Protein 4RSI (pdb70)

InterPro domains:
  IPR003395 RecF/RecN/SMC, N-terminal [PF02463] (3-685)
  IPR003395 RecF/RecN/SMC, N-terminal [PF02463] (793-1163)
  IPR010935 SMCs flexible hinge [PF06470] (523-641)
  IPR010935 SMCs flexible hinge [SM00968] (521-642)
  IPR024704 Structural maintenance of chromosomes protein [PIRSF005719] (1-1155)
  IPR027120 Smc2, ATP-binding cassette domain [cd03273] (1-172)
  IPR027417 P-loop containing nucleoside triphosphate hydrolase [G3DSA:3.40.50.300] (1-203)
  IPR027417 P-loop containing nucleoside triphosphate hydrolase [G3DSA:3.40.50.300] (995-1170)
  IPR027417 P-loop containing nucleoside triphosphate hydrolase [SSF52540] (1-1163)
  IPR036277 SMCs flexible hinge superfamily [SSF75553] (475-691)

B-factor: mean 84.47, std 24.07, range [20.0, 157.32]

Nearest PDB structures (foldseek):
  4rsi-assembly1_B  TM=1.003E+00  e=4.705E-61  Saccharomyces cerevisiae S288C
  6yvu-assembly1_B  TM=9.271E-01  e=7.808E-47  Saccharomyces cerevisiae S288C
  7ogt-assembly1_A  TM=6.377E-01  e=7.757E-12  Saccharomyces cerevisiae S288C
  7ogt-assembly1_B  TM=3.865E-01  e=2.555E-13  Saccharomyces cerevisiae S288C
  3ja6-assembly1_I  TM=2.957E-01  e=4.144E-01  Escherichia coli

GO terms:
  GO:0000217 DNA secondary structure binding (F, IDA)
  GO:0005524 ATP binding (F, IDA)
  GO:0003680 minor groove of adenine-thymine-rich DNA binding (F, IDA)
  GO:0003682 chromatin binding (F, IDA)
  GO:0003690 double-stranded DNA binding (F, IDA)
  GO:0016887 ATP hydrolysis activity (F, IDA)
  GO:0000796 condensin complex (C, IDA)
  GO:0005739 mitochondrion (C, HDA)
  GO:1903342 negative regulation of meiotic DNA double-strand break formation (P, IMP)
  GO:0070058 tRNA gene clustering (P, IMP)
  GO:0070550 rDNA chromatin condensation (P, IMP)
  GO:0007076 mitotic chromosome condensation (P, IMP)
  GO:0000070 mitotic sister chromatid segregation (P, IMP)
  GO:0005515 protein binding (F, IPI)

Radius of gyration: 48.23 Å; Cα contacts (8 Å, |Δi|>4): 860; chains: 2; bounding box: 52×96×161 Å

Structure (mmCIF, N/CA/C/O backbone):
data_4RSI
#
_entry.id   4RSI
#
_cell.length_a   185.259
_cell.length_b   49.707
_cell.length_c   154.283
_cell.angle_alpha   90.00
_cell.angle_beta   92.52
_cell.angle_gamma   90.00
#
_symmetry.space_group_name_H-M   'C 1 2 1'
#
loop_
_entity.id
_entity.type
_entity.pdbx_description
1 polymer 'Structural maintenance of chromosomes protein 2'
2 polymer 'Structural maintenance of chromosomes protein 4'
3 non-polymer 'PHOSPHATE ION'
4 water water
#
loop_
_atom_site.group_PDB
_atom_site.id
_atom_site.type_symbol
_atom_site.label_atom_id
_atom_site.label_alt_id
_atom_site.label_comp_id
_atom_site.label_asym_id
_atom_site.label_entity_id
_atom_site.label_seq_id
_atom_site.pdbx_PDB_ins_code
_atom_site.Cartn_x
_atom_site.Cartn_y
_atom_site.Cartn_z
_atom_site.occupancy
_atom_site.B_iso_or_equiv
_atom_site.auth_seq_id
_atom_site.auth_comp_id
_atom_site.auth_asym_id
_atom_site.auth_atom_id
_atom_site.pdbx_PDB_model_num
ATOM 1 N N . LYS A 1 58 ? 28.330 43.773 57.644 1.00 129.59 453 LYS A N 1
ATOM 2 C CA . LYS A 1 58 ? 29.628 44.400 57.908 1.00 141.84 453 LYS A CA 1
ATOM 3 C C . LYS A 1 58 ? 30.714 43.850 56.987 1.00 138.07 453 LYS A C 1
ATOM 4 O O . LYS A 1 58 ? 30.416 43.363 55.900 1.00 144.07 453 LYS A O 1
ATOM 6 N N . GLN A 1 59 ? 31.970 43.920 57.427 1.00 132.86 454 GLN A N 1
ATOM 7 C CA . GLN A 1 59 ? 33.092 43.397 56.643 1.00 134.66 454 GLN A CA 1
ATOM 8 C C . GLN A 1 59 ? 33.015 41.870 56.470 1.00 139.43 454 GLN A C 1
ATOM 9 O O . GLN A 1 59 ? 33.705 41.292 55.628 1.00 138.37 454 GLN A O 1
ATOM 15 N N . CYS A 1 60 ? 32.162 41.219 57.256 1.00 144.72 455 CYS A N 1
ATOM 16 C CA . CYS A 1 60 ? 31.946 39.779 57.110 1.00 146.59 455 CYS A CA 1
ATOM 17 C C . CYS A 1 60 ? 31.214 39.416 55.807 1.00 145.15 455 CYS A C 1
ATOM 18 O O . CYS A 1 60 ? 31.724 38.624 55.014 1.00 148.91 455 CYS A O 1
ATOM 20 N N . GLN A 1 61 ? 30.032 39.993 55.586 1.00 139.84 456 GLN A N 1
ATOM 21 C CA . GLN A 1 61 ? 29.232 39.688 54.395 1.00 135.94 456 GLN A CA 1
ATOM 22 C C . GLN A 1 61 ? 29.724 40.397 53.125 1.00 137.08 456 GLN A C 1
ATOM 23 O O . GLN A 1 61 ? 29.104 40.288 52.066 1.00 135.81 456 GLN A O 1
ATOM 29 N N . GLU A 1 62 ? 30.839 41.117 53.242 1.00 139.74 457 GLU A N 1
ATOM 30 C CA . GLU A 1 62 ? 31.440 41.834 52.115 1.00 136.05 457 GLU A CA 1
ATOM 31 C C . GLU A 1 62 ? 32.717 41.152 51.593 1.00 137.89 457 GLU A C 1
ATOM 32 O O . GLU A 1 62 ? 32.883 41.002 50.386 1.00 143.91 457 GLU A O 1
ATOM 38 N N . THR A 1 63 ? 33.614 40.748 52.493 1.00 139.74 458 THR A N 1
ATOM 39 C CA . THR A 1 63 ? 34.829 40.026 52.10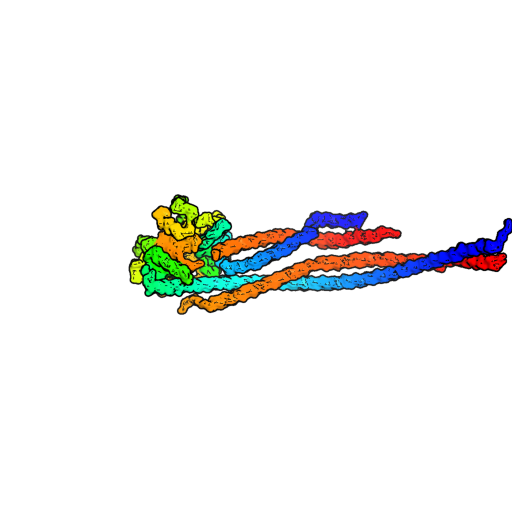1 1.00 140.13 458 THR A CA 1
ATOM 40 C C . THR A 1 63 ? 34.463 38.773 51.309 1.00 143.54 458 THR A C 1
ATOM 41 O O . THR A 1 63 ? 35.127 38.431 50.326 1.00 143.07 458 THR A O 1
ATOM 45 N N . CYS A 1 64 ? 33.396 38.104 51.752 1.00 145.90 459 CYS A N 1
ATOM 46 C CA . CYS A 1 64 ? 32.863 36.909 51.093 1.00 146.83 459 CYS A CA 1
ATOM 47 C C . CYS A 1 64 ? 32.270 37.220 49.724 1.00 143.46 459 CYS A C 1
ATOM 48 O O . CYS A 1 64 ? 32.608 36.570 48.731 1.00 142.80 459 CYS A O 1
ATOM 51 N N . ASP A 1 65 ? 31.378 38.208 49.683 1.00 141.09 460 ASP A N 1
ATOM 52 C CA . ASP A 1 65 ? 30.707 38.589 48.443 1.00 139.43 460 ASP A CA 1
ATOM 53 C C . ASP A 1 65 ? 31.700 39.015 47.357 1.00 136.85 460 ASP A C 1
ATOM 54 O O . ASP A 1 65 ? 31.538 38.647 46.197 1.00 136.99 460 ASP A O 1
ATOM 59 N N . LYS A 1 66 ? 32.734 39.764 47.744 1.00 138.30 461 LYS A N 1
ATOM 60 C CA . LYS A 1 66 ? 33.768 40.226 46.811 1.00 137.42 461 LYS A CA 1
ATOM 61 C C . LYS A 1 66 ? 34.500 39.065 46.142 1.00 139.31 461 LYS A C 1
ATOM 62 O O . LYS A 1 66 ? 34.854 39.136 44.961 1.00 137.18 461 LYS A O 1
ATOM 64 N N . LEU A 1 67 ? 34.731 38.005 46.912 1.00 142.18 462 LEU A N 1
ATOM 65 C CA . LEU A 1 67 ? 35.353 36.789 46.398 1.00 141.24 462 LEU A CA 1
ATOM 66 C C . LEU A 1 67 ? 34.319 35.903 45.698 1.00 138.54 462 LEU A C 1
ATOM 67 O O . LEU A 1 67 ? 34.657 35.172 44.765 1.00 139.14 462 LEU A O 1
ATOM 72 N N . ARG A 1 68 ? 33.063 35.980 46.142 1.00 137.04 463 ARG A N 1
ATOM 73 C CA . ARG A 1 68 ? 31.986 35.170 45.562 1.00 139.28 463 ARG A CA 1
ATOM 74 C C . ARG A 1 68 ? 31.613 35.628 44.147 1.00 140.54 463 ARG A C 1
ATOM 75 O O . ARG A 1 68 ? 31.411 34.808 43.244 1.00 136.86 463 ARG A O 1
ATOM 77 N N . ALA A 1 69 ? 31.521 36.942 43.963 1.00 142.30 464 ALA A N 1
ATOM 78 C CA . ALA A 1 69 ? 31.209 37.520 42.661 1.00 133.34 464 ALA A CA 1
ATOM 79 C C . ALA A 1 69 ? 32.423 37.492 41.748 1.00 130.32 464 ALA A C 1
ATOM 80 O O . ALA A 1 69 ? 32.308 37.754 40.554 1.00 134.66 464 ALA A O 1
ATOM 82 N N . ARG A 1 70 ? 33.587 37.186 42.312 1.00 128.14 465 ARG A N 1
ATOM 83 C CA . ARG A 1 70 ? 34.793 37.024 41.516 1.00 128.29 465 ARG A CA 1
ATOM 84 C C . ARG A 1 70 ? 34.826 35.639 40.872 1.00 131.72 465 ARG A C 1
ATOM 85 O O . ARG A 1 70 ? 35.550 35.416 39.900 1.00 129.46 465 ARG A O 1
ATOM 93 N N . LEU A 1 71 ? 34.038 34.709 41.413 1.00 134.45 466 LEU A N 1
ATOM 94 C CA . LEU A 1 71 ? 33.914 33.380 40.809 1.00 137.57 466 LEU A CA 1
ATOM 95 C C . LEU A 1 71 ? 32.998 33.378 39.568 1.00 131.84 466 LEU A C 1
ATOM 96 O O . LEU A 1 71 ? 33.292 32.688 38.590 1.00 130.84 466 LEU A O 1
ATOM 101 N N . VAL A 1 72 ? 31.910 34.155 39.613 1.00 129.95 467 VAL A N 1
ATOM 102 C CA . VAL A 1 72 ? 30.968 34.287 38.489 1.00 126.72 467 VAL A CA 1
ATOM 103 C C . VAL A 1 72 ? 31.618 34.946 37.253 1.00 124.37 467 VAL A C 1
ATOM 104 O O . VAL A 1 72 ? 31.375 34.537 36.108 1.00 117.50 467 VAL A O 1
ATOM 108 N N . GLU A 1 73 ? 32.449 35.957 37.496 1.00 120.89 468 GLU A N 1
ATOM 109 C CA . GLU A 1 73 ? 33.231 36.583 36.437 1.00 119.62 468 GLU A CA 1
ATOM 110 C C . GLU A 1 73 ? 34.278 35.627 35.838 1.00 123.49 468 GLU A C 1
ATOM 111 O O . GLU A 1 73 ? 34.634 35.757 34.670 1.00 124.63 468 GLU A O 1
ATOM 113 N N . TYR A 1 74 ? 34.773 34.677 36.631 1.00 125.24 469 TYR A N 1
ATOM 114 C CA . TYR A 1 74 ? 35.709 33.672 36.117 1.00 125.21 469 TYR A CA 1
ATOM 115 C C . TYR A 1 74 ? 34.995 32.529 35.386 1.00 129.21 469 TYR A C 1
ATOM 116 O O . TYR A 1 74 ? 35.637 31.716 34.712 1.00 128.51 469 TYR A O 1
ATOM 125 N N . GLY A 1 75 ? 33.670 32.470 35.526 1.00 126.05 470 GLY A N 1
ATOM 126 C CA . GLY A 1 75 ? 32.867 31.463 34.850 1.00 126.69 470 GLY A CA 1
ATOM 127 C C . GLY A 1 75 ? 32.716 30.110 35.537 1.00 132.49 470 GLY A C 1
ATOM 128 O O . GLY A 1 75 ? 32.495 29.099 34.863 1.00 133.42 470 GLY A O 1
ATOM 129 N N . PHE A 1 76 ? 32.820 30.089 36.868 1.00 135.45 471 PHE A N 1
ATOM 130 C CA . PHE A 1 76 ? 32.621 28.866 37.656 1.00 133.66 471 PHE A CA 1
ATOM 131 C C . PHE A 1 76 ? 31.270 28.836 38.398 1.00 129.67 471 PHE A C 1
ATOM 132 O O . PHE A 1 76 ? 30.909 29.784 39.096 1.00 123.08 471 PHE A O 1
ATOM 140 N N . ASP A 1 77 ? 30.539 27.732 38.257 1.00 129.23 472 ASP A N 1
ATOM 141 C CA . ASP A 1 77 ? 29.259 27.561 38.947 1.00 133.32 472 ASP A CA 1
ATOM 142 C C . ASP A 1 77 ? 29.016 26.092 39.352 1.00 133.22 472 ASP A C 1
ATOM 143 O O . ASP A 1 77 ? 28.892 25.220 38.489 1.00 129.83 472 ASP A O 1
ATOM 148 N N . PRO A 1 78 ? 28.971 25.819 40.675 1.00 133.34 473 PRO A N 1
ATOM 149 C CA . PRO A 1 78 ? 28.769 24.483 41.266 1.00 129.64 473 PRO A CA 1
ATOM 150 C C . PRO A 1 78 ? 27.436 23.816 40.910 1.00 123.40 473 PRO A C 1
ATOM 151 O O . PRO A 1 78 ? 27.379 22.589 40.800 1.00 118.50 473 PRO A O 1
ATOM 155 N N . SER A 1 79 ? 26.384 24.614 40.748 1.00 125.41 474 SER A N 1
ATOM 156 C CA . SER A 1 79 ? 25.051 24.090 40.457 1.00 126.61 474 SER A CA 1
ATOM 157 C C . SER A 1 79 ? 24.920 23.627 38.997 1.00 128.91 474 SER A C 1
ATOM 158 O O . SER A 1 79 ? 24.090 22.769 38.674 1.00 122.41 474 SER A O 1
ATOM 161 N N . ARG A 1 80 ? 25.747 24.195 38.121 1.00 131.63 475 ARG A N 1
ATOM 162 C CA . ARG A 1 80 ? 25.853 23.713 36.744 1.00 125.91 475 ARG A CA 1
ATOM 163 C C . ARG A 1 80 ? 26.616 22.382 36.691 1.00 121.00 475 ARG A C 1
ATOM 164 O O . ARG A 1 80 ? 25.998 21.335 36.492 1.00 115.94 475 ARG A O 1
ATOM 172 N N . ILE A 1 81 ? 27.938 22.426 36.901 1.00 117.94 476 ILE A N 1
ATOM 173 C CA . ILE A 1 81 ? 28.805 21.238 36.890 1.00 110.86 476 ILE A CA 1
ATOM 174 C C . ILE A 1 81 ? 28.151 20.011 37.523 1.00 108.19 476 ILE A C 1
ATOM 175 O O . ILE A 1 81 ? 28.399 18.880 37.118 1.00 107.69 476 ILE A O 1
ATOM 180 N N . LYS A 1 82 ? 27.306 20.249 38.517 1.00 113.45 477 LYS A N 1
ATOM 181 C CA . LYS A 1 82 ? 26.542 19.186 39.149 1.00 117.59 477 LYS A CA 1
ATOM 182 C C . LYS A 1 82 ? 25.486 18.668 38.175 1.00 117.05 477 LYS A C 1
ATOM 183 O O . LYS A 1 82 ? 25.427 17.469 37.898 1.00 111.65 477 LYS A O 1
ATOM 189 N N . ASP A 1 83 ? 24.678 19.586 37.642 1.00 119.16 478 ASP A N 1
ATOM 190 C CA . ASP A 1 83 ? 23.566 19.247 36.747 1.00 119.25 478 ASP A CA 1
ATOM 191 C C . ASP A 1 83 ? 23.980 18.489 35.477 1.00 115.69 478 ASP A C 1
ATOM 192 O O . ASP A 1 83 ? 23.181 17.730 34.924 1.00 112.94 478 ASP A O 1
ATOM 194 N N . LEU A 1 84 ? 25.216 18.705 35.021 1.00 113.14 479 LEU A N 1
ATOM 195 C CA . LEU A 1 84 ? 25.765 17.990 33.864 1.00 104.46 479 LEU A CA 1
ATOM 196 C C . LEU A 1 84 ? 26.013 16.506 34.160 1.00 107.21 479 LEU A C 1
ATOM 197 O O . LEU A 1 84 ? 25.578 15.643 33.399 1.00 107.93 479 LEU A O 1
ATOM 202 N N . LYS A 1 85 ? 26.710 16.207 35.256 1.00 107.16 480 LYS A N 1
ATOM 203 C CA . LYS A 1 85 ? 26.941 14.819 35.652 1.00 99.06 480 LYS A CA 1
ATOM 204 C C . LYS A 1 85 ? 25.631 14.054 35.850 1.00 100.18 480 LYS A C 1
ATOM 205 O O . LYS A 1 85 ? 25.613 12.830 35.771 1.00 95.83 480 LYS A O 1
ATOM 211 N N . GLN A 1 86 ? 24.544 14.776 36.117 1.00 103.86 481 GLN A N 1
ATOM 212 C CA . GLN A 1 86 ? 23.224 14.165 36.234 1.00 100.18 481 GLN A CA 1
ATOM 213 C C . GLN A 1 86 ? 22.821 13.590 34.879 1.00 101.47 481 GLN A C 1
ATOM 214 O O . GLN A 1 86 ? 22.285 12.482 34.790 1.00 100.12 481 GLN A O 1
ATOM 216 N N . ARG A 1 87 ? 23.095 14.352 33.822 1.00 103.88 482 ARG A N 1
ATOM 217 C CA . ARG A 1 87 ? 22.838 13.900 32.456 1.00 100.73 482 ARG A CA 1
ATOM 218 C C . ARG A 1 87 ? 23.838 12.821 32.048 1.00 93.16 482 ARG A C 1
ATOM 219 O O . ARG A 1 87 ? 23.447 11.676 31.815 1.00 90.54 482 ARG A O 1
ATOM 221 N N . GLU A 1 88 ? 25.119 13.189 31.976 1.00 87.62 483 GLU A N 1
ATOM 222 C CA . GLU A 1 88 ? 26.170 12.260 31.562 1.00 85.29 483 GLU A CA 1
ATOM 223 C C . GLU A 1 88 ? 26.035 10.873 32.173 1.00 89.94 483 GLU A C 1
ATOM 224 O O . GLU A 1 88 ? 26.231 9.874 31.490 1.00 91.74 483 GLU A O 1
ATOM 230 N N . ASP A 1 89 ? 25.689 10.809 33.454 1.00 97.38 484 ASP A N 1
ATOM 231 C CA . ASP A 1 89 ? 25.548 9.518 34.118 1.00 98.80 484 ASP A CA 1
ATOM 232 C C . ASP A 1 89 ? 24.392 8.731 33.508 1.00 95.89 484 ASP A C 1
ATOM 233 O O . ASP A 1 89 ? 24.442 7.506 33.450 1.00 99.53 484 ASP A O 1
ATOM 238 N N . LYS A 1 90 ? 23.373 9.437 33.023 1.00 90.21 485 LYS A N 1
ATOM 239 C CA . LYS A 1 90 ? 22.197 8.776 32.460 1.00 92.70 485 LYS A CA 1
ATOM 240 C C . LYS A 1 90 ? 22.323 8.563 30.937 1.00 92.36 485 LYS A C 1
ATOM 241 O O . LYS A 1 90 ? 21.568 7.792 30.335 1.00 92.28 485 LYS A O 1
ATOM 247 N N . LEU A 1 91 ? 23.286 9.241 30.320 1.00 89.14 486 LEU A N 1
ATOM 248 C CA . LEU A 1 91 ? 23.545 9.062 28.892 1.00 87.21 486 LEU A CA 1
ATOM 249 C C . LEU A 1 91 ? 24.513 7.913 28.640 1.00 85.08 486 LEU A C 1
ATOM 250 O O . LEU A 1 91 ? 24.413 7.225 27.627 1.00 86.71 486 LEU A O 1
ATOM 255 N N . LYS A 1 92 ? 25.445 7.702 29.564 1.00 83.44 487 LYS A N 1
ATOM 256 C CA . LYS A 1 92 ? 26.340 6.560 29.478 1.00 77.96 487 LYS A CA 1
ATOM 257 C C . LYS A 1 92 ? 25.572 5.276 29.757 1.00 80.87 487 LYS A C 1
ATOM 258 O O . LYS A 1 92 ? 25.954 4.207 29.304 1.00 82.63 487 LYS A O 1
ATOM 264 N N . SER A 1 93 ? 24.485 5.383 30.508 1.00 81.49 488 SER A N 1
ATOM 265 C CA . SER A 1 93 ? 23.744 4.196 30.911 1.00 87.24 488 SER A CA 1
ATOM 266 C C . SER A 1 93 ? 22.518 4.021 30.043 1.00 86.42 488 SER A C 1
ATOM 267 O O . SER A 1 93 ? 21.664 3.164 30.294 1.00 91.60 488 SER A O 1
ATOM 270 N N . HIS A 1 94 ? 22.429 4.858 29.022 1.00 83.06 489 HIS A N 1
ATOM 271 C CA . HIS A 1 94 ? 21.434 4.654 27.994 1.00 84.52 489 HIS A CA 1
ATOM 272 C C . HIS A 1 94 ? 22.163 4.052 26.801 1.00 79.06 489 HIS A C 1
ATOM 273 O O . HIS A 1 94 ? 21.703 3.077 26.206 1.00 74.85 489 HIS A O 1
ATOM 280 N N . TYR A 1 95 ? 23.314 4.641 26.485 1.00 72.37 490 TYR A N 1
ATOM 281 C CA . TYR A 1 95 ? 24.220 4.097 25.494 1.00 72.49 490 TYR A CA 1
ATOM 282 C C . TYR A 1 95 ? 24.439 2.624 25.745 1.00 73.56 490 TYR A C 1
ATOM 283 O O . TYR A 1 95 ? 24.145 1.813 24.882 1.00 82.77 490 TYR A O 1
ATOM 292 N N . TYR A 1 96 ? 24.946 2.278 26.925 1.00 76.93 491 TYR A N 1
ATOM 293 C CA . TYR A 1 96 ? 25.170 0.876 27.288 1.00 76.25 491 TYR A CA 1
ATOM 294 C C . TYR A 1 96 ? 23.892 0.061 27.203 1.00 74.88 491 TYR A C 1
ATOM 295 O O . TYR A 1 96 ? 23.915 -1.091 26.771 1.00 75.03 491 TYR A O 1
ATOM 304 N N . GLN A 1 97 ? 22.782 0.648 27.629 1.00 72.78 492 GLN A N 1
ATOM 305 C CA . GLN A 1 97 ? 21.545 -0.106 27.654 1.00 74.85 492 GLN A CA 1
ATOM 306 C C . GLN A 1 97 ? 21.085 -0.403 26.238 1.00 78.18 492 GLN A C 1
ATOM 307 O O . GLN A 1 97 ? 20.758 -1.546 25.916 1.00 82.42 492 GLN A O 1
ATOM 313 N N . THR A 1 98 ? 21.092 0.615 25.383 1.00 78.87 493 THR A N 1
ATOM 314 C CA . THR A 1 98 ? 20.690 0.423 23.991 1.00 77.03 493 THR A CA 1
ATOM 315 C C . THR A 1 98 ? 21.538 -0.642 23.301 1.00 75.19 493 THR A C 1
ATOM 316 O O . THR A 1 98 ? 20.992 -1.622 22.790 1.00 81.23 493 THR A O 1
ATOM 320 N N . CYS A 1 99 ? 22.858 -0.451 23.298 1.00 69.64 494 CYS A N 1
ATOM 321 C CA . CYS A 1 99 ? 23.790 -1.434 22.749 1.00 67.91 494 CYS A CA 1
ATOM 322 C C . CYS A 1 99 ? 23.518 -2.851 23.215 1.00 77.10 494 CYS A C 1
ATOM 323 O O . CYS A 1 99 ? 23.379 -3.753 22.392 1.00 83.86 494 CYS A O 1
ATOM 326 N N . LYS A 1 100 ? 23.452 -3.038 24.532 1.00 76.96 495 LYS A N 1
ATOM 327 C CA . LYS A 1 100 ? 23.224 -4.357 25.138 1.00 80.73 495 LYS A CA 1
ATOM 328 C C . LYS A 1 100 ? 21.996 -5.025 24.530 1.00 80.27 495 LYS A C 1
ATOM 329 O O . LYS A 1 100 ? 22.031 -6.200 24.142 1.00 75.71 495 LYS A O 1
ATOM 335 N N . ASN A 1 101 ? 20.926 -4.234 24.430 1.00 86.61 496 ASN A N 1
ATOM 336 C CA . ASN A 1 101 ? 19.625 -4.670 23.926 1.00 84.90 496 ASN A CA 1
ATOM 337 C C . ASN A 1 101 ? 19.618 -4.925 22.431 1.00 80.49 496 ASN A C 1
ATOM 338 O O . ASN A 1 101 ? 18.596 -5.317 21.892 1.00 89.50 496 ASN A O 1
ATOM 343 N N . SER A 1 102 ? 20.747 -4.683 21.766 1.00 78.83 497 SER A N 1
ATOM 344 C CA . SER A 1 102 ? 20.835 -4.787 20.306 1.00 81.33 497 SER A CA 1
ATOM 345 C C . SER A 1 102 ? 21.742 -5.901 19.851 1.00 80.10 497 SER A C 1
ATOM 346 O O . SER A 1 102 ? 21.601 -6.398 18.748 1.00 78.70 497 SER A O 1
ATOM 349 N N . GLU A 1 103 ? 22.681 -6.276 20.706 1.00 84.42 498 GLU A N 1
ATOM 350 C CA . GLU A 1 103 ? 23.645 -7.319 20.396 1.00 82.68 498 GLU A CA 1
ATOM 351 C C . GLU A 1 103 ? 22.973 -8.582 19.844 1.00 86.20 498 GLU A C 1
ATOM 352 O O . GLU A 1 103 ? 23.544 -9.261 18.987 1.00 84.04 498 GLU A O 1
ATOM 358 N N . TYR A 1 104 ? 21.761 -8.887 20.309 1.00 81.65 499 TYR A N 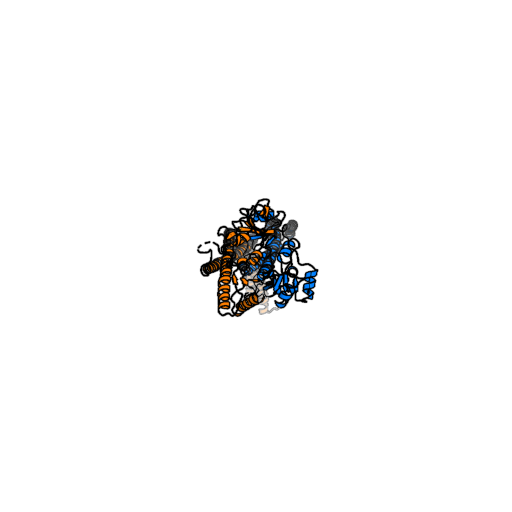1
ATOM 359 C CA . TYR A 1 104 ? 21.075 -10.078 19.819 1.00 81.78 499 TYR A CA 1
ATOM 360 C C . TYR A 1 104 ? 20.931 -9.952 18.312 1.00 77.87 499 TYR A C 1
ATOM 361 O O . TYR A 1 104 ? 21.119 -10.917 17.570 1.00 74.20 499 TYR A O 1
ATOM 370 N N . LEU A 1 105 ? 20.639 -8.731 17.879 1.00 76.94 500 LEU A N 1
ATOM 371 C CA . LEU A 1 105 ? 20.287 -8.444 16.502 1.00 75.19 500 LEU A CA 1
ATOM 372 C C . LEU A 1 105 ? 21.540 -8.450 15.628 1.00 73.30 500 LEU A C 1
ATOM 373 O O . LEU A 1 105 ? 21.541 -9.024 14.549 1.00 76.57 500 LEU A O 1
ATOM 378 N N . LYS A 1 106 ? 22.614 -7.853 16.133 1.00 77.08 501 LYS A N 1
ATOM 379 C CA . LYS A 1 106 ? 23.932 -7.844 15.488 1.00 79.17 501 LYS A CA 1
ATOM 380 C C . LYS A 1 106 ? 24.443 -9.229 15.081 1.00 73.76 501 LYS A C 1
ATOM 381 O O . LYS A 1 106 ? 25.293 -9.346 14.209 1.00 79.01 501 LYS A O 1
ATOM 387 N N . ARG A 1 107 ? 23.940 -10.277 15.714 1.00 74.13 502 ARG A N 1
ATOM 388 C CA . ARG A 1 107 ? 24.400 -11.626 15.383 1.00 80.32 502 ARG A CA 1
ATOM 389 C C . ARG A 1 107 ? 23.866 -12.109 14.029 1.00 78.63 502 ARG A C 1
ATOM 390 O O . ARG A 1 107 ? 24.557 -12.833 13.312 1.00 77.72 502 ARG A O 1
ATOM 398 N N . ARG A 1 108 ? 22.646 -11.699 13.683 1.00 71.66 503 ARG A N 1
ATOM 399 C CA . ARG A 1 108 ? 22.002 -12.170 12.466 1.00 70.71 503 ARG A CA 1
ATOM 400 C C . ARG A 1 108 ? 22.298 -11.295 11.256 1.00 71.54 503 ARG A C 1
ATOM 401 O O . ARG A 1 108 ? 21.965 -11.639 10.138 1.00 74.53 503 ARG A O 1
ATOM 409 N N . VAL A 1 109 ? 22.921 -10.154 11.491 1.00 72.54 504 VAL A N 1
ATOM 410 C CA . VAL A 1 109 ? 23.164 -9.177 10.442 1.00 69.10 504 VAL A CA 1
ATOM 411 C C . VAL A 1 109 ? 24.677 -9.006 10.281 1.00 70.20 504 VAL A C 1
ATOM 412 O O . VAL A 1 109 ? 25.249 -7.985 10.658 1.00 75.34 504 VAL A O 1
ATOM 416 N N . THR A 1 110 ? 25.334 -10.026 9.742 1.00 65.75 505 THR A N 1
ATOM 417 C CA . THR A 1 110 ? 26.790 -10.095 9.847 1.00 68.30 505 THR A CA 1
ATOM 418 C C . THR A 1 110 ? 27.448 -9.539 8.604 1.00 67.95 505 THR A C 1
ATOM 419 O O . THR A 1 110 ? 28.408 -8.775 8.676 1.00 77.35 505 THR A O 1
ATOM 423 N N . ASN A 1 111 ? 26.920 -9.926 7.460 1.00 62.78 506 ASN A N 1
ATOM 424 C CA . ASN A 1 111 ? 27.428 -9.460 6.192 1.00 58.94 506 ASN A CA 1
ATOM 425 C C . ASN A 1 111 ? 27.226 -7.965 5.952 1.00 60.49 506 ASN A C 1
ATOM 426 O O . ASN A 1 111 ? 27.526 -7.461 4.882 1.00 69.76 506 ASN A O 1
ATOM 431 N N . LEU A 1 112 ? 26.723 -7.233 6.926 1.00 61.42 507 LEU A N 1
ATOM 432 C CA . LEU A 1 112 ? 26.575 -5.806 6.710 1.00 59.33 507 LEU A CA 1
ATOM 433 C C . LEU A 1 112 ? 27.901 -5.076 6.926 1.00 65.35 507 LEU A C 1
ATOM 434 O O . LEU A 1 112 ? 28.002 -3.867 6.696 1.00 64.69 507 LEU A O 1
ATOM 439 N N . GLU A 1 113 ? 28.922 -5.803 7.374 1.00 70.30 508 GLU A N 1
ATOM 440 C CA . GLU A 1 113 ? 30.158 -5.155 7.807 1.00 73.97 508 GLU A CA 1
ATOM 441 C C . GLU A 1 113 ? 31.247 -5.340 6.770 1.00 70.46 508 GLU A C 1
ATOM 442 O O . GLU A 1 113 ? 31.567 -6.481 6.415 1.00 71.41 508 GLU A O 1
ATOM 448 N N . PHE A 1 114 ? 31.811 -4.226 6.292 1.00 67.82 509 PHE A N 1
ATOM 449 C CA . PHE A 1 114 ? 32.964 -4.257 5.383 1.00 64.08 509 PHE A CA 1
ATOM 450 C C . PHE A 1 114 ? 34.284 -3.945 6.103 1.00 66.23 509 PHE A C 1
ATOM 451 O O . PHE A 1 114 ? 34.494 -2.803 6.519 1.00 68.34 509 PHE A O 1
ATOM 459 N N . ASN A 1 115 ? 35.174 -4.932 6.230 1.00 65.99 510 ASN A N 1
ATOM 460 C CA . ASN A 1 115 ? 36.525 -4.702 6.786 1.00 74.86 510 ASN A CA 1
ATOM 461 C C . ASN A 1 115 ? 37.609 -4.403 5.733 1.00 70.09 510 ASN A C 1
ATOM 462 O O . ASN A 1 115 ? 37.937 -5.289 4.924 1.00 66.91 510 ASN A O 1
ATOM 467 N N . TYR A 1 116 ? 38.188 -3.198 5.741 1.00 62.53 511 TYR A N 1
ATOM 468 C CA . TYR A 1 116 ? 39.362 -2.963 4.887 1.00 64.72 511 TYR A CA 1
ATOM 469 C C . TYR A 1 116 ? 40.494 -2.168 5.554 1.00 71.39 511 TYR A C 1
ATOM 470 O O . TYR A 1 116 ? 40.242 -1.173 6.251 1.00 74.46 511 TYR A O 1
ATOM 479 N N . THR A 1 117 ? 41.739 -2.601 5.341 1.00 65.59 512 THR A N 1
ATOM 480 C CA . THR A 1 117 ? 42.884 -1.784 5.769 1.00 70.89 512 THR A CA 1
ATOM 481 C C . THR A 1 117 ? 43.254 -0.716 4.726 1.00 68.29 512 THR A C 1
ATOM 482 O O . THR A 1 117 ? 43.350 -1.006 3.516 1.00 70.17 512 THR A O 1
ATOM 486 N N . LYS A 1 118 ? 43.447 0.511 5.214 1.00 60.84 513 LYS A N 1
ATOM 487 C CA . LYS A 1 118 ? 43.630 1.674 4.361 1.00 59.37 513 LYS A CA 1
ATOM 488 C C . LYS A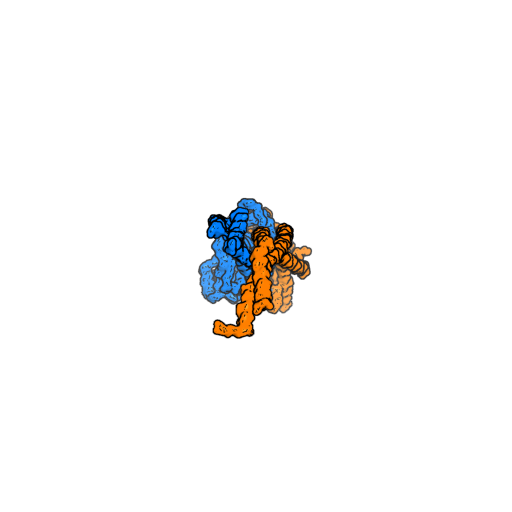 1 118 ? 44.751 1.343 3.411 1.00 72.68 513 LYS A C 1
ATOM 489 O O . LYS A 1 118 ? 45.815 0.900 3.837 1.00 86.90 513 LYS A O 1
ATOM 495 N N . PRO A 1 119 ? 44.502 1.481 2.110 1.00 69.60 514 PRO A N 1
ATOM 496 C CA . PRO A 1 119 ? 45.534 1.033 1.163 1.00 75.37 514 PRO A CA 1
ATOM 497 C C . PRO A 1 119 ? 46.778 1.946 1.122 1.00 77.39 514 PRO A C 1
ATOM 498 O O . PRO A 1 119 ? 47.906 1.451 0.992 1.00 76.74 514 PRO A O 1
ATOM 502 N N . TYR A 1 120 ? 46.543 3.254 1.260 1.00 75.64 515 TYR A N 1
ATOM 503 C CA . TYR A 1 120 ? 47.538 4.314 1.085 1.00 77.21 515 TYR A CA 1
ATOM 504 C C . TYR A 1 120 ? 47.224 5.430 2.059 1.00 78.43 515 TYR A C 1
ATOM 505 O O . TYR A 1 120 ? 46.052 5.688 2.320 1.00 82.31 515 TYR A O 1
ATOM 514 N N . PRO A 1 121 ? 48.260 6.110 2.589 1.00 82.20 516 PRO A N 1
ATOM 515 C CA . PRO A 1 121 ? 48.060 7.208 3.557 1.00 86.23 516 PRO A CA 1
ATOM 516 C C . PRO A 1 121 ? 47.238 8.383 3.014 1.00 83.30 516 PRO A C 1
ATOM 517 O O . PRO A 1 121 ? 46.635 9.154 3.788 1.00 83.11 516 PRO A O 1
ATOM 521 N N . ASN A 1 122 ? 47.223 8.511 1.692 1.00 80.15 517 ASN A N 1
ATOM 522 C CA . ASN A 1 122 ? 46.555 9.633 1.043 1.00 89.03 517 ASN A CA 1
ATOM 523 C C . ASN A 1 122 ? 45.325 9.165 0.250 1.00 85.13 517 ASN A C 1
ATOM 524 O O . ASN A 1 122 ? 44.740 9.923 -0.530 1.00 80.18 517 ASN A O 1
ATOM 529 N N . PHE A 1 123 ? 44.960 7.900 0.475 1.00 84.75 518 PHE A N 1
ATOM 530 C CA . PHE A 1 123 ? 43.718 7.283 -0.012 1.00 83.88 518 PHE A CA 1
ATOM 531 C C . PHE A 1 123 ? 42.506 7.851 0.704 1.00 81.13 518 PHE A C 1
ATOM 532 O O . PHE A 1 123 ? 42.383 7.719 1.929 1.00 78.21 518 PHE A O 1
ATOM 540 N N . GLU A 1 124 ? 41.602 8.448 -0.067 1.00 81.30 519 GLU A N 1
ATOM 541 C CA . GLU A 1 124 ? 40.375 9.017 0.477 1.00 87.70 519 GLU A CA 1
ATOM 542 C C . GLU A 1 124 ? 39.467 7.924 1.036 1.00 83.64 519 GLU A C 1
ATOM 543 O O . GLU A 1 124 ? 39.162 6.957 0.338 1.00 79.64 519 GLU A O 1
ATOM 549 N N . ALA A 1 125 ? 39.052 8.069 2.295 1.00 81.70 520 ALA A N 1
ATOM 550 C CA . ALA A 1 125 ? 38.167 7.084 2.918 1.00 77.44 520 ALA A CA 1
ATOM 551 C C . ALA A 1 125 ? 36.717 7.489 2.697 1.00 78.22 520 ALA A C 1
ATOM 552 O O . ALA A 1 125 ? 35.784 6.741 2.988 1.00 75.74 520 ALA A O 1
ATOM 554 N N . SER A 1 126 ? 36.545 8.695 2.173 1.00 81.39 521 SER A N 1
ATOM 555 C CA . SER A 1 126 ? 35.238 9.188 1.791 1.00 72.83 521 SER A CA 1
ATOM 556 C C . SER A 1 126 ? 34.983 8.828 0.347 1.00 74.90 521 SER A C 1
ATOM 557 O O . SER A 1 126 ? 34.300 9.556 -0.365 1.00 89.34 521 SER A O 1
ATOM 560 N N . PHE A 1 127 ? 35.542 7.713 -0.098 1.00 73.51 522 PHE A N 1
ATOM 561 C CA . PHE A 1 127 ? 35.310 7.251 -1.459 1.00 70.45 522 PHE A CA 1
ATOM 562 C C . PHE A 1 127 ? 34.700 5.872 -1.361 1.00 67.66 522 PHE A C 1
ATOM 563 O O . PHE A 1 127 ? 34.421 5.225 -2.372 1.00 65.63 522 PHE A O 1
ATOM 571 N N . VAL A 1 128 ? 34.517 5.413 -0.127 1.00 65.30 523 VAL A N 1
ATOM 572 C CA . VAL A 1 128 ? 33.851 4.145 0.124 1.00 59.39 523 VAL A CA 1
ATOM 573 C C . VAL A 1 128 ? 32.566 4.442 0.862 1.00 62.60 523 VAL A C 1
ATOM 574 O O . VAL A 1 128 ? 32.593 4.804 2.044 1.00 66.22 523 VAL A O 1
ATOM 578 N N . HIS A 1 129 ? 31.442 4.296 0.163 1.00 57.42 524 HIS A N 1
ATOM 579 C CA . HIS A 1 129 ? 30.150 4.696 0.714 1.00 59.97 524 HIS A CA 1
ATOM 580 C C . HIS A 1 129 ? 29.567 3.719 1.737 1.00 56.46 524 HIS A C 1
ATOM 581 O O . HIS A 1 129 ? 28.889 4.121 2.694 1.00 45.90 524 HIS A O 1
ATOM 588 N N . GLY A 1 130 ? 29.837 2.437 1.539 1.00 49.93 525 GLY A N 1
ATOM 589 C CA . GLY A 1 130 ? 29.419 1.458 2.520 1.00 51.90 525 GLY A CA 1
ATOM 590 C C . GLY A 1 130 ? 28.941 0.203 1.834 1.00 48.71 525 GLY A C 1
ATOM 591 O O . GLY A 1 130 ? 29.274 -0.015 0.660 1.00 45.23 525 GLY A O 1
ATOM 592 N N . VAL A 1 131 ? 28.191 -0.614 2.576 1.00 47.19 526 VAL A N 1
ATOM 593 C CA . VAL A 1 131 ? 27.477 -1.756 2.023 1.00 45.08 526 VAL A CA 1
ATOM 594 C C . VAL A 1 131 ? 26.074 -1.323 1.649 1.00 44.53 526 VAL A C 1
ATOM 595 O O . VAL A 1 131 ? 25.447 -0.575 2.394 1.00 48.17 526 VAL A O 1
ATOM 599 N N . VAL A 1 132 ? 25.606 -1.771 0.484 1.00 46.35 527 VAL A N 1
ATOM 600 C CA . VAL A 1 132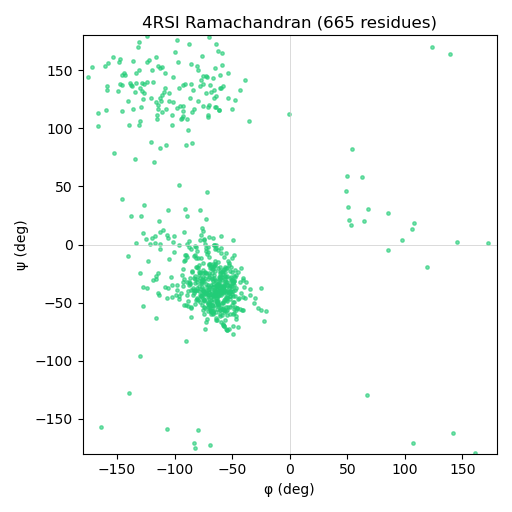 ? 24.242 -1.531 0.006 1.00 45.58 527 VAL A CA 1
ATOM 601 C C . VAL A 1 132 ? 23.226 -1.689 1.134 1.00 40.90 527 VAL A C 1
ATOM 602 O O . VAL A 1 132 ? 22.474 -0.761 1.428 1.00 40.28 527 VAL A O 1
ATOM 606 N N . GLY A 1 133 ? 23.238 -2.858 1.771 1.00 39.36 528 GLY A N 1
ATOM 607 C CA . GLY A 1 133 ? 22.343 -3.174 2.871 1.00 41.96 528 GLY A CA 1
ATOM 608 C C . GLY A 1 133 ? 22.068 -2.086 3.901 1.00 45.17 528 GLY A C 1
ATOM 609 O O . GLY A 1 133 ? 20.995 -2.030 4.514 1.00 45.67 528 GLY A O 1
ATOM 610 N N . GLN A 1 134 ? 23.033 -1.202 4.089 1.00 47.15 529 GLN A N 1
ATOM 611 C CA . GLN A 1 134 ? 22.845 -0.113 5.017 1.00 46.51 529 GLN A CA 1
ATOM 612 C C . GLN A 1 134 ? 22.817 1.244 4.310 1.00 44.81 529 GLN A C 1
ATOM 613 O O . GLN A 1 134 ? 22.992 2.284 4.932 1.00 48.92 529 GLN A O 1
ATOM 619 N N . LEU A 1 135 ? 22.542 1.232 3.016 1.00 40.51 530 LEU A N 1
ATOM 620 C CA . LEU A 1 135 ? 22.572 2.457 2.239 1.00 44.17 530 LEU A CA 1
ATOM 621 C C . LEU A 1 135 ? 21.216 2.941 1.708 1.00 48.90 530 LEU A C 1
ATOM 622 O O . LEU A 1 135 ? 21.150 4.024 1.106 1.00 54.66 530 LEU A O 1
ATOM 627 N N . PHE A 1 136 ? 20.155 2.151 1.942 1.00 48.35 531 PHE A N 1
ATOM 628 C CA . PHE A 1 136 ? 18.755 2.481 1.575 1.00 44.15 531 PHE A CA 1
ATOM 629 C C . PHE A 1 136 ? 17.844 1.971 2.672 1.00 49.31 531 PHE A C 1
ATOM 630 O O . PHE A 1 136 ? 18.090 0.908 3.264 1.00 51.17 531 PHE A O 1
ATOM 638 N N . GLN A 1 137 ? 16.761 2.690 2.923 1.00 55.15 532 GLN A N 1
ATOM 639 C CA . GLN A 1 137 ? 15.842 2.302 4.001 1.00 57.36 532 GLN A CA 1
ATOM 640 C C . GLN A 1 137 ? 14.423 2.084 3.448 1.00 50.80 532 GLN A C 1
ATOM 641 O O . GLN A 1 137 ? 14.098 2.569 2.358 1.00 44.77 532 GLN A O 1
ATOM 647 N N . ILE A 1 138 ? 13.590 1.336 4.169 1.00 51.77 533 ILE A N 1
ATOM 648 C CA . ILE A 1 138 ? 12.206 1.149 3.721 1.00 53.76 533 ILE A CA 1
ATOM 649 C C . ILE A 1 138 ? 11.214 1.824 4.666 1.00 55.45 533 ILE A C 1
ATOM 650 O O . ILE A 1 138 ? 11.206 1.546 5.871 1.00 51.59 533 ILE A O 1
ATOM 655 N N . ASP A 1 139 ? 10.350 2.677 4.123 1.00 59.28 534 ASP A N 1
ATOM 656 C CA . ASP A 1 139 ? 9.271 3.248 4.944 1.00 68.01 534 ASP A CA 1
ATOM 657 C C . ASP A 1 139 ? 8.356 2.142 5.546 1.00 64.25 534 ASP A C 1
ATOM 658 O O . ASP A 1 139 ? 8.272 1.040 4.986 1.00 61.13 534 ASP A O 1
ATOM 663 N N . ASN A 1 140 ? 7.689 2.412 6.674 1.00 64.81 535 ASN A N 1
ATOM 664 C CA . ASN A 1 140 ? 6.907 1.353 7.329 1.00 58.28 535 ASN A CA 1
ATOM 665 C C . ASN A 1 140 ? 5.769 0.828 6.474 1.00 57.63 535 ASN A C 1
ATOM 666 O O . ASN A 1 140 ? 5.662 -0.387 6.269 1.00 56.12 535 ASN A O 1
ATOM 671 N N . ASP A 1 141 ? 4.953 1.739 5.950 1.00 54.60 536 ASP A N 1
ATOM 672 C CA . ASP A 1 141 ? 4.042 1.420 4.840 1.00 55.93 536 ASP A CA 1
ATOM 673 C C . ASP A 1 141 ? 4.544 0.246 4.022 1.00 53.08 536 ASP A C 1
ATOM 674 O O . ASP A 1 141 ? 3.898 -0.796 3.928 1.00 53.67 536 ASP A O 1
ATOM 679 N N . ASN A 1 142 ? 5.765 0.394 3.527 1.00 57.72 537 ASN A N 1
ATOM 680 C CA . ASN A 1 142 ? 6.341 -0.528 2.566 1.00 47.79 537 ASN A CA 1
ATOM 681 C C . ASN A 1 142 ? 6.994 -1.810 3.083 1.00 47.86 537 ASN A C 1
ATOM 682 O O . ASN A 1 142 ? 7.294 -2.690 2.275 1.00 41.86 537 ASN A O 1
ATOM 687 N N . ILE A 1 143 ? 7.193 -1.928 4.401 1.00 42.77 538 ILE A N 1
ATOM 688 C CA . ILE A 1 143 ? 7.706 -3.175 4.984 1.00 46.48 538 ILE A CA 1
ATOM 689 C C . ILE A 1 143 ? 7.143 -4.479 4.384 1.00 46.36 538 ILE A C 1
ATOM 690 O O . ILE A 1 143 ? 7.850 -5.478 4.240 1.00 46.87 538 ILE A O 1
ATOM 695 N N . ARG A 1 144 ? 5.870 -4.465 4.021 1.00 41.22 539 ARG A N 1
ATOM 696 C CA . ARG A 1 144 ? 5.220 -5.678 3.575 1.00 44.67 539 ARG A CA 1
ATOM 697 C C . ARG A 1 144 ? 5.832 -6.179 2.284 1.00 49.57 539 ARG A C 1
ATOM 698 O O . ARG A 1 144 ? 5.479 -7.251 1.798 1.00 51.13 539 ARG A O 1
ATOM 706 N N . TYR A 1 145 ? 6.768 -5.397 1.751 1.00 49.33 540 TYR A N 1
ATOM 707 C CA . TYR A 1 145 ? 7.456 -5.720 0.515 1.00 45.31 540 TYR A CA 1
ATOM 708 C C . TYR A 1 145 ? 8.867 -6.169 0.776 1.00 45.79 540 TYR A C 1
ATOM 709 O O . TYR A 1 145 ? 9.633 -6.279 -0.185 1.00 47.81 540 TYR A O 1
ATOM 718 N N . ALA A 1 146 ? 9.257 -6.328 2.045 1.00 43.86 541 ALA A N 1
ATOM 719 C CA . ALA A 1 146 ? 10.650 -6.706 2.335 1.00 42.66 541 ALA A CA 1
ATOM 720 C C . ALA A 1 146 ? 11.017 -7.897 1.459 1.00 42.53 541 ALA A C 1
ATOM 721 O O . ALA A 1 146 ? 11.680 -7.743 0.417 1.00 40.96 541 ALA A O 1
ATOM 723 N N . THR A 1 147 ? 10.528 -9.061 1.869 1.00 42.61 542 THR A N 1
ATOM 724 C CA . THR A 1 147 ? 10.709 -10.307 1.149 1.00 39.80 542 THR A CA 1
ATOM 725 C C . THR A 1 147 ? 10.831 -10.105 -0.373 1.00 41.88 542 THR A C 1
ATOM 726 O O . THR A 1 147 ? 11.749 -10.652 -1.007 1.00 39.04 542 THR A O 1
ATOM 730 N N . ALA A 1 148 ? 9.958 -9.287 -0.959 1.00 43.42 543 ALA A N 1
ATOM 731 C CA . ALA A 1 148 ? 10.181 -8.904 -2.360 1.00 46.75 543 ALA A CA 1
ATOM 732 C C . ALA A 1 148 ? 11.543 -8.240 -2.555 1.00 42.49 543 ALA A C 1
ATOM 733 O O . ALA A 1 148 ? 12.441 -8.826 -3.149 1.00 45.29 543 ALA A O 1
ATOM 735 N N . LEU A 1 149 ? 11.687 -7.032 -2.031 1.00 36.55 544 LEU A N 1
ATOM 736 C CA . LEU A 1 149 ? 12.886 -6.250 -2.219 1.00 33.94 544 LEU A CA 1
ATOM 737 C C . LEU A 1 149 ? 14.155 -7.044 -1.918 1.00 39.31 544 LEU A C 1
ATOM 738 O O . LEU A 1 149 ? 15.153 -6.938 -2.626 1.00 41.73 544 LEU A O 1
ATOM 743 N N . GLN A 1 150 ? 14.116 -7.860 -0.881 1.00 37.79 545 GLN A N 1
ATOM 744 C CA . GLN A 1 150 ? 15.262 -8.677 -0.539 1.00 38.39 545 GLN A CA 1
ATOM 745 C C . GLN A 1 150 ? 15.594 -9.637 -1.667 1.00 40.66 545 GLN A C 1
ATOM 746 O O . GLN A 1 150 ? 16.731 -9.662 -2.128 1.00 46.90 545 GLN A O 1
ATOM 752 N N . THR A 1 151 ? 14.616 -10.400 -2.145 1.00 44.44 546 THR A N 1
ATOM 753 C CA . THR A 1 151 ? 14.831 -11.192 -3.367 1.00 44.63 546 THR A CA 1
ATOM 754 C C . THR A 1 151 ? 15.339 -10.359 -4.559 1.00 42.04 546 THR A C 1
ATOM 755 O O . THR A 1 151 ? 16.347 -10.694 -5.162 1.00 46.93 546 THR A O 1
ATOM 759 N N . CYS A 1 152 ? 14.644 -9.288 -4.905 1.00 37.96 547 CYS A N 1
ATOM 760 C CA . CYS A 1 152 ? 15.061 -8.461 -6.034 1.00 38.63 547 CYS A CA 1
ATOM 761 C C . CYS A 1 152 ? 16.539 -8.122 -5.982 1.00 39.59 547 CYS A C 1
ATOM 762 O O . CYS A 1 152 ? 17.242 -8.240 -6.974 1.00 49.54 547 CYS A O 1
ATOM 765 N N . ALA A 1 153 ? 17.021 -7.741 -4.810 1.00 43.36 548 ALA A N 1
ATOM 766 C CA . ALA A 1 153 ? 18.435 -7.394 -4.645 1.00 44.86 548 ALA A CA 1
ATOM 767 C C . ALA A 1 153 ? 19.279 -8.655 -4.646 1.00 44.54 548 ALA A C 1
ATOM 768 O O . ALA A 1 153 ? 20.291 -8.739 -5.332 1.00 44.16 548 ALA A O 1
ATOM 770 N N . GLY A 1 154 ? 18.862 -9.631 -3.847 1.00 45.58 549 GLY A N 1
ATOM 771 C CA . GLY A 1 154 ? 19.632 -10.852 -3.669 1.00 47.59 549 GLY A CA 1
ATOM 772 C C . GLY A 1 154 ? 20.943 -10.562 -2.958 1.00 47.96 549 GLY A C 1
ATOM 773 O O . GLY A 1 154 ? 20.961 -9.906 -1.913 1.00 49.00 549 GLY A O 1
ATOM 774 N N . GLY A 1 155 ? 22.039 -11.041 -3.533 1.00 53.65 550 GLY A N 1
ATOM 775 C CA . GLY A 1 155 ? 23.357 -10.849 -2.959 1.00 51.37 550 GLY A CA 1
ATOM 776 C C . GLY A 1 155 ? 23.855 -9.423 -3.041 1.00 46.29 550 GLY A C 1
ATOM 777 O O . GLY A 1 155 ? 24.635 -8.995 -2.197 1.00 50.44 550 GLY A O 1
ATOM 778 N N . ARG A 1 156 ? 23.393 -8.680 -4.036 1.00 42.33 551 ARG A N 1
ATOM 779 C CA . ARG A 1 156 ? 23.767 -7.274 -4.170 1.00 48.93 551 ARG A CA 1
ATOM 780 C C . ARG A 1 156 ? 23.515 -6.397 -2.923 1.00 46.92 551 ARG A C 1
ATOM 781 O O . ARG A 1 156 ? 24.021 -5.264 -2.828 1.00 43.64 551 ARG A O 1
ATOM 789 N N . LEU A 1 157 ? 22.733 -6.934 -1.983 1.00 49.34 552 LEU A N 1
ATOM 790 C CA . LEU A 1 157 ? 22.558 -6.350 -0.645 1.00 49.15 552 LEU A CA 1
ATOM 791 C C . LEU A 1 157 ? 23.860 -6.129 0.087 1.00 49.03 552 LEU A C 1
ATOM 792 O O . LEU A 1 157 ? 23.961 -5.199 0.877 1.00 50.08 552 LEU A O 1
ATOM 797 N N . PHE A 1 158 ? 24.843 -6.993 -0.152 1.00 49.59 553 PHE A N 1
ATOM 798 C CA . PHE A 1 158 ? 26.137 -6.897 0.531 1.00 51.15 553 PHE A CA 1
ATOM 799 C C . PHE A 1 158 ? 27.284 -6.389 -0.359 1.00 47.06 553 PHE A C 1
ATOM 800 O O . PHE A 1 158 ? 28.443 -6.405 0.012 1.00 43.17 553 PHE A O 1
ATOM 808 N N . ASN A 1 159 ? 26.933 -5.947 -1.553 1.00 47.91 554 ASN A N 1
ATOM 809 C CA . ASN A 1 159 ? 27.871 -5.274 -2.418 1.00 48.44 554 ASN A CA 1
ATOM 810 C C . ASN A 1 159 ? 28.371 -4.009 -1.712 1.00 47.74 554 ASN A C 1
ATOM 811 O O . ASN A 1 159 ? 27.602 -3.388 -0.971 1.00 51.64 554 ASN A O 1
ATOM 816 N N . VAL A 1 160 ? 29.634 -3.626 -1.931 1.00 40.49 555 VAL A N 1
ATOM 817 C CA . VAL A 1 160 ? 30.134 -2.340 -1.444 1.00 40.16 555 VAL A CA 1
ATOM 818 C C . VAL A 1 160 ? 30.067 -1.257 -2.506 1.00 36.00 555 VAL A C 1
ATOM 819 O O . VAL A 1 160 ? 30.441 -1.473 -3.637 1.00 42.03 555 VAL A O 1
ATOM 823 N N . VAL A 1 161 ? 29.591 -0.085 -2.140 1.00 36.43 556 VAL A N 1
ATOM 824 C CA . VAL A 1 161 ? 29.506 1.019 -3.080 1.00 42.37 556 VAL A CA 1
ATOM 825 C C . VAL A 1 161 ? 30.700 1.957 -2.904 1.00 49.21 556 VAL A C 1
ATOM 826 O O . VAL A 1 161 ? 30.870 2.547 -1.830 1.00 60.40 556 VAL A O 1
ATOM 830 N N . VAL A 1 162 ? 31.523 2.089 -3.946 1.00 45.96 557 VAL A N 1
ATOM 831 C CA . VAL A 1 162 ? 32.698 2.988 -3.929 1.00 51.17 557 VAL A CA 1
ATOM 832 C C . VAL A 1 162 ? 32.628 4.133 -4.950 1.00 56.68 557 VAL A C 1
ATOM 833 O O . VAL A 1 162 ? 31.880 4.079 -5.934 1.00 57.25 557 VAL A O 1
ATOM 837 N N . GLN A 1 163 ? 33.430 5.164 -4.729 1.00 60.14 558 GLN A N 1
ATOM 838 C CA . GLN A 1 163 ? 33.357 6.352 -5.579 1.00 66.01 558 GLN A CA 1
ATOM 839 C C . GLN A 1 163 ? 33.688 6.080 -7.030 1.00 66.44 558 GLN A C 1
ATOM 840 O O . GLN A 1 163 ? 33.004 6.586 -7.919 1.00 65.98 558 GLN A O 1
ATOM 846 N N . ASP A 1 164 ? 34.748 5.311 -7.276 1.00 65.92 559 ASP A N 1
ATOM 847 C CA . ASP A 1 164 ? 35.212 5.107 -8.653 1.00 69.20 559 ASP A CA 1
ATOM 848 C C . ASP A 1 164 ? 36.044 3.845 -8.817 1.00 71.64 559 ASP A C 1
ATOM 849 O O . ASP A 1 164 ? 36.654 3.339 -7.857 1.00 67.67 559 ASP A O 1
ATOM 854 N N . SER A 1 165 ? 36.063 3.354 -10.052 1.00 70.53 560 SER A N 1
ATOM 855 C CA . SER A 1 165 ? 36.601 2.039 -10.363 1.00 72.11 560 SER A CA 1
ATOM 856 C C . SER A 1 165 ? 37.988 1.799 -9.802 1.00 75.32 560 SER A C 1
ATOM 857 O O . SER A 1 165 ? 38.360 0.650 -9.533 1.00 73.64 560 SER A O 1
ATOM 860 N N . GLN A 1 166 ? 38.749 2.882 -9.645 1.00 76.70 561 GLN A N 1
ATOM 861 C CA . GLN A 1 166 ? 40.111 2.788 -9.129 1.00 77.06 561 GLN A CA 1
ATOM 862 C C . GLN A 1 166 ? 40.074 2.358 -7.674 1.00 68.58 561 GLN A C 1
ATOM 863 O O . GLN A 1 166 ? 40.769 1.410 -7.261 1.00 61.78 561 GLN A O 1
ATOM 865 N N . THR A 1 167 ? 39.243 3.059 -6.908 1.00 67.72 562 THR A N 1
ATOM 866 C CA . THR A 1 167 ? 39.100 2.786 -5.488 1.00 65.58 562 THR A CA 1
ATOM 867 C C . THR A 1 167 ? 38.725 1.312 -5.281 1.00 59.14 562 THR A C 1
ATOM 868 O O . THR A 1 167 ? 39.141 0.677 -4.329 1.00 57.24 562 THR A O 1
ATOM 872 N N . ALA A 1 168 ? 37.953 0.766 -6.202 1.00 60.99 563 ALA A N 1
ATOM 873 C CA . ALA A 1 168 ? 37.604 -0.644 -6.148 1.00 59.37 563 ALA A CA 1
ATOM 874 C C . ALA A 1 168 ? 38.833 -1.536 -6.258 1.00 61.42 563 ALA A C 1
ATOM 875 O O . ALA A 1 168 ? 39.036 -2.441 -5.436 1.00 56.99 563 ALA A O 1
ATOM 877 N N . THR A 1 169 ? 39.644 -1.259 -7.279 1.00 68.11 564 THR A N 1
ATOM 878 C CA . THR A 1 169 ? 40.860 -2.024 -7.575 1.00 67.99 564 THR A CA 1
ATOM 879 C C . THR A 1 169 ? 41.860 -1.940 -6.445 1.00 61.19 564 THR A C 1
ATOM 880 O O . THR A 1 169 ? 42.503 -2.933 -6.101 1.00 58.28 564 THR A O 1
ATOM 884 N N . GLN A 1 170 ? 41.989 -0.751 -5.868 1.00 60.36 565 GLN A N 1
ATOM 885 C CA . GLN A 1 170 ? 42.822 -0.608 -4.685 1.00 66.83 565 GLN A CA 1
ATOM 886 C C . GLN A 1 170 ? 42.333 -1.511 -3.545 1.00 70.25 565 GLN A C 1
ATOM 887 O O . GLN A 1 170 ? 43.120 -2.258 -2.951 1.00 68.16 565 GLN A O 1
ATOM 893 N N . LEU A 1 171 ? 41.033 -1.437 -3.251 1.00 64.43 566 LEU A N 1
ATOM 894 C CA . LEU A 1 171 ? 40.467 -2.193 -2.148 1.00 62.13 566 LEU A CA 1
ATOM 895 C C . LEU A 1 171 ? 40.743 -3.667 -2.370 1.00 66.51 566 LEU A C 1
ATOM 896 O O . LEU A 1 171 ? 41.266 -4.360 -1.489 1.00 65.96 566 LEU A O 1
ATOM 901 N N . LEU A 1 172 ? 40.441 -4.131 -3.573 1.00 62.71 567 LEU A N 1
ATOM 902 C CA . LEU A 1 172 ? 40.686 -5.521 -3.902 1.00 62.82 567 LEU A CA 1
ATOM 903 C C . LEU A 1 172 ? 42.112 -5.972 -3.596 1.00 65.53 567 LEU A C 1
ATOM 904 O O . LEU A 1 172 ? 42.289 -6.944 -2.860 1.00 67.07 567 LEU A O 1
ATOM 909 N N . GLU A 1 173 ? 43.118 -5.260 -4.116 1.00 65.80 568 GLU A N 1
ATOM 910 C CA . GLU A 1 173 ? 44.514 -5.724 -3.990 1.00 69.32 568 GLU A CA 1
ATOM 911 C C . GLU A 1 173 ? 45.226 -5.305 -2.680 1.00 75.68 568 GLU A C 1
ATOM 912 O O . GLU A 1 173 ? 45.597 -6.157 -1.856 1.00 73.86 568 GLU A O 1
ATOM 918 N N . ARG A 1 174 ? 45.384 -4.000 -2.474 1.00 72.91 569 ARG A N 1
ATOM 919 C CA . ARG A 1 174 ? 46.102 -3.495 -1.311 1.00 70.86 569 ARG A CA 1
ATOM 920 C C . ARG A 1 174 ? 45.180 -3.113 -0.158 1.00 75.69 569 ARG A C 1
ATOM 921 O O . ARG A 1 174 ? 45.292 -2.015 0.392 1.00 79.02 569 ARG A O 1
ATOM 929 N N . GLY A 1 175 ? 44.286 -4.014 0.236 1.00 78.37 570 GLY A N 1
ATOM 930 C CA . GLY A 1 175 ? 43.300 -3.664 1.248 1.00 73.83 570 GLY A CA 1
ATOM 931 C C . GLY A 1 175 ? 43.045 -4.789 2.213 1.00 65.32 570 GLY A C 1
ATOM 932 O O . GLY A 1 175 ? 42.359 -4.607 3.220 1.00 60.60 570 GLY A O 1
ATOM 933 N N . ARG A 1 176 ? 43.593 -5.955 1.878 1.00 72.29 571 ARG A N 1
ATOM 934 C CA . ARG A 1 176 ? 43.592 -7.119 2.763 1.00 72.35 571 ARG A CA 1
ATOM 935 C C . ARG A 1 176 ? 42.180 -7.592 3.063 1.00 66.00 571 ARG A C 1
ATOM 936 O O . ARG A 1 176 ? 41.792 -7.668 4.228 1.00 68.97 571 ARG A O 1
ATOM 944 N N . LEU A 1 177 ? 41.408 -7.929 2.037 1.00 63.73 572 LEU A N 1
ATOM 945 C CA . LEU A 1 177 ? 40.011 -8.288 2.289 1.00 62.87 572 LEU A CA 1
ATOM 946 C C . LEU A 1 177 ? 39.839 -9.694 2.889 1.00 69.30 572 LEU A C 1
ATOM 947 O O . LEU A 1 177 ? 40.210 -10.712 2.281 1.00 73.78 572 LEU A O 1
ATOM 952 N N . ARG A 1 178 ? 39.271 -9.726 4.091 1.00 72.93 573 ARG A N 1
ATOM 953 C CA . ARG A 1 178 ? 39.131 -10.953 4.865 1.00 78.20 573 ARG A CA 1
ATOM 954 C C . ARG A 1 178 ? 38.340 -12.027 4.125 1.00 77.24 573 ARG A C 1
ATOM 955 O O . ARG A 1 178 ? 38.646 -13.217 4.242 1.00 76.74 573 ARG A O 1
ATOM 963 N N . LYS A 1 179 ? 37.320 -11.600 3.379 1.00 73.70 574 LYS A N 1
ATOM 964 C CA . LYS A 1 179 ? 36.517 -12.517 2.578 1.00 68.13 574 LYS A CA 1
ATOM 965 C C . LYS A 1 179 ? 36.022 -11.820 1.329 1.00 62.98 574 LYS A C 1
ATOM 966 O O . LYS A 1 179 ? 35.940 -10.591 1.299 1.00 62.27 574 LYS A O 1
ATOM 972 N N . ARG A 1 180 ? 35.696 -12.619 0.313 1.00 60.80 575 ARG A N 1
ATOM 973 C CA . ARG A 1 180 ? 35.277 -12.150 -1.014 1.00 57.33 575 ARG A CA 1
ATOM 974 C C . ARG A 1 180 ? 34.219 -11.058 -1.030 1.00 46.15 575 ARG A C 1
ATOM 975 O O . ARG A 1 180 ? 33.144 -11.249 -0.485 1.00 51.76 575 ARG A O 1
ATOM 983 N N . VAL A 1 181 ? 34.487 -9.933 -1.678 1.00 41.06 576 VAL A N 1
ATOM 984 C CA . VAL A 1 181 ? 33.440 -8.901 -1.819 1.00 49.41 576 VAL A CA 1
ATOM 985 C C . VAL A 1 181 ? 33.182 -8.378 -3.268 1.00 52.32 576 VAL A C 1
ATOM 986 O O . VAL A 1 181 ? 34.117 -8.166 -4.028 1.00 58.80 576 VAL A O 1
ATOM 990 N N . THR A 1 182 ? 31.920 -8.175 -3.647 1.00 45.27 577 THR A N 1
ATOM 991 C CA . THR A 1 182 ? 31.604 -7.552 -4.944 1.00 52.57 577 THR A CA 1
ATOM 992 C C . THR A 1 182 ? 31.482 -6.006 -4.806 1.00 50.61 577 THR A C 1
ATOM 993 O O . THR A 1 182 ? 30.923 -5.501 -3.835 1.00 48.42 577 THR A O 1
ATOM 997 N N . ILE A 1 183 ? 32.026 -5.246 -5.750 1.00 46.67 578 ILE A N 1
ATOM 998 C CA . ILE A 1 183 ? 32.151 -3.807 -5.513 1.00 44.85 578 ILE A CA 1
ATOM 999 C C . ILE A 1 183 ? 31.593 -3.021 -6.664 1.00 44.28 578 ILE A C 1
ATOM 1000 O O . ILE A 1 183 ? 32.084 -3.112 -7.780 1.00 49.43 578 ILE A O 1
ATOM 1005 N N . ILE A 1 184 ? 30.573 -2.229 -6.381 1.00 43.06 579 ILE A N 1
ATOM 1006 C CA . ILE A 1 184 ? 29.848 -1.495 -7.423 1.00 43.95 579 ILE A CA 1
ATOM 1007 C C . ILE A 1 184 ? 30.491 -0.143 -7.527 1.00 40.76 579 ILE A C 1
ATOM 1008 O O . ILE A 1 184 ? 30.391 0.646 -6.607 1.00 47.14 579 ILE A O 1
ATOM 1013 N N . PRO A 1 185 ? 31.185 0.121 -8.628 1.00 39.73 580 PRO A N 1
ATOM 1014 C CA . PRO A 1 185 ? 31.911 1.385 -8.773 1.00 45.70 580 PRO A CA 1
ATOM 1015 C C . PRO A 1 185 ? 31.065 2.475 -9.390 1.00 46.84 580 PRO A C 1
ATOM 1016 O O . PRO A 1 185 ? 30.809 2.455 -10.591 1.00 52.40 580 PRO A O 1
ATOM 1020 N N . LEU A 1 186 ? 30.668 3.443 -8.584 1.00 49.65 581 LEU A N 1
ATOM 1021 C CA . LEU A 1 186 ? 29.723 4.472 -9.030 1.00 55.18 581 LEU A CA 1
ATOM 1022 C C . LEU A 1 186 ? 29.981 5.186 -10.362 1.00 59.39 581 LEU A C 1
ATOM 1023 O O . LEU A 1 186 ? 29.123 5.925 -10.826 1.00 66.08 581 LEU A O 1
ATOM 1028 N N . ASP A 1 187 ? 31.137 4.980 -10.978 1.00 59.13 582 ASP A N 1
ATOM 1029 C CA . ASP A 1 187 ? 31.502 5.780 -12.141 1.00 60.59 582 ASP A CA 1
ATOM 1030 C C . ASP A 1 187 ? 31.632 4.907 -13.363 1.00 63.70 582 ASP A C 1
ATOM 1031 O O . ASP A 1 187 ? 32.085 5.362 -14.399 1.00 69.58 582 ASP A O 1
ATOM 1036 N N . LYS A 1 188 ? 31.263 3.639 -13.224 1.00 63.54 583 LYS A N 1
ATOM 1037 C CA . LYS A 1 188 ? 31.437 2.659 -14.294 1.00 66.11 583 LYS A CA 1
ATOM 1038 C C . LYS A 1 188 ? 30.147 1.866 -14.566 1.00 73.60 583 LYS A C 1
ATOM 1039 O O . LYS A 1 188 ? 29.960 1.356 -15.676 1.00 78.44 583 LYS A O 1
ATOM 1045 N N . ILE A 1 189 ? 29.269 1.775 -13.558 1.00 73.29 584 ILE A N 1
ATOM 1046 C CA . ILE A 1 189 ? 28.027 1.000 -13.650 1.00 58.99 584 ILE A CA 1
ATOM 1047 C C . ILE A 1 189 ? 27.077 1.592 -14.636 1.00 61.67 584 ILE A C 1
ATOM 1048 O O . ILE A 1 189 ? 26.938 2.810 -14.723 1.00 64.23 584 ILE A O 1
ATOM 1053 N N . TYR A 1 190 ? 26.372 0.718 -15.332 1.00 68.30 585 TYR A N 1
ATOM 1054 C CA . TYR A 1 190 ? 25.355 1.145 -16.261 1.00 74.40 585 TYR A CA 1
ATOM 1055 C C . TYR A 1 190 ? 24.263 0.096 -16.251 1.00 82.00 585 TYR A C 1
ATOM 1056 O O . TYR A 1 190 ? 24.545 -1.110 -16.217 1.00 79.25 585 TYR A O 1
ATOM 1065 N N . THR A 1 191 ? 23.018 0.564 -16.265 1.00 86.10 586 THR A N 1
ATOM 1066 C CA . THR A 1 191 ? 21.860 -0.307 -16.428 1.00 83.84 586 THR A CA 1
ATOM 1067 C C . THR A 1 191 ? 20.783 0.463 -17.136 1.00 83.06 586 THR A C 1
ATOM 1068 O O . THR A 1 191 ? 20.503 1.601 -16.756 1.00 82.12 586 THR A O 1
ATOM 1072 N N . ARG A 1 192 ? 20.185 -0.141 -18.159 1.00 83.17 587 ARG A N 1
ATOM 1073 C CA . ARG A 1 192 ? 19.029 0.475 -18.780 1.00 85.66 587 ARG A CA 1
ATOM 1074 C C . ARG A 1 192 ? 17.868 0.357 -17.796 1.00 81.94 587 ARG A C 1
ATOM 1075 O O . ARG A 1 192 ? 17.385 -0.750 -17.532 1.00 75.19 587 ARG A O 1
ATOM 1083 N N . PRO A 1 193 ? 17.427 1.504 -17.243 1.00 78.07 588 PRO A N 1
ATOM 1084 C CA . PRO A 1 193 ? 16.307 1.545 -16.293 1.00 69.60 588 PRO A CA 1
ATOM 1085 C C . PRO A 1 193 ? 14.965 1.378 -17.020 1.00 77.82 588 PRO A C 1
ATOM 1086 O O . PRO A 1 193 ? 14.832 1.873 -18.160 1.00 80.57 588 PRO A O 1
ATOM 1090 N N . ILE A 1 194 ? 13.995 0.704 -16.393 1.00 67.67 589 ILE A N 1
ATOM 1091 C CA . ILE A 1 194 ? 12.662 0.594 -16.968 1.00 50.12 589 ILE A CA 1
ATOM 1092 C C . ILE A 1 194 ? 12.062 1.981 -17.044 1.00 56.31 589 ILE A C 1
ATOM 1093 O O . ILE A 1 194 ? 12.027 2.690 -16.034 1.00 53.30 589 ILE A O 1
ATOM 1098 N N . SER A 1 195 ? 11.577 2.351 -18.235 1.00 62.41 590 SER A N 1
ATOM 1099 C CA . SER A 1 195 ? 11.110 3.720 -18.550 1.00 68.54 590 SER A CA 1
ATOM 1100 C C . SER A 1 195 ? 9.807 4.154 -17.879 1.00 68.30 590 SER A C 1
ATOM 1101 O O . SER A 1 195 ? 9.176 3.382 -17.162 1.00 63.84 590 SER A O 1
ATOM 1104 N N . SER A 1 196 ? 9.404 5.398 -18.132 1.00 69.50 591 SER A N 1
ATOM 1105 C CA . SER A 1 196 ? 8.074 5.856 -17.741 1.00 72.63 591 SER A CA 1
ATOM 1106 C C . SER A 1 196 ? 7.035 4.944 -18.377 1.00 75.04 591 SER A C 1
ATOM 1107 O O . SER A 1 196 ? 6.223 4.320 -17.688 1.00 74.29 591 SER A O 1
ATOM 1110 N N . GLN A 1 197 ? 7.080 4.871 -19.704 1.00 73.32 592 GLN A N 1
ATOM 1111 C CA . GLN A 1 197 ? 6.037 4.216 -20.471 1.00 70.51 592 GLN A CA 1
ATOM 1112 C C . GLN A 1 197 ? 5.839 2.769 -20.102 1.00 65.27 592 GLN A C 1
ATOM 1113 O O . GLN A 1 197 ? 4.710 2.300 -20.041 1.00 68.84 592 GLN A O 1
ATOM 1119 N N . VAL A 1 198 ? 6.921 2.053 -19.843 1.00 59.25 593 VAL A N 1
ATOM 1120 C CA . VAL A 1 198 ? 6.763 0.642 -19.543 1.00 59.79 593 VAL A CA 1
ATOM 1121 C C . VAL A 1 198 ? 6.109 0.448 -18.179 1.00 61.12 593 VAL A C 1
ATOM 1122 O O . VAL A 1 198 ? 5.260 -0.420 -18.016 1.00 57.54 593 VAL A O 1
ATOM 1126 N N . LEU A 1 199 ? 6.505 1.261 -17.203 1.00 68.94 594 LEU A N 1
ATOM 1127 C CA . LEU A 1 199 ? 5.911 1.215 -15.871 1.00 59.37 594 LEU A CA 1
ATOM 1128 C C . LEU A 1 199 ? 4.452 1.612 -15.998 1.00 65.71 594 LEU A C 1
ATOM 1129 O O . LEU A 1 199 ? 3.591 1.079 -15.301 1.00 61.29 594 LEU A O 1
ATOM 1134 N N . ASP A 1 200 ? 4.183 2.540 -16.918 1.00 67.57 595 ASP A N 1
ATOM 1135 C CA . ASP A 1 200 ? 2.838 3.063 -17.134 1.00 63.50 595 ASP A CA 1
ATOM 1136 C C . ASP A 1 200 ? 1.916 2.053 -17.774 1.00 62.43 595 ASP A C 1
ATOM 1137 O O . ASP A 1 200 ? 0.719 2.024 -17.487 1.00 65.38 595 ASP A O 1
ATOM 1142 N N . LEU A 1 201 ? 2.489 1.235 -18.648 1.00 63.27 596 LEU A N 1
ATOM 1143 C CA . LEU A 1 201 ? 1.786 0.115 -19.247 1.00 60.98 596 LEU A CA 1
ATOM 1144 C C . LEU A 1 201 ? 1.610 -0.987 -18.197 1.00 56.50 596 LEU A C 1
ATOM 1145 O O . LEU A 1 201 ? 0.563 -1.597 -18.092 1.00 61.30 596 LEU A O 1
ATOM 1150 N N . ALA A 1 202 ? 2.632 -1.240 -17.406 1.00 59.07 597 ALA A N 1
ATOM 1151 C CA . ALA A 1 202 ? 2.522 -2.280 -16.408 1.00 64.29 597 ALA A CA 1
ATOM 1152 C C . ALA A 1 202 ? 1.403 -1.940 -15.434 1.00 61.31 597 ALA A C 1
ATOM 1153 O O . ALA A 1 202 ? 0.749 -2.829 -14.897 1.00 59.72 597 ALA A O 1
ATOM 1155 N N . LYS A 1 203 ? 1.166 -0.651 -15.233 1.00 55.44 598 LYS A N 1
ATOM 1156 C CA . LYS A 1 203 ? 0.184 -0.248 -14.244 1.00 61.16 598 LYS A CA 1
ATOM 1157 C C . LYS A 1 203 ? -1.256 -0.445 -14.764 1.00 66.21 598 LYS A C 1
ATOM 1158 O O . LYS A 1 203 ? -2.171 -0.797 -13.995 1.00 60.68 598 LYS A O 1
ATOM 1164 N N . LYS A 1 204 ? -1.435 -0.269 -16.073 1.00 62.51 599 LYS A N 1
ATOM 1165 C CA . LYS A 1 204 ? -2.735 -0.488 -16.697 1.00 56.27 599 LYS A CA 1
ATOM 1166 C C . LYS A 1 204 ? -3.057 -1.971 -16.846 1.00 54.82 599 LYS A C 1
ATOM 1167 O O . LYS A 1 204 ? -4.178 -2.386 -16.593 1.00 57.74 599 LYS A O 1
ATOM 1173 N N . ILE A 1 205 ? -2.074 -2.778 -17.212 1.00 53.33 600 ILE A N 1
ATOM 1174 C CA . ILE A 1 205 ? -2.295 -4.218 -17.266 1.00 55.96 600 ILE A CA 1
ATOM 1175 C C . ILE A 1 205 ? -2.674 -4.808 -15.903 1.00 63.14 600 ILE A C 1
ATOM 1176 O O . ILE A 1 205 ? -3.398 -5.797 -15.834 1.00 71.33 600 ILE A O 1
ATOM 1181 N N . ALA A 1 206 ? -2.226 -4.199 -14.811 1.00 58.56 601 ALA A N 1
ATOM 1182 C CA . ALA A 1 206 ? -2.569 -4.752 -13.507 1.00 55.90 601 ALA A CA 1
ATOM 1183 C C . ALA A 1 206 ? -2.594 -3.696 -12.427 1.00 60.99 601 ALA A C 1
ATOM 1184 O O . ALA A 1 206 ? -1.671 -3.612 -11.618 1.00 59.87 601 ALA A O 1
ATOM 1186 N N . PRO A 1 207 ? -3.685 -2.924 -12.375 1.00 60.90 602 PRO A N 1
ATOM 1187 C CA . PRO A 1 207 ? -3.866 -1.758 -11.506 1.00 60.05 602 PRO A CA 1
ATOM 1188 C C . PRO A 1 207 ? -3.720 -2.071 -10.028 1.00 54.15 602 PRO A C 1
ATOM 1189 O O . PRO A 1 207 ? -4.220 -3.088 -9.510 1.00 52.05 602 PRO A O 1
ATOM 1193 N N . GLY A 1 208 ? -3.007 -1.175 -9.359 1.00 51.26 603 GLY A N 1
ATOM 1194 C CA . GLY A 1 208 ? -2.700 -1.334 -7.954 1.00 53.37 603 GLY A CA 1
ATOM 1195 C C . GLY A 1 208 ? -2.097 -2.673 -7.587 1.00 49.99 603 GLY A C 1
ATOM 1196 O O . GLY A 1 208 ? -2.162 -3.080 -6.427 1.00 55.83 603 GLY A O 1
ATOM 1197 N N . LYS A 1 209 ? -1.526 -3.371 -8.564 1.00 48.04 604 LYS A N 1
ATOM 1198 C CA . LYS A 1 209 ? -0.768 -4.575 -8.255 1.00 53.21 604 LYS A CA 1
ATOM 1199 C C . LYS A 1 209 ? 0.704 -4.606 -8.786 1.00 53.12 604 LYS A C 1
ATOM 1200 O O . LYS A 1 209 ? 1.373 -5.628 -8.628 1.00 52.62 604 LYS A O 1
ATOM 1206 N N . VAL A 1 210 ? 1.206 -3.515 -9.393 1.00 45.42 605 VAL A N 1
ATOM 1207 C CA . VAL A 1 210 ? 2.597 -3.482 -9.901 1.00 47.68 605 VAL A CA 1
ATOM 1208 C C . VAL A 1 210 ? 3.382 -2.251 -9.453 1.00 50.72 605 VAL A C 1
ATOM 1209 O O . VAL A 1 210 ? 2.885 -1.124 -9.550 1.00 53.96 605 VAL A O 1
ATOM 1213 N N . GLU A 1 211 ? 4.622 -2.452 -9.006 1.00 46.66 606 GLU A N 1
ATOM 1214 C CA . GLU A 1 211 ? 5.477 -1.310 -8.660 1.00 46.23 606 GLU A CA 1
ATOM 1215 C C . GLU A 1 211 ? 6.970 -1.531 -8.955 1.00 46.97 606 GLU A C 1
ATOM 1216 O O . GLU A 1 211 ? 7.496 -2.629 -8.702 1.00 45.60 606 GLU A O 1
ATOM 1222 N N . LEU A 1 212 ? 7.629 -0.500 -9.514 1.00 41.87 607 LEU A N 1
ATOM 1223 C CA . LEU A 1 212 ? 9.062 -0.545 -9.808 1.00 42.16 607 LEU A CA 1
ATOM 1224 C C . LEU A 1 212 ? 9.762 -0.549 -8.464 1.00 43.51 607 LEU A C 1
ATOM 1225 O O . LEU A 1 212 ? 9.438 0.279 -7.591 1.00 42.14 607 LEU A O 1
ATOM 1230 N N . ALA A 1 213 ? 10.705 -1.469 -8.269 1.00 40.62 608 ALA A N 1
ATOM 1231 C CA . ALA A 1 213 ? 11.176 -1.719 -6.902 1.00 36.26 608 ALA A CA 1
ATOM 1232 C C . ALA A 1 213 ? 11.919 -0.519 -6.383 1.00 35.75 608 ALA A C 1
ATOM 1233 O O . ALA A 1 213 ? 11.924 -0.284 -5.191 1.00 41.27 608 ALA A O 1
ATOM 1235 N N . ILE A 1 214 ? 12.541 0.256 -7.257 1.00 37.05 609 ILE A N 1
ATOM 1236 C CA . ILE A 1 214 ? 13.198 1.450 -6.772 1.00 41.98 609 ILE A CA 1
ATOM 1237 C C . ILE A 1 214 ? 12.207 2.439 -6.144 1.00 42.32 609 ILE A C 1
ATOM 1238 O O . ILE A 1 214 ? 12.604 3.346 -5.435 1.00 43.58 609 ILE A O 1
ATOM 1243 N N . ASN A 1 215 ? 10.920 2.273 -6.382 1.00 42.04 610 ASN A N 1
ATOM 1244 C CA . ASN A 1 215 ? 10.004 3.234 -5.815 1.00 39.47 610 ASN A CA 1
ATOM 1245 C C . ASN A 1 215 ? 9.516 2.883 -4.433 1.00 41.69 610 ASN A C 1
ATOM 1246 O O . ASN A 1 215 ? 8.770 3.631 -3.814 1.00 45.24 610 ASN A O 1
ATOM 1251 N N . LEU A 1 216 ? 9.993 1.755 -3.939 1.00 38.65 611 LEU A N 1
ATOM 1252 C CA . LEU A 1 216 ? 9.613 1.266 -2.634 1.00 33.96 611 LEU A CA 1
ATOM 1253 C C . LEU A 1 216 ? 10.681 1.548 -1.566 1.00 43.68 611 LEU A C 1
ATOM 1254 O O . LEU A 1 216 ? 10.535 1.117 -0.421 1.00 46.16 611 LEU A O 1
ATOM 1259 N N . ILE A 1 217 ? 11.774 2.225 -1.932 1.00 40.54 612 ILE A N 1
ATOM 1260 C CA . ILE A 1 217 ? 12.847 2.468 -0.963 1.00 33.42 612 ILE A CA 1
ATOM 1261 C C . ILE A 1 217 ? 13.242 3.912 -0.984 1.00 35.22 612 ILE A C 1
ATOM 1262 O O . ILE A 1 217 ? 12.768 4.688 -1.806 1.00 40.04 612 ILE A O 1
ATOM 1267 N N . ARG A 1 218 ? 14.127 4.263 -0.067 1.00 41.20 613 ARG A N 1
ATOM 1268 C CA . ARG A 1 218 ? 14.636 5.620 0.049 1.00 46.03 613 ARG A CA 1
ATOM 1269 C C . ARG A 1 218 ? 16.179 5.624 0.209 1.00 53.64 613 ARG A C 1
ATOM 1270 O O . ARG A 1 218 ? 16.773 4.795 0.948 1.00 46.75 613 ARG A O 1
ATOM 1278 N N . PHE A 1 219 ? 16.813 6.570 -0.483 1.00 49.77 614 PHE A N 1
ATOM 1279 C CA . PHE A 1 219 ? 18.260 6.616 -0.553 1.00 53.58 614 PHE A CA 1
ATOM 1280 C C . PHE A 1 219 ? 18.692 8.020 -0.972 1.00 57.34 614 PHE A C 1
ATOM 1281 O O . PHE A 1 219 ? 17.926 8.724 -1.651 1.00 52.83 614 PHE A O 1
ATOM 1289 N N . ASP A 1 220 ? 19.910 8.417 -0.580 1.00 61.32 615 ASP A N 1
ATOM 1290 C CA . ASP A 1 220 ? 20.442 9.744 -0.921 1.00 61.23 615 ASP A CA 1
ATOM 1291 C C . ASP A 1 220 ? 20.905 9.710 -2.369 1.00 63.48 615 ASP A C 1
ATOM 1292 O O . ASP A 1 220 ? 21.561 8.741 -2.802 1.00 62.90 615 ASP A O 1
ATOM 1297 N N . GLU A 1 221 ? 20.567 10.774 -3.104 1.00 62.67 616 GLU A N 1
ATOM 1298 C CA . GLU A 1 221 ? 20.900 10.901 -4.523 1.00 65.69 616 GLU A CA 1
ATOM 1299 C C . GLU A 1 221 ? 22.368 10.593 -4.833 1.00 64.11 616 GLU A C 1
ATOM 1300 O O . GLU A 1 221 ? 22.679 10.072 -5.896 1.00 64.03 616 GLU A O 1
ATOM 1306 N N . SER A 1 222 ? 23.251 10.878 -3.880 1.00 63.08 617 SER A N 1
ATOM 1307 C CA . SER A 1 222 ? 24.679 10.620 -4.012 1.00 56.51 617 SER A CA 1
ATOM 1308 C C . SER A 1 222 ? 25.039 9.185 -4.409 1.00 57.45 617 SER A C 1
ATOM 1309 O O . SER A 1 222 ? 26.153 8.922 -4.837 1.00 58.17 617 SER A O 1
ATOM 1312 N N . ILE A 1 223 ? 24.115 8.246 -4.252 1.00 59.37 618 ILE A N 1
ATOM 1313 C CA . ILE A 1 223 ? 24.399 6.877 -4.660 1.00 59.28 618 ILE A CA 1
ATOM 1314 C C . ILE A 1 223 ? 23.338 6.290 -5.600 1.00 56.10 618 ILE A C 1
ATOM 1315 O O . ILE A 1 223 ? 23.359 5.067 -5.879 1.00 49.10 618 ILE A O 1
ATOM 1320 N N . THR A 1 224 ? 22.433 7.167 -6.063 1.00 49.00 619 THR A N 1
ATOM 1321 C CA . THR A 1 224 ? 21.404 6.847 -7.058 1.00 43.07 619 THR A CA 1
ATOM 1322 C C . THR A 1 224 ? 21.788 5.713 -8.008 1.00 49.89 619 THR A C 1
ATOM 1323 O O . THR A 1 224 ? 21.065 4.711 -8.146 1.00 48.86 619 THR A O 1
ATOM 1327 N N . LYS A 1 225 ? 22.937 5.869 -8.656 1.00 50.45 620 LYS A N 1
ATOM 1328 C CA . LYS A 1 225 ? 23.370 4.906 -9.650 1.00 43.10 620 LYS A CA 1
ATOM 1329 C C . LYS A 1 225 ? 23.515 3.507 -9.076 1.00 39.65 620 LYS A C 1
ATOM 1330 O O . LYS A 1 225 ? 23.313 2.534 -9.766 1.00 40.02 620 LYS A O 1
ATOM 1336 N N . ALA A 1 226 ? 23.860 3.394 -7.809 1.00 36.98 621 ALA A N 1
ATOM 1337 C CA . ALA A 1 226 ? 24.010 2.065 -7.252 1.00 40.99 621 ALA A CA 1
ATOM 1338 C C . ALA A 1 226 ? 22.636 1.424 -7.007 1.00 48.53 621 ALA A C 1
ATOM 1339 O O . ALA A 1 226 ? 22.438 0.211 -7.215 1.00 46.07 621 ALA A O 1
ATOM 1341 N N . MET A 1 227 ? 21.680 2.243 -6.566 1.00 49.52 622 MET A N 1
ATOM 1342 C CA . MET A 1 227 ? 20.307 1.777 -6.392 1.00 43.49 622 MET A CA 1
ATOM 1343 C C . MET A 1 227 ? 19.688 1.521 -7.768 1.00 49.64 622 MET A C 1
ATOM 1344 O O . MET A 1 227 ? 19.079 0.468 -7.983 1.00 49.35 622 MET A O 1
ATOM 1349 N N . GLU A 1 228 ? 19.856 2.463 -8.701 1.00 41.73 623 GLU A N 1
ATOM 1350 C CA . GLU A 1 228 ? 19.336 2.254 -10.041 1.00 40.80 623 GLU A CA 1
ATOM 1351 C C . GLU A 1 228 ? 19.836 0.901 -10.552 1.00 43.18 623 GLU A C 1
ATOM 1352 O O . GLU A 1 228 ? 19.095 0.103 -11.086 1.00 50.52 623 GLU A O 1
ATOM 1358 N N . PHE A 1 229 ? 21.102 0.619 -10.345 1.00 48.29 624 PHE A N 1
ATOM 1359 C CA . PHE A 1 229 ? 21.634 -0.656 -10.754 1.00 47.53 624 PHE A CA 1
ATOM 1360 C C . PHE A 1 229 ? 20.914 -1.851 -10.079 1.00 46.63 624 PHE A C 1
ATOM 1361 O O . PHE A 1 229 ? 20.651 -2.866 -10.720 1.00 45.52 624 PHE A O 1
ATOM 1369 N N . ILE A 1 230 ? 20.602 -1.736 -8.791 1.00 40.06 625 ILE A N 1
ATOM 1370 C CA . ILE A 1 230 ? 20.098 -2.886 -8.056 1.00 41.46 625 ILE A CA 1
ATOM 1371 C C . ILE A 1 230 ? 18.584 -3.057 -8.199 1.00 51.87 625 ILE A C 1
ATOM 1372 O O . ILE A 1 230 ? 18.071 -4.188 -8.296 1.00 57.52 625 ILE A O 1
ATOM 1377 N N . PHE A 1 231 ? 17.865 -1.939 -8.196 1.00 45.33 626 PHE A N 1
ATOM 1378 C CA . PHE A 1 231 ? 16.410 -1.991 -8.149 1.00 45.77 626 PHE A CA 1
ATOM 1379 C C . PHE A 1 231 ? 15.718 -1.427 -9.387 1.00 45.77 626 PHE A C 1
ATOM 1380 O O . PHE A 1 231 ? 14.628 -1.854 -9.702 1.00 57.46 626 PHE A O 1
ATOM 1388 N N . GLY A 1 232 ? 16.316 -0.465 -10.075 1.00 41.29 627 GLY A N 1
ATOM 1389 C CA . GLY A 1 232 ? 15.630 0.264 -11.130 1.00 34.46 627 GLY A CA 1
ATOM 1390 C C . GLY A 1 232 ? 15.096 -0.521 -12.301 1.00 38.31 627 GLY A C 1
ATOM 1391 O O . GLY A 1 232 ? 14.632 0.074 -13.260 1.00 44.10 627 GLY A O 1
ATOM 1392 N N . ASN A 1 233 ? 15.154 -1.848 -12.229 1.00 42.74 628 ASN A N 1
ATOM 1393 C CA . ASN A 1 233 ? 14.732 -2.707 -13.337 1.00 45.54 628 ASN A CA 1
ATOM 1394 C C . ASN A 1 233 ? 13.927 -3.928 -12.915 1.00 53.91 628 ASN A C 1
ATOM 1395 O O . ASN A 1 233 ? 13.895 -4.930 -13.626 1.00 59.24 628 ASN A O 1
ATOM 1400 N N . SER A 1 234 ? 13.277 -3.847 -11.759 1.00 52.65 629 SER A N 1
ATOM 1401 C CA . SER A 1 234 ? 12.369 -4.892 -11.308 1.00 45.25 629 SER A CA 1
ATOM 1402 C C . SER A 1 234 ? 10.994 -4.293 -11.035 1.00 50.29 629 SER A C 1
ATOM 1403 O O . SER A 1 234 ? 10.873 -3.178 -10.489 1.00 48.79 629 SER A O 1
ATOM 1406 N N . LEU A 1 235 ? 9.960 -5.041 -11.425 1.00 50.33 630 LEU A N 1
ATOM 1407 C CA . LEU A 1 235 ? 8.590 -4.761 -11.029 1.00 38.85 630 LEU A CA 1
ATOM 1408 C C . LEU A 1 235 ? 8.224 -5.749 -9.875 1.00 47.98 630 LEU A C 1
ATOM 1409 O O . LEU A 1 235 ? 8.358 -6.981 -10.022 1.00 45.88 630 LEU A O 1
ATOM 1414 N N . ILE A 1 236 ? 7.819 -5.222 -8.713 1.00 41.61 631 ILE A N 1
ATOM 1415 C CA . ILE A 1 236 ? 7.255 -6.072 -7.657 1.00 41.26 631 ILE A CA 1
ATOM 1416 C C . ILE A 1 236 ? 5.741 -6.256 -7.911 1.00 47.92 631 ILE A C 1
ATOM 1417 O O . ILE A 1 236 ? 5.048 -5.285 -8.273 1.00 44.90 631 ILE A O 1
ATOM 1422 N N . CYS A 1 237 ? 5.227 -7.479 -7.720 1.00 45.73 632 CYS A N 1
ATOM 1423 C CA . CYS A 1 237 ? 3.853 -7.827 -8.106 1.00 44.53 632 CYS A CA 1
ATOM 1424 C C . CYS A 1 237 ? 3.148 -8.586 -6.997 1.00 55.81 632 CYS A C 1
ATOM 1425 O O . CYS A 1 237 ? 3.794 -9.354 -6.276 1.00 60.16 632 CYS A O 1
ATOM 1428 N N . GLU A 1 238 ? 1.831 -8.407 -6.869 1.00 55.87 633 GLU A N 1
ATOM 1429 C CA . GLU A 1 238 ? 1.104 -8.963 -5.715 1.00 61.40 633 GLU A CA 1
ATOM 1430 C C . GLU A 1 238 ? 1.074 -10.485 -5.708 1.00 56.95 633 GLU A C 1
ATOM 1431 O O . GLU A 1 238 ? 0.871 -11.115 -4.665 1.00 61.40 633 GLU A O 1
ATOM 1437 N N . ASP A 1 239 ? 1.293 -11.073 -6.871 1.00 51.55 634 ASP A N 1
ATOM 1438 C CA . ASP A 1 239 ? 1.002 -12.475 -7.037 1.00 57.16 634 ASP A CA 1
ATOM 1439 C C . ASP A 1 239 ? 1.511 -12.997 -8.361 1.00 62.39 634 ASP A C 1
ATOM 1440 O O . ASP A 1 239 ? 1.625 -12.245 -9.347 1.00 57.49 634 ASP A O 1
ATOM 1445 N N . PRO A 1 240 ? 1.805 -14.303 -8.388 1.00 62.32 635 PRO A N 1
ATOM 1446 C CA . PRO A 1 240 ? 2.379 -14.956 -9.575 1.00 63.69 635 PRO A CA 1
ATOM 1447 C C . PRO A 1 240 ? 1.584 -14.616 -10.835 1.00 70.01 635 PRO A C 1
ATOM 1448 O O . PRO A 1 240 ? 2.170 -14.296 -11.873 1.00 68.64 635 PRO A O 1
ATOM 1452 N N . GLU A 1 241 ? 0.256 -14.675 -10.720 1.00 75.36 636 GLU A N 1
ATOM 1453 C CA . GLU A 1 241 ? -0.642 -14.347 -11.826 1.00 73.06 636 GLU A CA 1
ATOM 1454 C C . GLU A 1 241 ? -0.250 -13.024 -12.450 1.00 69.23 636 GLU A C 1
ATOM 1455 O O . GLU A 1 241 ? -0.100 -12.926 -13.669 1.00 76.16 636 GLU A O 1
ATOM 1457 N N . THR A 1 242 ? -0.061 -12.013 -11.610 1.00 66.83 637 THR A N 1
ATOM 1458 C CA . THR A 1 242 ? 0.322 -10.704 -12.109 1.00 65.10 637 THR A CA 1
ATOM 1459 C C . THR A 1 242 ? 1.695 -10.794 -12.764 1.00 68.12 637 THR A C 1
ATOM 1460 O O . THR A 1 242 ? 1.888 -10.264 -13.849 1.00 68.97 637 THR A O 1
ATOM 1464 N N . ALA A 1 243 ? 2.640 -11.479 -12.121 1.00 66.79 638 ALA A N 1
ATOM 1465 C CA . ALA A 1 243 ? 4.015 -11.506 -12.624 1.00 69.39 638 ALA A CA 1
ATOM 1466 C C . ALA A 1 243 ? 4.036 -11.981 -14.059 1.00 74.97 638 ALA A C 1
ATOM 1467 O O . ALA A 1 243 ? 4.263 -11.181 -14.982 1.00 75.24 638 ALA A O 1
ATOM 1469 N N . LYS A 1 244 ? 3.796 -13.284 -14.211 1.00 74.59 639 LYS A N 1
ATOM 1470 C CA . LYS A 1 244 ? 3.542 -13.939 -15.493 1.00 78.05 639 LYS A CA 1
ATOM 1471 C C . LYS A 1 244 ? 3.041 -12.942 -16.519 1.00 76.29 639 LYS A C 1
ATOM 1472 O O . LYS A 1 244 ? 3.742 -12.627 -17.493 1.00 78.73 639 LYS A O 1
ATOM 1478 N N . LYS A 1 245 ? 1.850 -12.411 -16.247 1.00 70.67 640 LYS A N 1
ATOM 1479 C CA . LYS A 1 245 ? 1.230 -11.418 -17.113 1.00 74.82 640 LYS A CA 1
ATOM 1480 C C . LYS A 1 245 ? 2.173 -10.257 -17.510 1.00 78.93 640 LYS A C 1
ATOM 1481 O O . LYS A 1 245 ? 2.304 -9.952 -18.693 1.00 78.24 640 LYS A O 1
ATOM 1487 N N . ILE A 1 246 ? 2.855 -9.629 -16.552 1.00 75.32 641 ILE A N 1
ATOM 1488 C CA . ILE A 1 246 ? 3.621 -8.439 -16.914 1.00 75.31 641 ILE A CA 1
ATOM 1489 C C . ILE A 1 246 ? 4.909 -8.769 -17.640 1.00 80.63 641 ILE A C 1
ATOM 1490 O O . ILE A 1 246 ? 5.178 -8.204 -18.702 1.00 80.03 641 ILE A O 1
ATOM 1495 N N . THR A 1 247 ? 5.709 -9.654 -17.045 1.00 79.93 642 THR A N 1
ATOM 1496 C CA . THR A 1 247 ? 7.047 -9.969 -17.550 1.00 81.68 642 THR A CA 1
ATOM 1497 C C . THR A 1 247 ? 6.975 -10.451 -18.988 1.00 88.70 642 THR A C 1
ATOM 1498 O O . THR A 1 247 ? 7.629 -9.903 -19.895 1.00 84.32 642 THR A O 1
ATOM 1502 N N . PHE A 1 248 ? 6.180 -11.495 -19.181 1.00 88.17 643 PHE A N 1
ATOM 1503 C CA . PHE A 1 248 ? 5.996 -12.049 -20.497 1.00 86.77 643 PHE A CA 1
ATOM 1504 C C . PHE A 1 248 ? 4.811 -11.311 -21.102 1.00 84.13 643 PHE A C 1
ATOM 1505 O O . PHE A 1 248 ? 3.664 -11.749 -20.972 1.00 86.98 643 PHE A O 1
ATOM 1513 N N . HIS A 1 249 ? 5.116 -10.161 -21.711 1.00 80.09 644 HIS A N 1
ATOM 1514 C CA . HIS A 1 249 ? 4.158 -9.316 -22.432 1.00 81.10 644 HIS A CA 1
ATOM 1515 C C . HIS A 1 249 ? 4.962 -8.448 -23.365 1.00 78.76 644 HIS A C 1
ATOM 1516 O O . HIS A 1 249 ? 5.742 -7.624 -22.913 1.00 80.65 644 HIS A O 1
ATOM 1523 N N . PRO A 1 250 ? 4.755 -8.624 -24.669 1.00 80.87 645 PRO A N 1
ATOM 1524 C CA . PRO A 1 250 ? 5.406 -7.929 -25.785 1.00 88.84 645 PRO A CA 1
ATOM 1525 C C . PRO A 1 250 ? 6.066 -6.571 -25.489 1.00 85.43 645 PRO A C 1
ATOM 1526 O O . PRO A 1 250 ? 7.258 -6.449 -25.761 1.00 93.97 645 PRO A O 1
ATOM 1530 N N . LYS A 1 251 ? 5.345 -5.584 -24.963 1.00 78.23 646 LYS A N 1
ATOM 1531 C CA . LYS A 1 251 ? 5.958 -4.259 -24.785 1.00 82.10 646 LYS A CA 1
ATOM 1532 C C . LYS A 1 251 ? 6.635 -4.032 -23.434 1.00 84.13 646 LYS A C 1
ATOM 1533 O O . LYS A 1 251 ? 7.370 -3.063 -23.262 1.00 86.44 646 LYS A O 1
ATOM 1539 N N . ILE A 1 252 ? 6.373 -4.917 -22.480 1.00 78.39 647 ILE A N 1
ATOM 1540 C CA . ILE A 1 252 ? 6.889 -4.792 -21.127 1.00 70.50 647 ILE A CA 1
ATOM 1541 C C . ILE A 1 252 ? 7.710 -6.025 -20.850 1.00 80.05 647 ILE A C 1
ATOM 1542 O O . ILE A 1 252 ? 7.180 -7.023 -20.356 1.00 91.00 647 ILE A O 1
ATOM 1547 N N . ARG A 1 253 ? 8.990 -6.019 -21.173 1.00 74.15 648 ARG A N 1
ATOM 1548 C CA . ARG A 1 253 ? 9.750 -7.201 -20.816 1.00 74.45 648 ARG A CA 1
ATOM 1549 C C . ARG A 1 253 ? 10.674 -6.886 -19.659 1.00 74.72 648 ARG A C 1
ATOM 1550 O O . ARG A 1 253 ? 11.838 -6.528 -19.841 1.00 77.53 648 ARG A O 1
ATOM 1558 N N . ALA A 1 254 ? 10.107 -7.010 -18.464 1.00 64.79 649 ALA A N 1
ATOM 1559 C CA . ALA A 1 254 ? 10.763 -6.602 -17.239 1.00 60.63 649 ALA A CA 1
ATOM 1560 C C . ALA A 1 254 ? 10.836 -7.766 -16.250 1.00 57.48 649 ALA A C 1
ATOM 1561 O O . ALA A 1 254 ? 10.055 -8.705 -16.324 1.00 63.65 649 ALA A O 1
ATOM 1563 N N . ARG A 1 255 ? 11.778 -7.706 -15.325 1.00 51.24 650 ARG A N 1
ATOM 1564 C CA . ARG A 1 255 ? 11.905 -8.728 -14.297 1.00 54.52 650 ARG A CA 1
ATOM 1565 C C . ARG A 1 255 ? 10.750 -8.527 -13.311 1.00 51.13 650 ARG A C 1
ATOM 1566 O O . ARG A 1 255 ? 10.336 -7.397 -13.045 1.00 50.90 650 ARG A O 1
ATOM 1574 N N . SER A 1 256 ? 10.205 -9.596 -12.758 1.00 48.69 651 SER A N 1
ATOM 1575 C CA . SER A 1 256 ? 9.076 -9.406 -11.845 1.00 53.58 651 SER A CA 1
ATOM 1576 C C . SER A 1 256 ? 9.199 -10.227 -10.568 1.00 55.62 651 SER A C 1
ATOM 1577 O O . SER A 1 256 ? 9.482 -11.431 -10.604 1.00 58.82 651 SER A O 1
ATOM 1580 N N . ILE A 1 257 ? 8.988 -9.584 -9.429 1.00 47.02 652 ILE A N 1
ATOM 1581 C CA . ILE A 1 257 ? 9.136 -10.327 -8.203 1.00 42.83 652 ILE A CA 1
ATOM 1582 C C . ILE A 1 257 ? 7.809 -10.434 -7.494 1.00 52.53 652 ILE A C 1
ATOM 1583 O O . ILE A 1 257 ? 7.155 -9.435 -7.147 1.00 54.58 652 ILE A O 1
ATOM 1588 N N . THR A 1 258 ? 7.414 -11.681 -7.313 1.00 50.14 653 THR A N 1
ATOM 1589 C CA . THR A 1 258 ? 6.252 -12.043 -6.560 1.00 43.23 653 THR A CA 1
ATOM 1590 C C . THR A 1 258 ? 6.476 -11.634 -5.129 1.00 50.00 653 THR A C 1
ATOM 1591 O O . THR A 1 258 ? 7.411 -12.100 -4.477 1.00 51.55 653 THR A O 1
ATOM 1595 N N . LEU A 1 259 ? 5.618 -10.742 -4.657 1.00 51.26 654 LEU A N 1
ATOM 1596 C CA . LEU A 1 259 ? 5.465 -10.435 -3.240 1.00 49.47 654 LEU A CA 1
ATOM 1597 C C . LEU A 1 259 ? 5.872 -11.544 -2.268 1.00 53.00 654 LEU A C 1
ATOM 1598 O O . LEU A 1 259 ? 6.43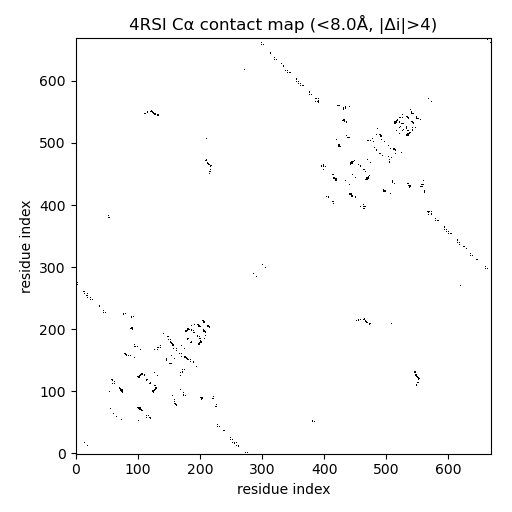3 -11.263 -1.216 1.00 57.14 654 LEU A O 1
ATOM 1603 N N . GLN A 1 260 ? 5.600 -12.798 -2.608 1.00 53.18 655 GLN A N 1
ATOM 1604 C CA . GLN A 1 260 ? 6.040 -13.902 -1.758 1.00 53.74 655 GLN A CA 1
ATOM 1605 C C . GLN A 1 260 ? 7.460 -14.416 -2.050 1.00 57.90 655 GLN A C 1
ATOM 1606 O O . GLN A 1 260 ? 7.907 -15.367 -1.426 1.00 63.33 655 GLN A O 1
ATOM 1612 N N . GLY A 1 261 ? 8.179 -13.800 -2.981 1.00 53.81 656 GLY A N 1
ATOM 1613 C CA . GLY A 1 261 ? 9.586 -14.130 -3.146 1.00 50.41 656 GLY A CA 1
ATOM 1614 C C . GLY A 1 261 ? 10.012 -14.929 -4.381 1.00 66.30 656 GLY A C 1
ATOM 1615 O O . GLY A 1 261 ? 11.110 -15.490 -4.396 1.00 74.23 656 GLY A O 1
ATOM 1616 N N . ASP A 1 262 ? 9.172 -14.970 -5.417 1.00 65.18 657 ASP A N 1
ATOM 1617 C CA . ASP A 1 262 ? 9.450 -15.747 -6.619 1.00 55.11 657 ASP A CA 1
ATOM 1618 C C . ASP A 1 262 ? 9.704 -14.785 -7.757 1.00 61.01 657 ASP A C 1
ATOM 1619 O O . ASP A 1 262 ? 9.200 -13.661 -7.743 1.00 58.72 657 ASP A O 1
ATOM 1624 N N . VAL A 1 263 ? 10.487 -15.217 -8.744 1.00 64.78 658 VAL A N 1
ATOM 1625 C CA . VAL A 1 263 ? 10.979 -14.301 -9.772 1.00 57.80 658 VAL A CA 1
ATOM 1626 C C . VAL A 1 263 ? 10.687 -14.831 -11.160 1.00 65.16 658 VAL A C 1
ATOM 1627 O O . VAL A 1 263 ? 10.954 -16.005 -11.445 1.00 69.77 658 VAL A O 1
ATOM 1631 N N . TYR A 1 264 ? 10.136 -13.965 -12.010 1.00 59.66 659 TYR A N 1
ATOM 1632 C CA . TYR A 1 264 ? 9.891 -14.285 -13.402 1.00 59.41 659 TYR A CA 1
ATOM 1633 C C . TYR A 1 264 ? 10.789 -13.332 -14.179 1.00 72.59 659 TYR A C 1
ATOM 1634 O O . TYR A 1 264 ? 10.589 -12.108 -14.153 1.00 71.97 659 TYR A O 1
ATOM 1643 N N . ASP A 1 265 ? 11.811 -13.903 -14.820 1.00 82.11 660 ASP A N 1
ATOM 1644 C CA . ASP A 1 265 ? 12.817 -13.152 -15.580 1.00 79.21 660 ASP A CA 1
ATOM 1645 C C . ASP A 1 265 ? 12.575 -13.446 -17.033 1.00 76.90 660 ASP A C 1
ATOM 1646 O O . ASP A 1 265 ? 12.441 -14.608 -17.400 1.00 83.64 660 ASP A O 1
ATOM 1651 N N . PRO A 1 266 ? 12.512 -12.401 -17.873 1.00 79.97 661 PRO A N 1
ATOM 1652 C CA . PRO A 1 266 ? 12.241 -12.606 -19.304 1.00 90.07 661 PRO A CA 1
ATOM 1653 C C . PRO A 1 266 ? 13.426 -13.229 -20.058 1.00 83.73 661 PRO A C 1
ATOM 1654 O O . PRO A 1 266 ? 13.773 -12.777 -21.151 1.00 85.70 661 PRO A O 1
ATOM 1658 N N . GLU A 1 267 ? 14.032 -14.253 -19.469 1.00 74.93 662 GLU A N 1
ATOM 1659 C CA . GLU A 1 267 ? 15.152 -14.925 -20.083 1.00 76.66 662 GLU A CA 1
ATOM 1660 C C . GLU A 1 267 ? 15.099 -16.403 -19.745 1.00 75.97 662 GLU A C 1
ATOM 1661 O O . GLU A 1 267 ? 16.121 -17.033 -19.486 1.00 85.61 662 GLU A O 1
ATOM 1667 N N . GLY A 1 268 ? 13.896 -16.954 -19.752 1.00 72.78 663 GLY A N 1
ATOM 1668 C CA . GLY A 1 268 ? 13.712 -18.367 -19.489 1.00 77.84 663 GLY A CA 1
ATOM 1669 C C . GLY A 1 268 ? 14.042 -18.728 -18.057 1.00 74.48 663 GLY A C 1
ATOM 1670 O O . GLY A 1 268 ? 14.489 -19.842 -17.782 1.00 76.20 663 GLY A O 1
ATOM 1671 N N . THR A 1 269 ? 13.827 -17.785 -17.144 1.00 74.44 664 THR A N 1
ATOM 1672 C CA . THR A 1 269 ? 14.144 -18.005 -15.737 1.00 75.44 664 THR A CA 1
ATOM 1673 C C . THR A 1 269 ? 12.907 -17.872 -14.858 1.00 69.84 664 THR A C 1
ATOM 1674 O O . THR A 1 269 ? 12.227 -16.852 -14.897 1.00 70.58 664 THR A O 1
ATOM 1678 N N . LEU A 1 270 ? 12.628 -18.894 -14.056 1.00 63.92 665 LEU A N 1
ATOM 1679 C CA . LEU A 1 270 ? 11.592 -18.802 -13.040 1.00 62.45 665 LEU A CA 1
ATOM 1680 C C . LEU A 1 270 ? 12.088 -19.401 -11.733 1.00 65.98 665 LEU A C 1
ATOM 1681 O O . LEU A 1 270 ? 12.360 -20.599 -11.667 1.00 66.15 665 LEU A O 1
ATOM 1686 N N . SER A 1 271 ? 12.189 -18.590 -10.682 1.00 68.74 666 SER A N 1
ATOM 1687 C CA . SER A 1 271 ? 12.516 -19.137 -9.354 1.00 74.89 666 SER A CA 1
ATOM 1688 C C . SER A 1 271 ? 11.258 -19.676 -8.627 1.00 73.55 666 SER A C 1
ATOM 1689 O O . SER A 1 271 ? 10.194 -19.782 -9.238 1.00 75.96 666 SER A O 1
ATOM 1692 N N . GLY A 1 272 ? 11.381 -20.033 -7.349 1.00 66.41 667 GLY A N 1
ATOM 1693 C CA . GLY A 1 272 ? 10.280 -20.629 -6.606 1.00 68.93 667 GLY A CA 1
ATOM 1694 C C . GLY A 1 272 ? 10.691 -21.781 -5.690 1.00 74.62 667 GLY A C 1
ATOM 1695 O O . GLY A 1 272 ? 11.786 -22.324 -5.825 1.00 73.45 667 GLY A O 1
ATOM 1696 N N . GLY A 1 273 ? 9.817 -22.149 -4.750 1.00 79.48 668 GLY A N 1
ATOM 1697 C CA . GLY A 1 273 ? 10.049 -23.270 -3.847 1.00 74.39 668 GLY A CA 1
ATOM 1698 C C . GLY A 1 273 ? 9.978 -22.869 -2.380 1.00 78.47 668 GLY A C 1
ATOM 1699 O O . GLY A 1 273 ? 9.937 -21.680 -2.061 1.00 81.05 668 GLY A O 1
ATOM 1700 N N . SER A 1 274 ? 9.979 -23.849 -1.480 1.00 74.93 669 SER A N 1
ATOM 1701 C CA . SER A 1 274 ? 9.854 -23.556 -0.049 1.00 78.44 669 SER A CA 1
ATOM 1702 C C . SER A 1 274 ? 10.977 -22.688 0.531 1.00 77.86 669 SER A C 1
ATOM 1703 O O . SER A 1 274 ? 12.138 -23.114 0.564 1.00 77.50 669 SER A O 1
ATOM 1706 N N . ARG A 1 275 ? 10.623 -21.486 0.995 1.00 78.03 670 ARG A N 1
ATOM 1707 C CA . ARG A 1 275 ? 11.482 -20.738 1.928 1.00 87.96 670 ARG A CA 1
ATOM 1708 C C . ARG A 1 275 ? 10.790 -19.590 2.661 1.00 92.38 670 ARG A C 1
ATOM 1709 O O . ARG A 1 275 ? 11.332 -19.040 3.623 1.00 91.55 670 ARG A O 1
ATOM 1717 N N . GLU A 1 279 ? 9.155 -12.244 7.021 1.00 117.30 674 GLU A N 1
ATOM 1718 C CA . GLU A 1 279 ? 10.223 -11.671 7.845 1.00 104.92 674 GLU A CA 1
ATOM 1719 C C . GLU A 1 279 ? 11.502 -12.517 7.804 1.00 104.93 674 GLU A C 1
ATOM 1720 O O . GLU A 1 279 ? 11.535 -13.649 8.304 1.00 108.27 674 GLU A O 1
ATOM 1722 N N . SER A 1 280 ? 12.551 -11.954 7.205 1.00 103.24 675 SER A N 1
ATOM 1723 C CA . SER A 1 280 ? 13.866 -12.590 7.165 1.00 90.37 675 SER A CA 1
ATOM 1724 C C . SER A 1 280 ? 14.991 -11.566 7.378 1.00 78.64 675 SER A C 1
ATOM 1725 O O . SER A 1 280 ? 14.974 -10.777 8.340 1.00 74.18 675 SER A O 1
ATOM 1727 N N . LEU A 1 281 ? 15.954 -11.579 6.461 1.00 71.11 676 LEU A N 1
ATOM 1728 C CA . LEU A 1 281 ? 17.149 -10.754 6.565 1.00 60.99 676 LEU A CA 1
ATOM 1729 C C . LEU A 1 281 ? 16.867 -9.266 6.399 1.00 57.10 676 LEU A C 1
ATOM 1730 O O . LEU A 1 281 ? 17.154 -8.477 7.286 1.00 54.16 676 LEU A O 1
ATOM 1735 N N . LEU A 1 282 ? 16.290 -8.890 5.265 1.00 55.68 677 LEU A N 1
ATOM 1736 C CA . LEU A 1 282 ? 16.199 -7.488 4.890 1.00 52.30 677 LEU A CA 1
ATOM 1737 C C . LEU A 1 282 ? 15.494 -6.665 5.973 1.00 57.67 677 LEU A C 1
ATOM 1738 O O . LEU A 1 282 ? 15.681 -5.436 6.038 1.00 55.89 677 LEU A O 1
ATOM 1743 N N . VAL A 1 283 ? 14.740 -7.358 6.843 1.00 56.28 678 VAL A N 1
ATOM 1744 C CA . VAL A 1 283 ? 14.029 -6.730 7.966 1.00 58.86 678 VAL A CA 1
ATOM 1745 C C . VAL A 1 283 ? 14.891 -6.435 9.192 1.00 59.37 678 VAL A C 1
ATOM 1746 O O . VAL A 1 283 ? 14.799 -5.351 9.777 1.00 55.47 678 VAL A O 1
ATOM 1750 N N . ASP A 1 284 ? 15.683 -7.425 9.602 1.00 60.04 679 ASP A N 1
ATOM 1751 C CA . ASP A 1 284 ? 16.602 -7.259 10.721 1.00 60.22 679 ASP A CA 1
ATOM 1752 C C . ASP A 1 284 ? 17.627 -6.191 10.357 1.00 56.90 679 ASP A C 1
ATOM 1753 O O . ASP A 1 284 ? 18.043 -5.403 11.194 1.00 63.02 679 ASP A O 1
ATOM 1758 N N . ILE A 1 285 ? 18.014 -6.162 9.090 1.00 54.60 680 ILE A N 1
ATOM 1759 C CA . ILE A 1 285 ? 18.934 -5.159 8.586 1.00 55.36 680 ILE A CA 1
ATOM 1760 C C . ILE A 1 285 ? 18.372 -3.759 8.815 1.00 58.59 680 ILE A C 1
ATOM 1761 O O . ILE A 1 285 ? 19.053 -2.888 9.359 1.00 60.28 680 ILE A O 1
ATOM 1766 N N . GLN A 1 286 ? 17.122 -3.555 8.407 1.00 60.33 681 GLN A N 1
ATOM 1767 C CA . GLN A 1 286 ? 16.442 -2.277 8.600 1.00 60.29 681 GLN A CA 1
ATOM 1768 C C . GLN A 1 286 ? 16.384 -1.939 10.076 1.00 58.28 681 GLN A C 1
ATOM 1769 O O . GLN A 1 286 ? 16.572 -0.788 10.455 1.00 57.14 681 GLN A O 1
ATOM 1775 N N . LYS A 1 287 ? 16.142 -2.957 10.899 1.00 56.32 682 LYS A N 1
ATOM 1776 C CA . LYS A 1 287 ? 16.033 -2.776 12.349 1.00 66.96 682 LYS A CA 1
ATOM 1777 C C . LYS A 1 287 ? 17.376 -2.384 12.947 1.00 67.45 682 LYS A C 1
ATOM 1778 O O . LYS A 1 287 ? 17.475 -1.474 13.790 1.00 65.06 682 LYS A O 1
ATOM 1784 N N . TYR A 1 288 ? 18.404 -3.085 12.487 1.00 62.92 683 TYR A N 1
ATOM 1785 C CA . TYR A 1 288 ? 19.762 -2.829 12.902 1.00 60.70 683 TYR A CA 1
ATOM 1786 C C . TYR A 1 288 ? 20.193 -1.426 12.483 1.00 59.68 683 TYR A C 1
ATOM 1787 O O . TYR A 1 288 ? 20.759 -0.693 13.281 1.00 64.34 683 TYR A O 1
ATOM 1796 N N . ASN A 1 289 ? 19.917 -1.051 11.242 1.00 55.93 684 ASN A N 1
ATOM 1797 C CA . ASN A 1 289 ? 20.234 0.291 10.777 1.00 51.72 684 ASN A CA 1
ATOM 1798 C C . ASN A 1 289 ? 19.632 1.366 11.648 1.00 56.89 684 ASN A C 1
ATOM 1799 O O . ASN A 1 289 ? 20.319 2.319 11.981 1.00 61.33 684 ASN A O 1
ATOM 1804 N N . GLN A 1 290 ? 18.350 1.225 11.994 1.00 62.52 685 GLN A N 1
ATOM 1805 C CA . GLN A 1 290 ? 17.681 2.157 12.915 1.00 68.02 685 GLN A CA 1
ATOM 1806 C C . GLN A 1 290 ? 18.506 2.280 14.209 1.00 69.04 685 GLN A C 1
ATOM 1807 O O . GLN A 1 290 ? 19.172 3.308 14.456 1.00 63.64 685 GLN A O 1
ATOM 1813 N N . ILE A 1 291 ? 18.463 1.214 15.011 1.00 64.48 686 ILE A N 1
ATOM 1814 C CA . ILE A 1 291 ? 19.258 1.103 16.230 1.00 64.70 686 ILE A CA 1
ATOM 1815 C C . ILE A 1 291 ? 20.672 1.668 16.102 1.00 64.35 686 ILE A C 1
ATOM 1816 O O . ILE A 1 291 ? 21.124 2.398 16.971 1.00 69.16 686 ILE A O 1
ATOM 1821 N N . GLN A 1 292 ? 21.374 1.343 15.026 1.00 60.20 687 GLN A N 1
ATOM 1822 C CA . GLN A 1 292 ? 22.738 1.836 14.886 1.00 60.60 687 GLN A CA 1
ATOM 1823 C C . GLN A 1 292 ? 22.800 3.352 14.705 1.00 66.76 687 GLN A C 1
ATOM 1824 O O . GLN A 1 292 ? 23.863 3.944 14.878 1.00 66.57 687 GLN A O 1
ATOM 1830 N N . LYS A 1 293 ? 21.675 3.983 14.363 1.00 66.72 688 LYS A N 1
ATOM 1831 C CA . LYS A 1 293 ? 21.662 5.441 14.202 1.00 72.44 688 LYS A CA 1
ATOM 1832 C C . LYS A 1 293 ? 21.308 6.104 15.527 1.00 74.09 688 LYS A C 1
ATOM 1833 O O . LYS A 1 293 ? 22.020 7.000 15.990 1.00 75.79 688 LYS A O 1
ATOM 1839 N N . GLN A 1 294 ? 20.198 5.658 16.115 1.00 71.67 689 GLN A N 1
ATOM 1840 C CA . GLN A 1 294 ? 19.841 5.927 17.517 1.00 72.00 689 GLN A CA 1
ATOM 1841 C C . GLN A 1 294 ? 21.075 5.995 18.441 1.00 71.60 689 GLN A C 1
ATOM 1842 O O . GLN A 1 294 ? 21.185 6.884 19.295 1.00 71.36 689 GLN A O 1
ATOM 1848 N N . ILE A 1 295 ? 22.002 5.056 18.248 1.00 65.56 690 ILE A N 1
ATOM 1849 C CA . ILE A 1 295 ? 23.234 4.998 19.025 1.00 62.40 690 ILE A CA 1
ATOM 1850 C C . ILE A 1 295 ? 24.169 6.150 18.647 1.00 73.66 690 ILE A C 1
ATOM 1851 O O . ILE A 1 295 ? 24.650 6.855 19.532 1.00 77.97 690 ILE A O 1
ATOM 1856 N N . GLU A 1 296 ? 24.433 6.336 17.348 1.00 75.54 691 GLU A N 1
ATOM 1857 C CA . GLU A 1 296 ? 25.295 7.428 16.874 1.00 73.12 691 GLU A CA 1
ATOM 1858 C C . GLU A 1 296 ? 24.841 8.755 17.496 1.00 71.09 691 GLU A C 1
ATOM 1859 O O . GLU A 1 296 ? 25.661 9.596 17.845 1.00 70.61 691 GLU A O 1
ATOM 1865 N N . THR A 1 297 ? 23.523 8.919 17.621 1.00 68.41 692 THR A N 1
ATOM 1866 C CA . THR A 1 297 ? 22.908 10.106 18.217 1.00 70.34 692 THR A CA 1
ATOM 1867 C C . THR A 1 297 ? 23.426 10.361 19.630 1.00 79.96 692 THR A C 1
ATOM 1868 O O . THR A 1 297 ? 24.058 11.394 19.897 1.00 80.62 692 THR A O 1
ATOM 1872 N N . ILE A 1 298 ? 23.114 9.422 20.529 1.00 83.55 693 ILE A N 1
ATOM 1873 C CA . ILE A 1 298 ? 23.565 9.421 21.919 1.00 71.34 693 ILE A CA 1
ATOM 1874 C C . ILE A 1 298 ? 25.055 9.712 22.028 1.00 67.95 693 ILE A C 1
ATOM 1875 O O . ILE A 1 298 ? 25.448 10.699 22.623 1.00 74.99 693 ILE A O 1
ATOM 1880 N N . GLN A 1 299 ? 25.880 8.857 21.444 1.00 65.65 694 GLN A N 1
ATOM 1881 C CA . GLN A 1 299 ? 27.326 9.063 21.428 1.00 74.20 694 GLN A CA 1
ATOM 1882 C C . GLN A 1 299 ? 27.687 10.507 21.123 1.00 78.29 694 GLN A C 1
ATOM 1883 O O . GLN A 1 299 ? 28.683 11.019 21.611 1.00 81.15 694 GLN A O 1
ATOM 1889 N N . ALA A 1 300 ? 26.862 11.156 20.308 1.00 81.66 695 ALA A N 1
ATOM 1890 C CA . ALA A 1 300 ? 27.063 12.559 19.959 1.00 87.47 695 ALA A CA 1
ATOM 1891 C C . ALA A 1 300 ? 26.369 13.491 20.955 1.00 88.03 695 ALA A C 1
ATOM 1892 O O . ALA A 1 300 ? 26.939 14.499 21.364 1.00 93.60 695 ALA A O 1
ATOM 1894 N N . ASP A 1 301 ? 25.138 13.158 21.332 1.00 83.36 696 ASP A N 1
ATOM 1895 C CA . ASP A 1 301 ? 24.461 13.822 22.441 1.00 88.72 696 ASP A CA 1
ATOM 1896 C C . ASP A 1 301 ? 25.380 13.860 23.699 1.00 87.45 696 ASP A C 1
ATOM 1897 O O . ASP A 1 301 ? 25.621 14.923 24.275 1.00 85.31 696 ASP A O 1
ATOM 1902 N N . LEU A 1 302 ? 25.913 12.704 24.090 1.00 80.92 697 LEU A N 1
ATOM 1903 C CA . LEU A 1 302 ? 26.844 12.609 25.207 1.00 79.51 697 LEU A CA 1
ATOM 1904 C C . LEU A 1 302 ? 28.059 13.499 24.961 1.00 87.33 697 LEU A C 1
ATOM 1905 O O . LEU A 1 302 ? 28.227 14.492 25.651 1.00 95.69 697 LEU A O 1
ATOM 1910 N N . ASN A 1 303 ? 28.894 13.137 23.986 1.00 89.55 698 ASN A N 1
ATOM 1911 C CA . ASN A 1 303 ? 30.075 13.918 23.587 1.00 90.87 698 ASN A CA 1
ATOM 1912 C C . ASN A 1 303 ? 29.956 15.455 23.668 1.00 98.93 698 ASN A C 1
ATOM 1913 O O . ASN A 1 303 ? 30.917 16.134 24.042 1.00 100.45 698 ASN A O 1
ATOM 1918 N N . HIS A 1 304 ? 28.784 15.987 23.305 1.00 100.11 699 HIS A N 1
ATOM 1919 C CA . HIS A 1 304 ? 28.472 17.419 23.418 1.00 100.77 699 HIS A CA 1
ATOM 1920 C C . HIS A 1 304 ? 28.518 17.859 24.891 1.00 102.19 699 HIS A C 1
ATOM 1921 O O . HIS A 1 304 ? 29.168 18.854 25.240 1.00 102.26 699 HIS A O 1
ATOM 1928 N N . VAL A 1 305 ? 27.801 17.112 25.738 1.00 104.63 700 VAL A N 1
ATOM 1929 C CA . VAL A 1 305 ? 27.745 17.345 27.188 1.00 97.33 700 VAL A CA 1
ATOM 1930 C C . VAL A 1 305 ? 29.119 17.222 27.826 1.00 95.55 700 VAL A C 1
ATOM 1931 O O . VAL A 1 305 ? 29.577 18.151 28.467 1.00 102.45 700 VAL A O 1
ATOM 1935 N N . THR A 1 306 ? 29.766 16.077 27.637 1.00 94.02 701 THR A N 1
ATOM 1936 C CA . THR A 1 306 ? 31.120 15.840 28.129 1.00 100.52 701 THR A CA 1
ATOM 1937 C C . THR A 1 306 ? 32.073 17.020 27.898 1.00 106.14 701 THR A C 1
ATOM 1938 O O . THR A 1 306 ? 32.666 17.534 28.843 1.00 111.44 701 THR A O 1
ATOM 1942 N N . GLU A 1 307 ? 32.209 17.457 26.650 1.00 109.82 702 GLU A N 1
ATOM 1943 C CA . GLU A 1 307 ? 33.062 18.605 26.337 1.00 116.54 702 GLU A CA 1
ATOM 1944 C C . GLU A 1 307 ? 32.592 19.883 27.042 1.00 118.28 702 GLU A C 1
ATOM 1945 O O . GLU A 1 307 ? 33.393 20.779 27.311 1.00 121.23 702 GLU A O 1
ATOM 1951 N N . GLU A 1 308 ? 31.292 19.961 27.326 1.00 114.25 703 GLU A N 1
ATOM 1952 C CA . GLU A 1 308 ? 30.696 21.110 28.009 1.00 114.78 703 GLU A CA 1
ATOM 1953 C C . GLU A 1 308 ? 31.064 21.051 29.503 1.00 120.06 703 GLU A C 1
ATOM 1954 O O . GLU A 1 308 ? 31.228 22.075 30.176 1.00 118.20 703 GLU A O 1
ATOM 1960 N N . LEU A 1 309 ? 31.222 19.826 29.991 1.00 118.37 704 LEU A N 1
ATOM 1961 C CA . LEU A 1 309 ? 31.566 19.547 31.375 1.00 110.56 704 LEU A CA 1
ATOM 1962 C C . LEU A 1 309 ? 33.079 19.539 31.544 1.00 117.08 704 LEU A C 1
ATOM 1963 O O . LEU A 1 309 ? 33.605 20.174 32.451 1.00 127.38 704 LEU A O 1
ATOM 1968 N N . GLN A 1 310 ? 33.773 18.817 30.669 1.00 118.46 705 GLN A N 1
ATOM 1969 C CA . GLN A 1 310 ? 35.235 18.764 30.681 1.00 123.43 705 GLN A CA 1
ATOM 1970 C C . GLN A 1 310 ? 35.872 20.151 30.603 1.00 123.77 705 GLN A C 1
ATOM 1971 O O . GLN A 1 310 ? 36.984 20.362 31.088 1.00 123.97 705 GLN A O 1
ATOM 1977 N N . THR A 1 311 ? 35.156 21.087 29.985 1.00 125.48 706 THR A N 1
ATOM 1978 C CA . THR A 1 311 ? 35.590 22.482 29.881 1.00 129.57 706 THR A CA 1
ATOM 1979 C C . THR A 1 311 ? 35.243 23.261 31.162 1.00 132.35 706 THR A C 1
ATOM 1980 O O . THR A 1 311 ? 35.927 24.222 31.527 1.00 136.05 706 THR A O 1
ATOM 1984 N N . GLN A 1 312 ? 34.194 22.823 31.857 1.00 131.19 707 GLN A N 1
ATOM 1985 C CA . GLN A 1 312 ? 33.737 23.485 33.081 1.00 123.94 707 GLN A CA 1
ATOM 1986 C C . GLN A 1 312 ? 34.641 23.169 34.265 1.00 121.74 707 GLN A C 1
ATOM 1987 O O . GLN A 1 312 ? 34.276 23.416 35.410 1.00 124.02 707 GLN A O 1
ATOM 1993 N N . TYR A 1 313 ? 35.818 22.619 33.971 1.00 125.56 708 TYR A N 1
ATOM 1994 C CA . TYR A 1 313 ? 36.837 22.348 34.978 1.00 129.71 708 TYR A CA 1
ATOM 1995 C C . TYR A 1 313 ? 37.888 23.451 35.005 1.00 132.78 708 TYR A C 1
ATOM 1996 O O . TYR A 1 313 ? 38.411 23.782 36.068 1.00 137.19 708 TYR A O 1
ATOM 2005 N N . ALA A 1 314 ? 38.197 24.014 33.838 1.00 132.51 709 ALA A N 1
ATOM 2006 C CA . ALA A 1 314 ? 39.164 25.112 33.746 1.00 139.43 709 ALA A CA 1
ATOM 2007 C C . ALA A 1 314 ? 38.739 26.297 34.611 1.00 143.06 709 ALA A C 1
ATOM 2008 O O . ALA A 1 314 ? 39.578 26.967 35.219 1.00 147.91 709 ALA A O 1
ATOM 2010 N N . THR A 1 315 ? 37.433 26.545 34.664 1.00 139.90 710 THR A N 1
ATOM 2011 C CA . THR A 1 315 ? 36.874 27.582 35.527 1.00 138.88 710 THR A CA 1
ATOM 2012 C C . THR A 1 315 ? 36.896 27.143 36.997 1.00 141.14 710 THR A C 1
ATOM 2013 O O . THR A 1 315 ? 36.990 27.972 37.907 1.00 145.47 710 THR A O 1
ATOM 2017 N N . SER A 1 316 ? 36.810 25.832 37.213 1.00 139.31 711 SER A N 1
ATOM 2018 C CA . SER A 1 316 ? 36.883 25.254 38.551 1.00 138.33 711 SER A CA 1
ATOM 2019 C C . SER A 1 316 ? 38.324 24.883 38.913 1.00 140.26 711 SER A C 1
ATOM 2020 O O . SER A 1 316 ? 38.564 24.193 39.905 1.00 141.66 711 SER A O 1
ATOM 2023 N N . GLN A 1 317 ? 39.277 25.327 38.095 1.00 139.49 712 GLN A N 1
ATOM 2024 C CA . GLN A 1 317 ? 40.691 25.252 38.454 1.00 139.04 712 GLN A CA 1
ATOM 2025 C C . GLN A 1 317 ? 41.158 26.655 38.835 1.00 142.40 712 GLN A C 1
ATOM 2026 O O . GLN A 1 317 ? 42.238 26.835 39.394 1.00 143.33 712 GLN A O 1
ATOM 2032 N N . LYS A 1 318 ? 40.323 27.647 38.531 1.00 142.92 713 LYS A N 1
ATOM 2033 C CA . LYS A 1 318 ? 40.471 28.986 39.094 1.00 140.31 713 LYS A CA 1
ATOM 2034 C C . LYS A 1 318 ? 39.855 28.975 40.489 1.00 139.29 713 LYS A C 1
ATOM 2035 O O . LYS A 1 318 ? 39.861 29.977 41.195 1.00 138.74 713 LYS A O 1
ATOM 2037 N N . THR A 1 319 ? 39.307 27.819 40.855 1.00 143.94 714 THR A N 1
ATOM 2038 C CA . THR A 1 319 ? 38.822 27.527 42.201 1.00 145.54 714 THR A CA 1
ATOM 2039 C C . THR A 1 319 ? 40.010 27.168 43.116 1.00 147.32 714 THR A C 1
ATOM 2040 O O . THR A 1 319 ? 39.924 27.274 44.346 1.00 145.87 714 THR A O 1
ATOM 2044 N N . LYS A 1 320 ? 41.127 26.775 42.500 1.00 146.14 715 LYS A N 1
ATOM 2045 C CA . LYS A 1 320 ? 42.338 26.387 43.230 1.00 146.30 715 LYS A CA 1
ATOM 2046 C C . LYS A 1 320 ? 42.877 27.527 44.095 1.00 147.56 715 LYS A C 1
ATOM 2047 O O . LYS A 1 320 ? 43.666 27.304 45.017 1.00 148.44 715 LYS A O 1
ATOM 2053 N N . THR A 1 321 ? 42.460 28.747 43.776 1.00 144.00 716 THR A N 1
ATOM 2054 C CA . THR A 1 321 ? 42.888 29.918 44.522 1.00 140.47 716 THR A CA 1
ATOM 2055 C C . THR A 1 321 ? 41.695 30.580 45.218 1.00 143.14 716 THR A C 1
ATOM 2056 O O . THR A 1 321 ? 41.636 30.608 46.450 1.00 143.57 716 THR A O 1
ATOM 2060 N N . ILE A 1 322 ? 40.737 31.074 44.431 1.00 144.15 717 ILE A N 1
ATOM 2061 C CA . ILE A 1 322 ? 39.606 31.848 44.965 1.00 144.16 717 ILE A CA 1
ATOM 2062 C C . ILE A 1 322 ? 38.639 31.042 45.855 1.00 144.03 717 ILE A C 1
ATOM 2063 O O . ILE A 1 322 ? 38.072 31.578 46.809 1.00 146.41 717 ILE A O 1
ATOM 2068 N N . GLN A 1 323 ? 38.451 29.762 45.549 1.00 142.55 718 GLN A N 1
ATOM 2069 C CA . GLN A 1 323 ? 37.634 28.899 46.397 1.00 144.67 718 GLN A CA 1
ATOM 2070 C C . GLN A 1 323 ? 38.506 28.386 47.541 1.00 145.79 718 GLN A C 1
ATOM 2071 O O . GLN A 1 323 ? 38.019 28.121 48.645 1.00 145.00 718 GLN A O 1
ATOM 2077 N N . SER A 1 324 ? 39.805 28.273 47.274 1.00 145.63 719 SER A N 1
ATOM 2078 C CA . SER A 1 324 ? 40.776 27.908 48.304 1.00 149.89 719 SER A CA 1
ATOM 2079 C C . SER A 1 324 ? 41.010 29.070 49.269 1.00 151.45 719 SER A C 1
ATOM 2080 O O . SER A 1 324 ? 41.748 28.935 50.245 1.00 152.74 719 SER A O 1
ATOM 2083 N N . ASP A 1 325 ? 40.374 30.204 48.988 1.00 149.21 720 ASP A N 1
ATOM 2084 C CA . ASP A 1 325 ? 40.444 31.372 49.855 1.00 144.24 720 ASP A CA 1
ATOM 2085 C C . ASP A 1 325 ? 39.062 31.754 50.378 1.00 145.57 720 ASP A C 1
ATOM 2086 O O . ASP A 1 325 ? 38.951 32.280 51.481 1.00 152.27 720 ASP A O 1
ATOM 2088 N N . LEU A 1 326 ? 38.015 31.491 49.593 1.00 143.21 721 LEU A N 1
ATOM 2089 C CA . LEU A 1 326 ? 36.644 31.772 50.028 1.00 141.33 721 LEU A CA 1
ATOM 2090 C C . LEU A 1 326 ? 36.177 30.769 51.083 1.00 144.19 721 LEU A C 1
ATOM 2091 O O . LEU A 1 326 ? 35.286 31.066 51.880 1.00 141.08 721 LEU A O 1
ATOM 2096 N N . ASN A 1 327 ? 36.785 29.585 51.089 1.00 145.92 722 ASN A N 1
ATOM 2097 C CA . ASN A 1 327 ? 36.436 28.562 52.074 1.00 150.02 722 ASN A CA 1
ATOM 2098 C C . ASN A 1 327 ? 36.755 28.991 53.515 1.00 150.51 722 ASN A C 1
ATOM 2099 O O . ASN A 1 327 ? 35.957 28.753 54.428 1.00 148.00 722 ASN A O 1
ATOM 2104 N N . LEU A 1 328 ? 37.917 29.623 53.708 1.00 150.37 723 LEU A N 1
ATOM 2105 C CA . LEU A 1 328 ? 38.311 30.154 55.017 1.00 149.30 723 LEU A CA 1
ATOM 2106 C C . LEU A 1 328 ? 37.781 31.574 55.204 1.00 146.35 723 LEU A C 1
ATOM 2107 O O . LEU A 1 328 ? 37.972 32.184 56.261 1.00 146.95 723 LEU A O 1
ATOM 2112 N N . SER A 1 329 ? 37.112 32.082 54.170 1.00 143.86 724 SER A N 1
ATOM 2113 C CA . SER A 1 329 ? 36.481 33.399 54.212 1.00 143.40 724 SER A CA 1
ATOM 2114 C C . SER A 1 329 ? 34.989 33.268 54.519 1.00 141.73 724 SER A C 1
ATOM 2115 O O . SER A 1 329 ? 34.441 34.066 55.277 1.00 140.68 724 SER A O 1
ATOM 2118 N N . LEU A 1 330 ? 34.340 32.252 53.946 1.00 143.21 725 LEU A N 1
ATOM 2119 C CA . LEU A 1 330 ? 32.960 31.915 54.312 1.00 143.43 725 LEU A CA 1
ATOM 2120 C C . LEU A 1 330 ? 32.935 31.308 55.719 1.00 145.59 725 LEU A C 1
ATOM 2121 O O . LEU A 1 330 ? 31.873 31.033 56.275 1.00 143.74 725 LEU A O 1
ATOM 2126 N N . HIS A 1 331 ? 34.130 31.089 56.266 1.00 147.62 726 HIS A N 1
ATOM 2127 C CA . HIS A 1 331 ? 34.339 30.636 57.641 1.00 146.60 726 HIS A CA 1
ATOM 2128 C C . HIS A 1 331 ? 33.959 31.738 58.635 1.00 143.79 726 HIS A C 1
ATOM 2129 O O . HIS A 1 331 ? 33.138 31.533 59.534 1.00 139.84 726 HIS A O 1
ATOM 2136 N N . LYS A 1 332 ? 34.557 32.911 58.446 1.00 141.40 727 LYS A N 1
ATOM 2137 C CA . LYS A 1 332 ? 34.422 34.027 59.372 1.00 132.43 727 LYS A CA 1
ATOM 2138 C C . LYS A 1 332 ? 33.070 34.743 59.321 1.00 138.13 727 LYS A C 1
ATOM 2139 O O . LYS A 1 332 ? 32.874 35.738 60.015 1.00 138.50 727 LYS A O 1
ATOM 2145 N N . LEU A 1 333 ? 32.137 34.242 58.515 1.00 142.20 728 LEU A N 1
ATOM 2146 C CA . LEU A 1 333 ? 30.765 34.750 58.560 1.00 145.92 728 LEU A CA 1
ATOM 2147 C C . LEU A 1 333 ? 30.109 34.305 59.874 1.00 147.37 728 LEU A C 1
ATOM 2148 O O . LEU A 1 333 ? 29.095 34.864 60.302 1.00 144.15 728 LEU A O 1
ATOM 2153 N N . ASP A 1 334 ? 30.710 33.298 60.506 1.00 148.37 729 ASP A N 1
ATOM 2154 C CA . ASP A 1 334 ? 30.269 32.799 61.808 1.00 148.90 729 ASP A CA 1
ATOM 2155 C C . ASP A 1 334 ? 31.260 33.180 62.913 1.00 145.31 729 ASP A C 1
ATOM 2156 O O . ASP A 1 334 ? 30.852 33.468 64.039 1.00 144.78 729 ASP A O 1
ATOM 2161 N N . LEU A 1 335 ? 32.555 33.173 62.582 1.00 142.16 730 LEU A N 1
ATOM 2162 C CA . LEU A 1 335 ? 33.624 33.507 63.530 1.00 138.66 730 LEU A CA 1
ATOM 2163 C C . LEU A 1 335 ? 33.330 34.842 64.196 1.00 143.84 730 LEU A C 1
ATOM 2164 O O . LEU A 1 335 ? 33.536 35.009 65.400 1.00 148.03 730 LEU A O 1
ATOM 2169 N N . ALA A 1 336 ? 32.826 35.783 63.405 1.00 144.52 731 ALA A N 1
ATOM 2170 C CA . ALA A 1 336 ? 32.424 37.081 63.926 1.00 149.27 731 ALA A CA 1
ATOM 2171 C C . ALA A 1 336 ? 30.970 37.079 64.421 1.00 150.53 731 ALA A C 1
ATOM 2172 O O . ALA A 1 336 ? 30.649 37.752 65.405 1.00 152.16 731 ALA A O 1
ATOM 2174 N N . LYS A 1 337 ? 30.096 36.324 63.754 1.00 144.88 732 LYS A N 1
ATOM 2175 C CA . LYS A 1 337 ? 28.697 36.239 64.175 1.00 145.55 732 LYS A CA 1
ATOM 2176 C C . LYS A 1 337 ? 28.559 35.530 65.531 1.00 148.85 732 LYS A C 1
ATOM 2177 O O . LYS A 1 337 ? 27.536 35.661 66.213 1.00 142.06 732 LYS A O 1
ATOM 2179 N N . ARG A 1 338 ? 29.597 34.782 65.909 1.00 149.90 733 ARG A N 1
ATOM 2180 C CA . ARG A 1 338 ? 29.670 34.149 67.225 1.00 149.50 733 ARG A CA 1
ATOM 2181 C C . ARG A 1 338 ? 29.900 35.198 68.309 1.00 151.42 733 ARG A C 1
ATOM 2182 O O . ARG A 1 338 ? 29.147 35.272 69.282 1.00 149.24 733 ARG A O 1
ATOM 2184 N N . ASN A 1 339 ? 30.949 35.999 68.134 1.00 150.06 734 ASN A N 1
ATOM 2185 C CA . ASN A 1 339 ? 31.272 37.078 69.064 1.00 147.47 734 ASN A CA 1
ATOM 2186 C C . ASN A 1 339 ? 30.138 38.082 69.256 1.00 146.96 734 ASN A C 1
ATOM 2187 O O . ASN A 1 339 ? 29.938 38.583 70.362 1.00 151.69 734 ASN A O 1
ATOM 2192 N N . LEU A 1 340 ? 29.389 38.359 68.190 1.00 146.57 735 LEU A N 1
ATOM 2193 C CA . LEU A 1 340 ? 28.259 39.293 68.256 1.00 146.53 735 LEU A CA 1
ATOM 2194 C C . LEU A 1 340 ? 27.109 38.791 69.144 1.00 152.18 735 LEU A C 1
ATOM 2195 O O . LEU A 1 340 ? 26.087 39.470 69.288 1.00 147.57 735 LEU A O 1
ATOM 2197 N N . ASP A 1 341 ? 27.279 37.596 69.720 1.00 155.64 736 ASP A N 1
ATOM 2198 C CA . ASP A 1 341 ? 26.439 37.131 70.826 1.00 152.56 736 ASP A CA 1
ATOM 2199 C C . ASP A 1 341 ? 26.815 37.946 72.065 1.00 149.89 736 ASP A C 1
ATOM 2201 N N . ALA A 1 342 ? 25.883 38.809 72.469 1.00 146.30 737 ALA A N 1
ATOM 2202 C CA . ALA A 1 342 ? 26.184 39.987 73.296 1.00 146.66 737 ALA A CA 1
ATOM 2203 C C . ALA A 1 342 ? 26.692 39.769 74.734 1.00 142.55 737 ALA A C 1
ATOM 2204 O O . ALA A 1 342 ? 26.121 38.988 75.499 1.00 144.19 737 ALA A O 1
ATOM 2206 N N . ASN A 1 343 ? 27.761 40.492 75.079 1.00 137.82 738 ASN A N 1
ATOM 2207 C CA . ASN A 1 343 ? 28.211 40.668 76.467 1.00 133.92 738 ASN A CA 1
ATOM 2208 C C . ASN A 1 343 ? 29.260 41.783 76.568 1.00 121.17 738 ASN A C 1
ATOM 2209 O O . ASN A 1 343 ? 30.465 41.548 76.420 1.00 111.44 738 ASN A O 1
ATOM 2211 N N . GLU B 2 3 ? 0.468 54.560 124.168 1.00 105.22 557 GLU B N 1
ATOM 2212 C CA . GLU B 2 3 ? 0.269 53.621 125.263 1.00 105.62 557 GLU B CA 1
ATOM 2213 C C . GLU B 2 3 ? -1.196 53.188 125.292 1.00 110.15 557 GLU B C 1
ATOM 2214 O O . GLU B 2 3 ? -2.065 53.969 124.882 1.00 101.73 557 GLU B O 1
ATOM 2216 N N . LEU B 2 4 ? -1.489 51.959 125.749 1.00 118.60 558 LEU B N 1
ATOM 2217 C CA . LEU B 2 4 ? -0.499 50.950 126.187 1.00 115.22 558 LEU B CA 1
ATOM 2218 C C . LEU B 2 4 ? -0.540 49.704 125.291 1.00 112.67 558 LEU B C 1
ATOM 2219 O O . LEU B 2 4 ? -1.589 49.067 125.175 1.00 112.36 558 LEU B O 1
ATOM 2224 N N . GLU B 2 5 ? 0.595 49.355 124.675 1.00 112.59 559 GLU B N 1
ATOM 2225 C CA . GLU B 2 5 ? 0.698 48.157 123.826 1.00 107.29 559 GLU B CA 1
ATOM 2226 C C . GLU B 2 5 ? 0.678 46.882 124.675 1.00 110.29 559 GLU B C 1
ATOM 2227 O O . GLU B 2 5 ? 1.223 46.877 125.781 1.00 113.62 559 GLU B O 1
ATOM 2229 N N . PRO B 2 6 ? 0.052 45.795 124.168 1.00 105.74 560 PRO B N 1
ATOM 2230 C CA . PRO B 2 6 ? 0.064 44.525 124.912 1.00 106.83 560 PRO B CA 1
ATOM 2231 C C . PRO B 2 6 ? 1.459 43.913 124.940 1.00 111.83 560 PRO B C 1
ATOM 2232 O O . PRO B 2 6 ? 2.421 44.556 124.500 1.00 114.23 560 PRO B O 1
ATOM 2236 N N . TRP B 2 7 ? 1.578 42.689 125.445 1.00 108.55 561 TRP B N 1
ATOM 2237 C CA . TRP B 2 7 ? 2.888 42.056 125.481 1.00 112.65 561 TRP B CA 1
ATOM 2238 C C . TRP B 2 7 ? 3.140 41.081 124.332 1.00 119.48 561 TRP B C 1
ATOM 2239 O O . TRP B 2 7 ? 4.233 41.073 123.760 1.00 119.63 561 TRP B O 1
ATOM 2250 N N . ASP B 2 8 ? 2.147 40.254 124.007 1.00 118.74 562 ASP B N 1
ATOM 2251 C CA . ASP B 2 8 ? 2.245 39.372 122.844 1.00 118.81 562 ASP B CA 1
ATOM 2252 C C . ASP B 2 8 ? 2.501 40.186 121.571 1.00 117.44 562 ASP B C 1
ATOM 2253 O O . ASP B 2 8 ? 3.279 39.784 120.704 1.00 116.84 562 ASP B O 1
ATOM 2258 N N . LEU B 2 9 ? 1.855 41.343 121.477 1.00 115.69 563 LEU B N 1
ATOM 2259 C CA . LEU B 2 9 ? 2.064 42.247 120.355 1.00 116.57 563 LEU B CA 1
ATOM 2260 C C . LEU B 2 9 ? 3.430 42.927 120.463 1.00 113.82 563 LEU B C 1
ATOM 2261 O O . LEU B 2 9 ? 4.002 43.341 119.460 1.00 115.19 563 LEU B O 1
ATOM 2266 N N . GLN B 2 10 ? 3.953 43.018 121.684 1.00 114.47 564 GLN B N 1
ATOM 2267 C CA . GLN B 2 10 ? 5.183 43.764 121.973 1.00 117.64 564 GLN B CA 1
ATOM 2268 C C . GLN B 2 10 ? 6.466 43.034 121.517 1.00 116.63 564 GLN B C 1
ATOM 2269 O O . GLN B 2 10 ? 7.486 43.668 121.191 1.00 106.78 564 GLN B O 1
ATOM 2275 N N . LEU B 2 11 ? 6.399 41.703 121.490 1.00 113.29 565 LEU B N 1
ATOM 2276 C CA . LEU B 2 11 ? 7.518 40.864 121.069 1.00 106.31 565 LEU B CA 1
ATOM 2277 C C . LEU B 2 11 ? 7.634 40.788 119.539 1.00 116.47 565 LEU B C 1
ATOM 2278 O O . LEU B 2 11 ? 8.722 40.961 118.983 1.00 117.60 565 LEU B O 1
ATOM 2283 N N . GLN B 2 12 ? 6.513 40.540 118.865 1.00 112.95 566 GLN B N 1
ATOM 2284 C CA . GLN B 2 12 ? 6.477 40.521 117.410 1.00 106.11 566 GLN B CA 1
ATOM 2285 C C . GLN B 2 12 ? 6.986 41.829 116.797 1.00 110.69 566 GLN B C 1
ATOM 2286 O O . GLN B 2 12 ? 7.418 41.845 115.652 1.00 117.51 566 GLN B O 1
ATOM 2292 N N . GLU B 2 13 ? 6.923 42.922 117.553 1.00 109.77 567 GLU B N 1
ATOM 2293 C CA . GLU B 2 13 ? 7.476 44.202 117.114 1.00 112.13 567 GLU B CA 1
ATOM 2294 C C . GLU B 2 13 ? 8.978 44.111 116.829 1.00 114.77 567 GLU B C 1
ATOM 2295 O O . GLU B 2 13 ? 9.475 44.758 115.908 1.00 115.78 567 GLU B O 1
ATOM 2301 N N . LYS B 2 14 ? 9.696 43.322 117.633 1.00 119.53 568 LYS B N 1
ATOM 2302 C CA . LYS B 2 14 ? 11.146 43.122 117.453 1.00 124.30 568 LYS B CA 1
ATOM 2303 C C . LYS B 2 14 ? 11.491 41.777 116.799 1.00 120.08 568 LYS B C 1
ATOM 2304 O O . LYS B 2 14 ? 12.528 41.650 116.145 1.00 115.72 568 LYS B O 1
ATOM 2306 N N . GLU B 2 15 ? 10.624 40.783 116.999 1.00 115.19 569 GLU B N 1
ATOM 2307 C CA . GLU B 2 15 ? 10.726 39.484 116.331 1.00 110.38 569 GLU B CA 1
ATOM 2308 C C . GLU B 2 15 ? 10.834 39.679 114.828 1.00 110.97 569 GLU B C 1
ATOM 2309 O O . GLU B 2 15 ? 11.601 38.997 114.148 1.00 108.93 569 GLU B O 1
ATOM 2315 N N . SER B 2 16 ? 10.046 40.625 114.329 1.00 113.45 570 SER B N 1
ATOM 2316 C CA . SER B 2 16 ? 10.082 41.017 112.934 1.00 113.76 570 SER B CA 1
ATOM 2317 C C . SER B 2 16 ? 11.449 41.580 112.600 1.00 112.32 570 SER B C 1
ATOM 2318 O O . SER B 2 16 ? 12.046 41.181 111.607 1.00 115.84 570 SER B O 1
ATOM 2321 N N . GLN B 2 17 ? 11.940 42.491 113.439 1.00 110.85 571 GLN B N 1
ATOM 2322 C CA . GLN B 2 17 ? 13.246 43.131 113.234 1.00 115.53 571 GLN B CA 1
ATOM 2323 C C . GLN B 2 17 ? 14.413 42.138 113.032 1.00 110.94 571 GLN B C 1
ATOM 2324 O O . GLN B 2 17 ? 15.332 42.403 112.244 1.00 102.48 571 GLN B O 1
ATOM 2330 N N . ILE B 2 18 ? 14.361 41.009 113.746 1.00 111.92 572 ILE B N 1
ATOM 2331 C CA . ILE B 2 18 ? 15.329 39.917 113.595 1.00 106.78 572 ILE B CA 1
ATOM 2332 C C . ILE B 2 18 ? 15.318 39.410 112.161 1.00 109.35 572 ILE B C 1
ATOM 2333 O O . ILE B 2 18 ? 16.330 39.451 111.456 1.00 109.20 572 ILE B O 1
ATOM 2338 N N . GLN B 2 19 ? 14.151 38.927 111.747 1.00 110.48 573 GLN B N 1
ATOM 2339 C CA . GLN B 2 19 ? 13.946 38.364 110.422 1.00 107.22 573 GLN B CA 1
ATOM 2340 C C . GLN B 2 19 ? 14.324 39.326 109.284 1.00 105.29 573 GLN B C 1
ATOM 2341 O O . GLN B 2 19 ? 14.778 38.883 108.231 1.00 105.42 573 GLN B O 1
ATOM 2347 N N . LEU B 2 20 ? 14.169 40.635 109.507 1.00 103.88 574 LEU B N 1
ATOM 2348 C CA . LEU B 2 20 ? 14.544 41.647 108.509 1.00 102.35 574 LEU B CA 1
ATOM 2349 C C . LEU B 2 20 ? 16.062 41.781 108.430 1.00 108.67 574 LEU B C 1
ATOM 2350 O O . LEU B 2 20 ? 16.597 42.595 107.668 1.00 107.49 574 LEU B O 1
ATOM 2355 N N . ALA B 2 21 ? 16.745 40.980 109.241 1.00 109.45 575 ALA B N 1
ATOM 2356 C CA . ALA B 2 21 ? 18.193 40.858 109.187 1.00 106.98 575 ALA B CA 1
ATOM 2357 C C . ALA B 2 21 ? 18.565 39.381 109.069 1.00 103.93 575 ALA B C 1
ATOM 2358 O O . ALA B 2 21 ? 19.521 39.040 108.372 1.00 102.71 575 ALA B O 1
ATOM 2360 N N . GLU B 2 22 ? 17.801 38.512 109.735 1.00 101.37 576 GLU B N 1
ATOM 2361 C CA . GLU B 2 22 ? 18.020 37.066 109.653 1.00 99.19 576 GLU B CA 1
ATOM 2362 C C . GLU B 2 22 ? 17.950 36.618 108.195 1.00 104.76 576 GLU B C 1
ATOM 2363 O O . GLU B 2 22 ? 18.672 35.712 107.775 1.00 103.06 576 GLU B O 1
ATOM 2369 N N . SER B 2 23 ? 17.085 37.280 107.427 1.00 107.21 577 SER B N 1
ATOM 2370 C CA . SER B 2 23 ? 16.972 37.047 105.993 1.00 100.60 577 SER B CA 1
ATOM 2371 C C . SER B 2 23 ? 18.064 37.781 105.235 1.00 100.79 577 SER B C 1
ATOM 2372 O O . SER B 2 23 ? 18.691 37.204 104.353 1.00 102.90 577 SER B O 1
ATOM 2375 N N . GLU B 2 24 ? 18.293 39.048 105.579 1.00 96.84 578 GLU B N 1
ATOM 2376 C CA . GLU B 2 24 ? 19.348 39.836 104.942 1.00 95.77 578 GLU B CA 1
ATOM 2377 C C . GLU B 2 24 ? 20.722 39.158 105.089 1.00 99.25 578 GLU B C 1
ATOM 2378 O O . GLU B 2 24 ? 21.651 39.427 104.323 1.00 97.02 578 GLU B O 1
ATOM 2384 N N . LEU B 2 25 ? 20.838 38.273 106.076 1.00 101.04 579 LEU B N 1
ATOM 2385 C CA . LEU B 2 25 ? 21.998 37.396 106.199 1.00 98.86 579 LEU B CA 1
ATOM 2386 C C . LEU B 2 25 ? 21.922 36.304 105.140 1.00 99.71 579 LEU B C 1
ATOM 2387 O O . LEU B 2 25 ? 22.858 36.114 104.358 1.00 97.64 579 LEU B O 1
ATOM 2392 N N . SER B 2 26 ? 20.794 35.592 105.142 1.00 103.64 580 SER B N 1
ATOM 2393 C CA . SER B 2 26 ? 20.512 34.491 104.218 1.00 102.94 580 SER B CA 1
ATOM 2394 C C . SER B 2 26 ? 20.721 34.877 102.743 1.00 100.42 580 SER B C 1
ATOM 2395 O O . SER B 2 26 ? 21.257 34.101 101.951 1.00 95.94 580 SER B O 1
ATOM 2398 N N . LEU B 2 27 ? 20.309 36.089 102.394 1.00 95.95 581 LEU B N 1
ATOM 2399 C CA . LEU B 2 27 ? 20.545 36.619 101.067 1.00 93.68 581 LEU B CA 1
ATOM 2400 C C . LEU B 2 27 ? 22.032 36.809 100.817 1.00 96.65 581 LEU B C 1
ATOM 2401 O O . LEU B 2 27 ? 22.523 36.481 99.745 1.00 104.81 581 LEU B O 1
ATOM 2406 N N . LEU B 2 28 ? 22.757 37.351 101.788 1.00 100.43 582 LEU B N 1
ATOM 2407 C CA . LEU B 2 28 ? 24.196 37.552 101.601 1.00 101.87 582 LEU B CA 1
ATOM 2408 C C . LEU B 2 28 ? 24.932 36.210 101.487 1.00 95.67 582 LEU B C 1
ATOM 2409 O O . LEU B 2 28 ? 26.052 36.144 100.982 1.00 91.94 582 LEU B O 1
ATOM 2414 N N . GLU B 2 29 ? 24.286 35.142 101.942 1.00 94.22 583 GLU B N 1
ATOM 2415 C CA . GLU B 2 29 ? 24.835 33.803 101.799 1.00 97.90 583 GLU B CA 1
ATOM 2416 C C . GLU B 2 29 ? 24.545 33.216 100.410 1.00 100.15 583 GLU B C 1
ATOM 2417 O O . GLU B 2 29 ? 25.344 32.439 99.881 1.00 95.83 583 GLU B O 1
ATOM 2423 N N . GLU B 2 30 ? 23.391 33.575 99.841 1.00 101.30 584 GLU B N 1
ATOM 2424 C CA . GLU B 2 30 ? 22.992 33.143 98.497 1.00 95.01 584 GLU B CA 1
ATOM 2425 C C . GLU B 2 30 ? 23.878 33.785 97.428 1.00 86.49 584 GLU B C 1
ATOM 2426 O O . GLU B 2 30 ? 24.507 33.084 96.641 1.00 88.55 584 GLU B O 1
ATOM 2432 N N . THR B 2 31 ? 23.925 35.115 97.413 1.00 76.00 585 THR B N 1
ATOM 2433 C CA . THR B 2 31 ? 24.862 35.861 96.572 1.00 76.08 585 THR B CA 1
ATOM 2434 C C . THR B 2 31 ? 26.296 35.322 96.660 1.00 81.64 585 THR B C 1
ATOM 2435 O O . THR B 2 31 ? 27.080 35.427 95.725 1.00 81.55 585 THR B O 1
ATOM 2439 N N . GLN B 2 32 ? 26.638 34.735 97.795 1.00 90.81 586 GLN B N 1
ATOM 2440 C CA . GLN B 2 32 ? 27.936 34.094 97.953 1.00 91.60 586 GLN B CA 1
ATOM 2441 C C . GLN B 2 32 ? 27.955 32.762 97.211 1.00 84.90 586 GLN B C 1
ATOM 2442 O O . GLN B 2 32 ? 28.916 32.448 9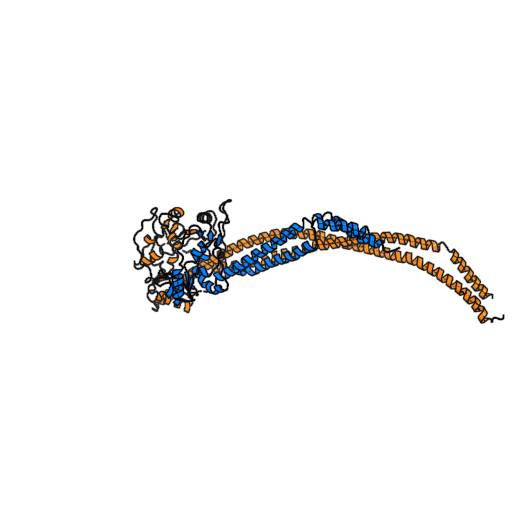6.528 1.00 86.14 586 GLN B O 1
ATOM 2448 N N . ALA B 2 33 ? 26.882 31.992 97.341 1.00 85.62 587 ALA B N 1
ATOM 2449 C CA . ALA B 2 33 ? 26.823 30.649 96.776 1.00 84.96 587 ALA B CA 1
ATOM 2450 C C . ALA B 2 33 ? 26.512 30.654 95.283 1.00 88.37 587 ALA B C 1
ATOM 2451 O O . ALA B 2 33 ? 26.618 29.616 94.622 1.00 86.05 587 ALA B O 1
ATOM 2453 N N . LYS B 2 34 ? 26.106 31.810 94.760 1.00 8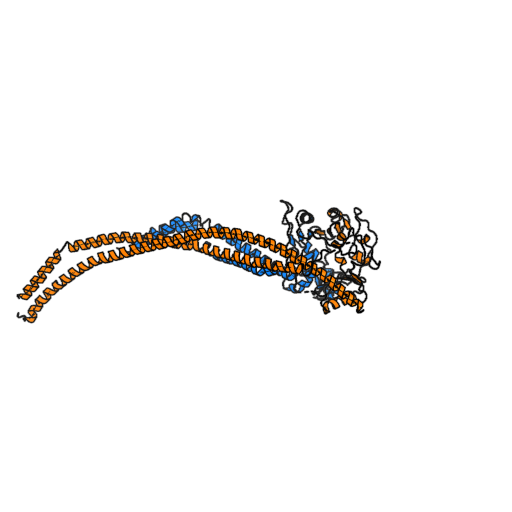9.60 588 LYS B N 1
ATOM 2454 C CA . LYS B 2 34 ? 25.907 31.954 93.320 1.00 83.87 588 LYS B CA 1
ATOM 2455 C C . LYS B 2 34 ? 27.267 32.125 92.663 1.00 85.46 588 LYS B C 1
ATOM 2456 O O . LYS B 2 34 ? 27.586 31.427 91.709 1.00 91.69 588 LYS B O 1
ATOM 2458 N N . LEU B 2 35 ? 28.083 33.034 93.185 1.00 85.08 589 LEU B N 1
ATOM 2459 C CA . LEU B 2 35 ? 29.384 33.306 92.580 1.00 78.22 589 LEU B CA 1
ATOM 2460 C C . LEU B 2 35 ? 30.292 32.082 92.600 1.00 78.55 589 LEU B C 1
ATOM 2461 O O . LEU B 2 35 ? 31.238 31.998 91.832 1.00 82.75 589 LEU B O 1
ATOM 2466 N N . LYS B 2 36 ? 30.005 31.129 93.474 1.00 79.90 590 LYS B N 1
ATOM 2467 C CA . LYS B 2 36 ? 30.805 29.919 93.530 1.00 81.56 590 LYS B CA 1
ATOM 2468 C C . LYS B 2 36 ? 30.280 28.938 92.505 1.00 83.41 590 LYS B C 1
ATOM 2469 O O . LYS B 2 36 ? 30.993 28.055 92.054 1.00 87.87 590 LYS B O 1
ATOM 2475 N N . LYS B 2 37 ? 29.018 29.091 92.138 1.00 83.99 591 LYS B N 1
ATOM 2476 C CA . LYS B 2 37 ? 28.440 28.240 91.113 1.00 86.18 591 LYS B CA 1
ATOM 2477 C C . LYS B 2 37 ? 29.066 28.568 89.759 1.00 86.22 591 LYS B C 1
ATOM 2478 O O . LYS B 2 37 ? 29.525 27.669 89.064 1.00 85.87 591 LYS B O 1
ATOM 2484 N N . ASN B 2 38 ? 29.085 29.848 89.388 1.00 82.07 592 ASN B N 1
ATOM 2485 C CA . ASN B 2 38 ? 29.670 30.261 88.114 1.00 84.47 592 ASN B CA 1
ATOM 2486 C C . ASN B 2 38 ? 31.021 29.614 87.906 1.00 86.38 592 ASN B C 1
ATOM 2487 O O . ASN B 2 38 ? 31.228 28.888 86.943 1.00 92.26 592 ASN B O 1
ATOM 2492 N N . VAL B 2 39 ? 31.921 29.829 88.851 1.00 82.74 593 VAL B N 1
ATOM 2493 C CA . VAL B 2 39 ? 33.233 29.208 88.819 1.00 82.16 593 VAL B CA 1
ATOM 2494 C C . VAL B 2 39 ? 33.127 27.682 88.820 1.00 84.12 593 VAL B C 1
ATOM 2495 O O . VAL B 2 39 ? 34.122 26.983 88.729 1.00 93.29 593 VAL B O 1
ATOM 2499 N N . GLU B 2 40 ? 31.920 27.151 88.917 1.00 82.18 594 GLU B N 1
ATOM 2500 C CA . GLU B 2 40 ? 31.776 25.703 88.942 1.00 90.82 594 GLU B CA 1
ATOM 2501 C C . GLU B 2 40 ? 30.999 25.193 87.731 1.00 95.47 594 GLU B C 1
ATOM 2502 O O . GLU B 2 40 ? 31.196 24.052 87.306 1.00 95.72 594 GLU B O 1
ATOM 2508 N N . THR B 2 41 ? 30.122 26.030 87.177 1.00 90.63 595 THR B N 1
ATOM 2509 C CA . THR B 2 41 ? 29.484 25.695 85.906 1.00 94.88 595 THR B CA 1
ATOM 2510 C C . THR B 2 41 ? 30.459 25.982 84.765 1.00 92.53 595 THR B C 1
ATOM 2511 O O . THR B 2 41 ? 30.491 25.259 83.774 1.00 96.30 595 THR B O 1
ATOM 2515 N N . LEU B 2 42 ? 31.259 27.031 84.912 1.00 86.51 596 LEU B N 1
ATOM 2516 C CA . LEU B 2 42 ? 32.251 27.354 83.901 1.00 83.41 596 LEU B CA 1
ATOM 2517 C C . LEU B 2 42 ? 33.332 26.290 83.820 1.00 85.25 596 LEU B C 1
ATOM 2518 O O . LEU B 2 42 ? 33.807 25.978 82.736 1.00 91.83 596 LEU B O 1
ATOM 2523 N N . GLU B 2 43 ? 33.714 25.713 84.949 1.00 87.83 597 GLU B N 1
ATOM 2524 C CA . GLU B 2 43 ? 34.649 24.597 84.909 1.00 89.45 597 GLU B CA 1
ATOM 2525 C C . GLU B 2 43 ? 33.989 23.346 84.293 1.00 87.14 597 GLU B C 1
ATOM 2526 O O . GLU B 2 43 ? 34.684 22.440 83.836 1.00 87.31 597 GLU B O 1
ATOM 2532 N N . GLU B 2 44 ? 32.657 23.292 84.279 1.00 83.41 598 GLU B N 1
ATOM 2533 C CA . GLU B 2 44 ? 31.956 22.155 83.667 1.00 92.56 598 GLU B CA 1
ATOM 2534 C C . GLU B 2 44 ? 31.991 22.246 82.148 1.00 91.71 598 GLU B C 1
ATOM 2535 O O . GLU B 2 44 ? 32.437 21.308 81.481 1.00 89.71 598 GLU B O 1
ATOM 2541 N N . LYS B 2 45 ? 31.488 23.368 81.622 1.00 92.14 599 LYS B N 1
ATOM 2542 C CA . LYS B 2 45 ? 31.551 23.704 80.195 1.00 87.98 599 LYS B CA 1
ATOM 2543 C C . LYS B 2 45 ? 32.947 23.482 79.634 1.00 86.07 599 LYS B C 1
ATOM 2544 O O . LYS B 2 45 ? 33.138 22.612 78.778 1.00 83.81 599 LYS B O 1
ATOM 2550 N N . ILE B 2 46 ? 33.914 24.253 80.138 1.00 79.58 600 ILE B N 1
ATOM 2551 C CA . ILE B 2 46 ? 35.317 24.102 79.755 1.00 78.89 600 ILE B CA 1
ATOM 2552 C C . ILE B 2 46 ? 35.773 22.637 79.784 1.00 81.06 600 ILE B C 1
ATOM 2553 O O . ILE B 2 46 ? 36.661 22.244 79.046 1.00 86.09 600 ILE B O 1
ATOM 2558 N N . LEU B 2 47 ? 35.141 21.808 80.599 1.00 80.35 601 LEU B N 1
ATOM 2559 C CA . LEU B 2 47 ? 35.469 20.396 80.551 1.00 82.90 601 LEU B CA 1
ATOM 2560 C C . LEU B 2 47 ? 34.796 19.701 79.362 1.00 86.39 601 LEU B C 1
ATOM 2561 O O . LEU B 2 47 ? 35.412 18.850 78.716 1.00 89.83 601 LEU B O 1
ATOM 2566 N N . ALA B 2 48 ? 33.545 20.057 79.070 1.00 82.32 602 ALA B N 1
ATOM 2567 C CA . ALA B 2 48 ? 32.821 19.418 77.967 1.00 84.21 602 ALA B CA 1
ATOM 2568 C C . ALA B 2 48 ? 33.422 19.805 76.613 1.00 90.29 602 ALA B C 1
ATOM 2569 O O . ALA B 2 48 ? 33.532 18.975 75.700 1.00 86.49 602 ALA B O 1
ATOM 2571 N N . LYS B 2 49 ? 33.802 21.076 76.491 1.00 91.44 603 LYS B N 1
ATOM 2572 C CA . LYS B 2 49 ? 34.456 21.567 75.286 1.00 83.14 603 LYS B CA 1
ATOM 2573 C C . LYS B 2 49 ? 35.798 20.871 75.074 1.00 80.18 603 LYS B C 1
ATOM 2574 O O . LYS B 2 49 ? 36.049 20.361 73.997 1.00 86.63 603 LYS B O 1
ATOM 2580 N N . LYS B 2 50 ? 36.640 20.805 76.097 1.00 79.33 604 LYS B N 1
ATOM 2581 C CA . LYS B 2 50 ? 37.840 19.979 76.018 1.00 80.14 604 LYS B CA 1
ATOM 2582 C C . LYS B 2 50 ? 37.542 18.551 75.552 1.00 81.52 604 LYS B C 1
ATOM 2583 O O . LYS B 2 50 ? 38.375 17.914 74.923 1.00 84.98 604 LYS B O 1
ATOM 2589 N N . THR B 2 51 ? 36.356 18.049 75.865 1.00 83.69 605 THR B N 1
ATOM 2590 C CA . THR B 2 51 ? 35.994 16.687 75.486 1.00 87.16 605 THR B CA 1
ATOM 2591 C C . THR B 2 51 ? 35.455 16.617 74.041 1.00 88.89 605 THR B C 1
ATOM 2592 O O . THR B 2 51 ? 35.773 15.691 73.290 1.00 88.46 605 THR B O 1
ATOM 2596 N N . HIS B 2 52 ? 34.666 17.616 73.656 1.00 87.16 606 HIS B N 1
ATOM 2597 C CA . HIS B 2 52 ? 34.202 17.775 72.278 1.00 86.61 606 HIS B CA 1
ATOM 2598 C C . HIS B 2 52 ? 35.365 17.931 71.308 1.00 85.62 606 HIS B C 1
ATOM 2599 O O . HIS B 2 52 ? 35.468 17.215 70.324 1.00 87.95 606 HIS B O 1
ATOM 2606 N N . LYS B 2 53 ? 36.222 18.905 71.584 1.00 83.99 607 LYS B N 1
ATOM 2607 C CA . LYS B 2 53 ? 37.445 19.106 70.828 1.00 78.40 607 LYS B CA 1
ATOM 2608 C C . LYS B 2 53 ? 38.281 17.819 70.700 1.00 79.07 607 LYS B C 1
ATOM 2609 O O . LYS B 2 53 ? 38.948 17.619 69.699 1.00 83.18 607 LYS B O 1
ATOM 2615 N N . GLN B 2 54 ? 38.247 16.926 71.678 1.00 78.65 608 GLN B N 1
ATOM 2616 C CA . GLN B 2 54 ? 38.959 15.672 71.470 1.00 81.22 608 GLN B CA 1
ATOM 2617 C C . GLN B 2 54 ? 38.118 14.721 70.639 1.00 84.46 608 GLN B C 1
ATOM 2618 O O . GLN B 2 54 ? 38.635 13.784 70.042 1.00 88.25 608 GLN B O 1
ATOM 2624 N N . GLU B 2 55 ? 36.817 14.964 70.591 1.00 84.40 609 GLU B N 1
ATOM 2625 C CA . GLU B 2 55 ? 35.939 14.099 69.812 1.00 86.94 609 GLU B CA 1
ATOM 2626 C C . GLU B 2 55 ? 36.076 14.364 68.313 1.00 82.83 609 GLU B C 1
ATOM 2627 O O . GLU B 2 55 ? 36.083 13.424 67.514 1.00 79.36 609 GLU B O 1
ATOM 2633 N N . LEU B 2 56 ? 36.197 15.642 67.946 1.00 82.26 610 LEU B N 1
ATOM 2634 C CA . LEU B 2 56 ? 36.448 16.036 66.562 1.00 74.59 610 LEU B CA 1
ATOM 2635 C C . LEU B 2 56 ? 37.782 15.501 66.078 1.00 78.96 610 LEU B C 1
ATOM 2636 O O . LEU B 2 56 ? 37.834 14.832 65.055 1.00 82.51 610 LEU B O 1
ATOM 2641 N N . GLN B 2 57 ? 38.856 15.767 66.819 1.00 77.25 611 GLN B N 1
ATOM 2642 C CA . GLN B 2 57 ? 40.184 15.253 66.465 1.00 78.32 611 GLN B CA 1
ATOM 2643 C C . GLN B 2 57 ? 40.221 13.743 66.312 1.00 78.42 611 GLN B C 1
ATOM 2644 O O . GLN B 2 57 ? 41.238 13.189 65.916 1.00 80.95 611 GLN B O 1
ATOM 2650 N N . ASP B 2 58 ? 39.123 13.079 66.655 1.00 80.00 612 ASP B N 1
ATOM 2651 C CA . ASP B 2 58 ? 38.994 11.652 66.419 1.00 82.91 612 ASP B CA 1
ATOM 2652 C C . ASP B 2 58 ? 38.288 11.391 65.096 1.00 76.26 612 ASP B C 1
ATOM 2653 O O . ASP B 2 58 ? 38.706 10.510 64.336 1.00 73.76 612 ASP B O 1
ATOM 2658 N N . LEU B 2 59 ? 37.236 12.172 64.833 1.00 73.32 613 LEU B N 1
ATOM 2659 C CA . LEU B 2 59 ? 36.538 12.177 63.542 1.00 69.61 613 LEU B CA 1
ATOM 2660 C C . LEU B 2 59 ? 37.520 12.441 62.405 1.00 67.83 613 LEU B C 1
ATOM 2661 O O . LEU B 2 59 ? 37.861 11.528 61.661 1.00 65.49 613 LEU B O 1
ATOM 2666 N N . ILE B 2 60 ? 37.977 13.686 62.296 1.00 62.36 614 ILE B N 1
ATOM 2667 C CA . ILE B 2 60 ? 39.031 14.060 61.368 1.00 55.58 614 ILE B CA 1
ATOM 2668 C C . ILE B 2 60 ? 40.067 12.974 61.078 1.00 61.76 614 ILE B C 1
ATOM 2669 O O . ILE B 2 60 ? 40.329 12.683 59.924 1.00 69.92 614 ILE B O 1
ATOM 2674 N N . LEU B 2 61 ? 40.641 12.349 62.098 1.00 70.15 615 LEU B N 1
ATOM 2675 C CA . LEU B 2 61 ? 41.570 11.237 61.847 1.00 69.86 615 LEU B CA 1
ATOM 2676 C C . LEU B 2 61 ? 40.888 10.069 61.133 1.00 66.88 615 LEU B C 1
ATOM 2677 O O . LEU B 2 61 ? 41.477 9.454 60.259 1.00 66.58 615 LEU B O 1
ATOM 2682 N N . ASP B 2 62 ? 39.655 9.757 61.518 1.00 65.64 616 ASP B N 1
ATOM 2683 C CA . ASP B 2 62 ? 38.915 8.672 60.877 1.00 67.74 616 ASP B CA 1
ATOM 2684 C C . ASP B 2 62 ? 38.673 9.007 59.404 1.00 68.54 616 ASP B C 1
ATOM 2685 O O . ASP B 2 62 ? 38.947 8.193 58.519 1.00 68.73 616 ASP B O 1
ATOM 2690 N N . LEU B 2 63 ? 38.178 10.219 59.159 1.00 66.29 617 LEU B N 1
ATOM 2691 C CA . LEU B 2 63 ? 37.871 10.683 57.816 1.00 59.08 617 LEU B CA 1
ATOM 2692 C C . LEU B 2 63 ? 39.141 10.831 56.995 1.00 62.29 617 LEU B C 1
ATOM 2693 O O . LEU B 2 63 ? 39.245 10.276 55.903 1.00 65.38 617 LEU B O 1
ATOM 2698 N N . LYS B 2 64 ? 40.119 11.557 57.515 1.00 55.87 618 LYS B N 1
ATOM 2699 C CA . LYS B 2 64 ? 41.378 11.686 56.800 1.00 58.60 618 LYS B CA 1
ATOM 2700 C C . LYS B 2 64 ? 42.003 10.340 56.472 1.00 64.26 618 LYS B C 1
ATOM 2701 O O . LYS B 2 64 ? 42.846 10.250 55.599 1.00 73.56 618 LYS B O 1
ATOM 2707 N N . LYS B 2 65 ? 41.610 9.291 57.176 1.00 65.56 619 LYS B N 1
ATOM 2708 C CA . LYS B 2 65 ? 42.150 7.974 56.879 1.00 67.14 619 LYS B CA 1
ATOM 2709 C C . LYS B 2 65 ? 41.351 7.423 55.737 1.00 67.13 619 LYS B C 1
ATOM 2710 O O . LYS B 2 65 ? 41.897 6.800 54.832 1.00 70.32 619 LYS B O 1
ATOM 2716 N N . LYS B 2 66 ? 40.042 7.645 55.809 1.00 64.92 620 LYS B N 1
ATOM 2717 C CA . LYS B 2 66 ? 39.108 7.074 54.859 1.00 64.13 620 LYS B CA 1
ATOM 2718 C C . LYS B 2 66 ? 39.390 7.629 53.480 1.00 70.10 620 LYS B C 1
ATOM 2719 O O . LYS B 2 66 ? 39.512 6.868 52.526 1.00 71.59 620 LYS B O 1
ATOM 2725 N N . LEU B 2 67 ? 39.524 8.952 53.398 1.00 71.97 621 LEU B N 1
ATOM 2726 C CA . LEU B 2 67 ? 39.751 9.643 52.134 1.00 64.80 621 LEU B CA 1
ATOM 2727 C C . LEU B 2 67 ? 41.072 9.231 51.559 1.00 62.62 621 LEU B C 1
ATOM 2728 O O . LEU B 2 67 ? 41.128 8.612 50.513 1.00 71.12 621 LEU B O 1
ATOM 2733 N N . ASN B 2 68 ? 42.138 9.545 52.270 1.00 66.16 622 ASN B N 1
ATOM 2734 C CA . ASN B 2 68 ? 43.484 9.171 51.864 1.00 68.32 622 ASN B CA 1
ATOM 2735 C C . ASN B 2 68 ? 43.641 7.681 51.497 1.00 70.13 622 ASN B C 1
ATOM 2736 O O . ASN B 2 68 ? 44.649 7.271 50.932 1.00 77.68 622 ASN B O 1
ATOM 2741 N N . SER B 2 69 ? 42.633 6.874 51.803 1.00 66.04 623 SER B N 1
ATOM 2742 C CA . SER B 2 69 ? 42.644 5.474 51.401 1.00 70.64 623 SER B CA 1
ATOM 2743 C C . SER B 2 69 ? 41.854 5.289 50.103 1.00 76.76 623 SER B C 1
ATOM 2744 O O . SER B 2 69 ? 42.325 4.614 49.182 1.00 78.74 623 SER B O 1
ATOM 2747 N N . LEU B 2 70 ? 40.659 5.886 50.054 1.00 72.81 624 LEU B N 1
ATOM 2748 C CA . LEU B 2 70 ? 39.811 5.936 48.862 1.00 66.58 624 LEU B CA 1
ATOM 2749 C C . LEU B 2 70 ? 40.565 6.474 47.657 1.00 72.00 624 LEU B C 1
ATOM 2750 O O . LEU B 2 70 ? 40.407 5.976 46.553 1.00 80.53 624 LEU B O 1
ATOM 2755 N N . LYS B 2 71 ? 41.368 7.505 47.864 1.00 69.79 625 LYS B N 1
ATOM 2756 C CA . LYS B 2 71 ? 42.257 7.973 46.822 1.00 68.98 625 LYS B CA 1
ATOM 2757 C C . LYS B 2 71 ? 43.079 6.809 46.270 1.00 72.36 625 LYS B C 1
ATOM 2758 O O . LYS B 2 71 ? 42.976 6.492 45.094 1.00 75.37 625 LYS B O 1
ATOM 2764 N N . ASP B 2 72 ? 43.864 6.152 47.120 1.00 75.36 626 ASP B N 1
ATOM 2765 C CA . ASP B 2 72 ? 44.683 5.009 46.689 1.00 80.66 626 ASP B CA 1
ATOM 2766 C C . ASP B 2 72 ? 43.884 3.890 45.981 1.00 82.87 626 ASP B C 1
ATOM 2767 O O . ASP B 2 72 ? 44.451 3.078 45.248 1.00 87.63 626 ASP B O 1
ATOM 2772 N N . GLU B 2 73 ? 42.573 3.864 46.200 1.00 78.06 627 GLU B N 1
ATOM 2773 C CA . GLU B 2 73 ? 41.692 2.844 45.637 1.00 77.46 627 GLU B CA 1
ATOM 2774 C C . GLU B 2 73 ? 41.114 3.319 44.307 1.00 83.62 627 GLU B C 1
ATOM 2775 O O . GLU B 2 73 ? 40.860 2.527 43.400 1.00 84.95 627 GLU B O 1
ATOM 2781 N N . ARG B 2 74 ? 40.908 4.627 44.211 1.00 83.64 628 ARG B N 1
ATOM 2782 C CA . ARG B 2 74 ? 40.451 5.276 42.994 1.00 75.75 628 ARG B CA 1
ATOM 2783 C C . ARG B 2 74 ? 41.501 5.112 41.911 1.00 83.36 628 ARG B C 1
ATOM 2784 O O . ARG B 2 74 ? 41.228 4.557 40.858 1.00 90.10 628 ARG B O 1
ATOM 2792 N N . SER B 2 75 ? 42.712 5.591 42.172 1.00 83.77 629 SER B N 1
ATOM 2793 C CA . SER B 2 75 ? 43.779 5.517 41.177 1.00 87.34 629 SER B CA 1
ATOM 2794 C C . SER B 2 75 ? 44.166 4.074 40.866 1.00 89.13 629 SER B C 1
ATOM 2795 O O . SER B 2 75 ? 44.801 3.806 39.846 1.00 95.39 629 SER B O 1
ATOM 2798 N N . GLN B 2 76 ? 43.793 3.147 41.739 1.00 80.37 630 GLN B N 1
ATOM 2799 C CA . GLN B 2 76 ? 44.040 1.738 41.463 1.00 86.30 630 GLN B CA 1
ATOM 2800 C C . GLN B 2 76 ? 42.866 1.124 40.702 1.00 82.93 630 GLN B C 1
ATOM 2801 O O . GLN B 2 76 ? 43.033 0.235 39.877 1.00 86.37 630 GLN B O 1
ATOM 2807 N N . GLY B 2 77 ? 41.671 1.614 40.971 1.00 82.36 631 GLY B N 1
ATOM 2808 C CA . GLY B 2 77 ? 40.500 1.080 40.310 1.00 88.08 631 GLY B CA 1
ATOM 2809 C C . GLY B 2 77 ? 40.409 1.566 38.883 1.00 86.70 631 GLY B C 1
ATOM 2810 O O . GLY B 2 77 ? 39.737 0.943 38.064 1.00 83.11 631 GLY B O 1
ATOM 2811 N N . GLU B 2 78 ? 41.075 2.688 38.603 1.00 89.67 632 GLU B N 1
ATOM 2812 C CA . GLU B 2 78 ? 41.107 3.274 37.266 1.00 86.74 632 GLU B CA 1
ATOM 2813 C C . GLU B 2 78 ? 42.025 2.459 36.383 1.00 86.44 632 GLU B C 1
ATOM 2814 O O . GLU B 2 78 ? 41.619 2.025 35.314 1.00 93.85 632 GLU B O 1
ATOM 2820 N N . LYS B 2 79 ? 43.261 2.256 36.832 1.00 85.25 633 LYS B N 1
ATOM 2821 C CA . LYS B 2 79 ? 44.238 1.468 36.086 1.00 85.20 633 LYS B CA 1
ATOM 2822 C C . LYS B 2 79 ? 43.699 0.077 35.762 1.00 84.45 633 LYS B C 1
ATOM 2823 O O . LYS B 2 79 ? 44.106 -0.531 34.776 1.00 90.06 633 LYS B O 1
ATOM 2829 N N . ASN B 2 80 ? 42.784 -0.424 36.586 1.00 77.07 634 ASN B N 1
ATOM 2830 C CA . ASN B 2 80 ? 42.159 -1.704 36.296 1.00 77.19 634 ASN B CA 1
ATOM 2831 C C . ASN B 2 80 ? 41.036 -1.599 35.267 1.00 82.61 634 ASN B C 1
ATOM 2832 O O . ASN B 2 80 ? 40.884 -2.473 34.425 1.00 87.68 634 ASN B O 1
ATOM 2837 N N . PHE B 2 81 ? 40.245 -0.535 35.345 1.00 80.43 635 PHE B N 1
ATOM 2838 C CA . PHE B 2 81 ? 39.198 -0.271 34.365 1.00 72.20 635 PHE B CA 1
ATOM 2839 C C . PHE B 2 81 ? 39.800 -0.037 32.987 1.00 81.27 635 PHE B C 1
ATOM 2840 O O . PHE B 2 81 ? 39.245 -0.453 31.973 1.00 83.67 635 PHE B O 1
ATOM 2848 N N . THR B 2 82 ? 40.940 0.641 32.962 1.00 81.17 636 THR B N 1
ATOM 2849 C CA . THR B 2 82 ? 41.631 0.935 31.725 1.00 77.10 636 THR B CA 1
ATOM 2850 C C . THR B 2 82 ? 42.167 -0.350 31.114 1.00 78.12 636 THR B C 1
ATOM 2851 O O . THR B 2 82 ? 41.874 -0.654 29.964 1.00 80.52 636 THR B O 1
ATOM 2855 N N . SER B 2 83 ? 42.938 -1.109 31.882 1.00 75.73 637 SER B N 1
ATOM 2856 C CA . SER B 2 83 ? 43.424 -2.401 31.412 1.00 74.48 637 SER B CA 1
ATOM 2857 C C . SER B 2 83 ? 42.303 -3.380 31.039 1.00 79.10 637 SER B C 1
ATOM 2858 O O . SER B 2 83 ? 42.440 -4.121 30.075 1.00 85.55 637 SER B O 1
ATOM 2861 N N . ALA B 2 84 ? 41.201 -3.392 31.783 1.00 76.26 638 ALA B N 1
ATOM 2862 C CA . ALA B 2 84 ? 40.131 -4.346 31.488 1.00 77.32 638 ALA B CA 1
ATOM 2863 C C . ALA B 2 84 ? 39.350 -3.975 30.226 1.00 77.93 638 ALA B C 1
ATOM 2864 O O . ALA B 2 84 ? 39.033 -4.844 29.411 1.00 76.67 638 ALA B O 1
ATOM 2866 N N . HIS B 2 85 ? 39.037 -2.691 30.074 1.00 76.27 639 HIS B N 1
ATOM 2867 C CA . HIS B 2 85 ? 38.303 -2.210 28.910 1.00 73.68 639 HIS B CA 1
ATOM 2868 C C . HIS B 2 85 ? 39.070 -2.550 27.631 1.00 74.09 639 HIS B C 1
ATOM 2869 O O . HIS B 2 85 ? 38.456 -2.880 26.620 1.00 75.69 639 HIS B O 1
ATOM 2876 N N . LEU B 2 86 ? 40.403 -2.494 27.689 1.00 70.62 640 LEU B N 1
ATOM 2877 C CA . LEU B 2 86 ? 41.248 -2.982 26.593 1.00 70.44 640 LEU B CA 1
ATOM 2878 C C . LEU B 2 86 ? 40.995 -4.450 26.286 1.00 74.44 640 LEU B C 1
ATOM 2879 O O . LEU B 2 86 ? 40.707 -4.798 25.146 1.00 80.32 640 LEU B O 1
ATOM 2884 N N . LYS B 2 87 ? 41.096 -5.310 27.297 1.00 73.21 641 LYS B N 1
ATOM 2885 C CA . LYS B 2 87 ? 40.830 -6.737 27.112 1.00 70.37 641 LYS B CA 1
ATOM 2886 C C . LYS B 2 87 ? 39.422 -6.965 26.575 1.00 70.91 641 LYS B C 1
ATOM 2887 O O . LYS B 2 87 ? 39.134 -8.006 25.998 1.00 73.02 641 LYS B O 1
ATOM 2893 N N . LEU B 2 88 ? 38.530 -6.005 26.765 1.00 69.29 642 LEU B N 1
ATOM 2894 C CA . LEU B 2 88 ? 37.172 -6.231 26.319 1.00 67.17 642 LEU B CA 1
ATOM 2895 C C . LEU B 2 88 ? 37.151 -6.051 24.825 1.00 69.73 642 LEU B C 1
ATOM 2896 O O . LEU B 2 88 ? 36.556 -6.853 24.109 1.00 72.56 642 LEU B O 1
ATOM 2901 N N . LYS B 2 89 ? 37.811 -5.003 24.347 1.00 72.58 643 LYS B N 1
ATOM 2902 C CA . LYS B 2 89 ? 37.742 -4.698 22.923 1.00 73.99 643 LYS B CA 1
ATOM 2903 C C . LYS B 2 89 ? 38.394 -5.782 22.086 1.00 70.02 643 LYS B C 1
ATOM 2904 O O . LYS B 2 89 ? 37.866 -6.166 21.044 1.00 69.09 643 LYS B O 1
ATOM 2910 N N . GLU B 2 90 ? 39.510 -6.303 22.577 1.00 71.71 644 GLU B N 1
ATOM 2911 C CA . GLU B 2 90 ? 40.125 -7.483 21.989 1.00 73.82 644 GLU B CA 1
ATOM 2912 C C . GLU B 2 90 ? 39.133 -8.624 21.916 1.00 66.54 644 GLU B C 1
ATOM 2913 O O . GLU B 2 90 ? 38.888 -9.158 20.842 1.00 70.03 644 GLU B O 1
ATOM 2919 N N . MET B 2 91 ? 38.571 -8.988 23.060 1.00 65.05 645 MET B N 1
ATOM 2920 C CA . MET B 2 91 ? 37.531 -10.003 23.118 1.00 66.24 645 MET B CA 1
ATOM 2921 C C . MET B 2 91 ? 36.407 -9.695 22.147 1.00 67.13 645 MET B C 1
ATOM 2922 O O . MET B 2 91 ? 35.828 -10.613 21.579 1.00 72.34 645 MET B O 1
ATOM 2927 N N . GLN B 2 92 ? 36.104 -8.412 21.950 1.00 62.86 646 GLN B N 1
ATOM 2928 C CA . GLN B 2 92 ? 35.034 -8.023 21.028 1.00 66.64 646 GLN B CA 1
ATOM 2929 C C . GLN B 2 92 ? 35.427 -8.263 19.571 1.00 71.79 646 GLN B C 1
ATOM 2930 O O . GLN B 2 92 ? 34.673 -8.858 18.805 1.00 73.71 646 GLN B O 1
ATOM 2936 N N . LYS B 2 93 ? 36.612 -7.784 19.202 1.00 75.52 647 LYS B N 1
ATOM 2937 C CA . LYS B 2 93 ? 37.244 -8.065 17.910 1.00 69.01 647 LYS B CA 1
ATOM 2938 C C . LYS B 2 93 ? 37.214 -9.559 17.591 1.00 66.85 647 LYS B C 1
ATOM 2939 O O . LYS B 2 93 ? 36.707 -9.969 16.543 1.00 65.97 647 LYS B O 1
ATOM 2945 N N . VAL B 2 94 ? 37.746 -10.368 18.504 1.00 64.02 648 VAL B N 1
ATOM 2946 C CA . VAL B 2 94 ? 37.817 -11.806 18.284 1.00 63.94 648 VAL B CA 1
ATOM 2947 C C . VAL B 2 94 ? 36.431 -12.408 18.160 1.00 70.85 648 VAL B C 1
ATOM 2948 O O . VAL B 2 94 ? 36.209 -13.281 17.319 1.00 76.25 648 VAL B O 1
ATOM 2952 N N . LEU B 2 95 ? 35.496 -11.932 18.980 1.00 67.16 649 LEU B N 1
ATOM 2953 C CA . LEU B 2 95 ? 34.120 -12.416 18.912 1.00 64.08 649 LEU B CA 1
ATOM 2954 C C . LEU B 2 95 ? 33.531 -12.134 17.541 1.00 70.16 649 LEU B C 1
ATOM 2955 O O . LEU B 2 95 ? 32.828 -12.971 16.976 1.00 72.77 649 LEU B O 1
ATOM 2960 N N . ASN B 2 96 ? 33.823 -10.951 17.004 1.00 70.11 650 ASN B N 1
ATOM 2961 C CA . ASN B 2 96 ? 33.298 -10.571 15.699 1.00 67.52 650 ASN B CA 1
ATOM 2962 C C . ASN B 2 96 ? 33.829 -11.493 14.606 1.00 68.18 650 ASN B C 1
ATOM 2963 O O . ASN B 2 96 ? 33.050 -12.011 13.808 1.00 64.45 650 ASN B O 1
ATOM 2968 N N . ALA B 2 97 ? 35.147 -11.700 14.601 1.00 68.04 651 ALA B N 1
ATOM 2969 C CA . ALA B 2 97 ? 35.788 -12.717 13.772 1.00 66.17 651 ALA B CA 1
ATOM 2970 C C . ALA B 2 97 ? 35.000 -14.029 13.725 1.00 70.80 651 ALA B C 1
ATOM 2971 O O . ALA B 2 97 ? 34.637 -14.499 12.651 1.00 77.70 651 ALA B O 1
ATOM 2973 N N . HIS B 2 98 ? 34.734 -14.620 14.883 1.00 68.36 652 HIS B N 1
ATOM 2974 C CA . HIS B 2 98 ? 34.049 -15.909 14.920 1.00 69.12 652 HIS B CA 1
ATOM 2975 C C . HIS B 2 98 ? 32.606 -15.821 14.427 1.00 68.91 652 HIS B C 1
ATOM 2976 O O . HIS B 2 98 ? 32.085 -16.773 13.853 1.00 70.68 652 HIS B O 1
ATOM 2983 N N . ARG B 2 99 ? 31.967 -14.678 14.648 1.00 68.35 653 ARG B N 1
ATOM 2984 C CA . ARG B 2 99 ? 30.626 -14.451 14.138 1.00 62.08 653 ARG B CA 1
ATOM 2985 C C . ARG B 2 99 ? 30.614 -14.545 12.614 1.00 67.29 653 ARG B C 1
ATOM 2986 O O . ARG B 2 99 ? 29.702 -15.115 12.031 1.00 69.42 653 ARG B O 1
ATOM 2994 N N . GLN B 2 100 ? 31.624 -13.963 11.972 1.00 72.60 654 GLN B N 1
ATOM 2995 C CA . GLN B 2 100 ? 31.741 -13.999 10.513 1.00 70.89 654 GLN B CA 1
ATOM 2996 C C . GLN B 2 100 ? 31.854 -15.422 10.010 1.00 70.76 654 GLN B C 1
ATOM 2997 O O . GLN B 2 100 ? 31.022 -15.879 9.229 1.00 71.18 654 GLN B O 1
ATOM 3003 N N . ARG B 2 101 ? 32.893 -16.109 10.471 1.00 72.15 655 ARG B N 1
ATOM 3004 C CA . ARG B 2 101 ? 33.104 -17.511 10.151 1.00 73.11 655 ARG B CA 1
ATOM 3005 C C . ARG B 2 101 ? 31.867 -18.369 10.431 1.00 68.89 655 ARG B C 1
ATOM 3006 O O . ARG B 2 101 ? 31.489 -19.187 9.604 1.00 70.39 655 ARG B O 1
ATOM 3014 N N . ALA B 2 102 ? 31.218 -18.175 11.570 1.00 68.91 656 ALA B N 1
ATOM 3015 C CA . ALA B 2 102 ? 30.001 -18.933 11.846 1.00 67.80 656 ALA B CA 1
ATOM 3016 C C . ALA B 2 102 ? 28.952 -18.772 10.733 1.00 62.08 656 ALA B C 1
ATOM 3017 O O . ALA B 2 102 ? 28.498 -19.760 10.192 1.00 65.21 656 ALA B O 1
ATOM 3019 N N . MET B 2 103 ? 28.590 -17.545 10.372 1.00 61.53 657 MET B N 1
ATOM 3020 C CA . MET B 2 103 ? 27.664 -17.324 9.255 1.00 69.87 657 MET B CA 1
ATOM 3021 C C . MET B 2 103 ? 28.110 -17.974 7.927 1.00 72.41 657 MET B C 1
ATOM 3022 O O . MET B 2 103 ? 27.283 -18.550 7.215 1.00 72.97 657 MET B O 1
ATOM 3027 N N . GLU B 2 104 ? 29.396 -17.883 7.596 1.00 66.66 658 GLU B N 1
ATOM 3028 C CA . GLU B 2 104 ? 29.899 -18.496 6.375 1.00 68.68 658 GLU B CA 1
ATOM 3029 C C . GLU B 2 104 ? 29.663 -19.992 6.404 1.00 63.40 658 GLU B C 1
ATOM 3030 O O . GLU B 2 104 ? 29.035 -20.557 5.512 1.00 64.91 658 GLU B O 1
ATOM 3036 N N . ALA B 2 105 ? 30.182 -20.619 7.447 1.00 62.30 659 ALA B N 1
ATOM 3037 C CA . ALA B 2 105 ? 30.103 -22.054 7.594 1.00 63.09 659 ALA B CA 1
ATOM 3038 C C . ALA B 2 105 ? 28.658 -22.513 7.579 1.00 64.68 659 ALA B C 1
ATOM 3039 O O . ALA B 2 105 ? 28.346 -23.555 7.022 1.00 69.43 659 ALA B O 1
ATOM 3041 N N . ARG B 2 106 ? 27.772 -21.733 8.184 1.00 61.90 660 ARG B N 1
ATOM 3042 C CA . ARG B 2 106 ? 26.367 -22.099 8.214 1.00 65.65 660 ARG B CA 1
ATOM 3043 C C . ARG B 2 106 ? 25.759 -21.864 6.851 1.00 65.62 660 ARG B C 1
ATOM 3044 O O . ARG B 2 106 ? 25.057 -22.725 6.336 1.00 70.52 660 ARG B O 1
ATOM 3052 N N . SER B 2 107 ? 26.039 -20.702 6.269 1.00 65.47 661 SER B N 1
ATOM 3053 C CA . SER B 2 107 ? 25.500 -20.357 4.958 1.00 61.21 661 SER B CA 1
ATOM 3054 C C . SER B 2 107 ? 25.823 -21.415 3.941 1.00 62.26 661 SER B C 1
ATOM 3055 O O . SER B 2 107 ? 24.947 -21.857 3.211 1.00 64.73 661 SER B O 1
ATOM 3058 N N . SER B 2 108 ? 27.085 -21.823 3.895 1.00 64.05 662 SER B N 1
ATOM 3059 C CA . SER B 2 108 ? 27.521 -22.753 2.867 1.00 61.25 662 SER B CA 1
ATOM 3060 C C . SER B 2 108 ? 26.948 -24.164 3.069 1.00 61.87 662 SER B C 1
ATOM 3061 O O . SER B 2 108 ? 26.577 -24.823 2.107 1.00 63.79 662 SER B O 1
ATOM 3064 N N . LEU B 2 109 ? 26.848 -24.619 4.311 1.00 60.71 663 LEU B N 1
ATOM 3065 C CA . LEU B 2 109 ? 26.283 -25.944 4.580 1.00 63.06 663 LEU B CA 1
ATOM 3066 C C . LEU B 2 109 ? 24.783 -25.958 4.294 1.00 65.96 663 LEU B C 1
ATOM 3067 O O . LEU B 2 109 ? 24.159 -27.015 4.171 1.00 64.77 663 LEU B O 1
ATOM 3072 N N . SER B 2 110 ? 24.205 -24.770 4.202 1.00 60.71 664 SER B N 1
ATOM 3073 C CA . SER B 2 110 ? 22.800 -24.661 3.922 1.00 57.12 664 SER B CA 1
ATOM 3074 C C . SER B 2 110 ? 22.653 -24.694 2.428 1.00 64.91 664 SER B C 1
ATOM 3075 O O . SER B 2 110 ? 21.674 -25.227 1.912 1.00 71.36 664 SER B O 1
ATOM 3078 N N . LYS B 2 111 ? 23.632 -24.123 1.731 1.00 59.92 665 LYS B N 1
ATOM 3079 C CA . LYS B 2 111 ? 23.562 -24.022 0.278 1.00 62.06 665 LYS B CA 1
ATOM 3080 C C . LYS B 2 111 ? 23.727 -25.423 -0.259 1.00 60.69 665 LYS B C 1
ATOM 3081 O O . LYS B 2 111 ? 23.080 -25.813 -1.226 1.00 59.78 665 LYS B O 1
ATOM 3087 N N . ALA B 2 112 ? 24.578 -26.187 0.413 1.00 61.63 666 ALA B N 1
ATOM 3088 C CA . ALA B 2 112 ? 24.833 -27.557 0.023 1.00 64.66 666 ALA B CA 1
ATOM 3089 C C . ALA B 2 112 ? 23.528 -28.286 0.200 1.00 68.06 666 ALA B C 1
ATOM 3090 O O . ALA B 2 112 ? 22.915 -28.731 -0.776 1.00 72.37 666 ALA B O 1
ATOM 3092 N N . GLN B 2 113 ? 23.095 -28.367 1.454 1.00 66.70 667 GLN B N 1
ATOM 3093 C CA . GLN B 2 113 ? 21.876 -29.069 1.818 1.00 63.08 667 GLN B CA 1
ATOM 3094 C C . GLN B 2 113 ? 20.668 -28.708 0.968 1.00 61.35 667 GLN B C 1
ATOM 3095 O O . GLN B 2 113 ? 19.771 -29.529 0.810 1.00 62.04 667 GLN B O 1
ATOM 3101 N N . ASN B 2 114 ? 20.634 -27.502 0.412 1.00 60.08 668 ASN B N 1
ATOM 3102 C CA . ASN B 2 114 ? 19.576 -27.221 -0.540 1.00 59.87 668 ASN B CA 1
ATOM 3103 C C . ASN B 2 114 ? 19.739 -28.144 -1.732 1.00 66.40 668 ASN B C 1
ATOM 3104 O O . ASN B 2 114 ? 18.882 -28.994 -1.952 1.00 77.25 668 ASN B O 1
ATOM 3109 N N . LYS B 2 115 ? 20.832 -27.990 -2.480 1.00 61.22 669 LYS B N 1
ATOM 3110 C CA . LYS B 2 115 ? 21.117 -28.845 -3.632 1.00 59.54 669 LYS B CA 1
ATOM 3111 C C . LYS B 2 115 ? 20.894 -30.347 -3.335 1.00 63.30 669 LYS B C 1
ATOM 3112 O O . LYS B 2 115 ? 20.099 -31.005 -4.000 1.00 62.87 669 LYS B O 1
ATOM 3118 N N . SER B 2 116 ? 21.524 -30.880 -2.293 1.00 61.35 670 SER B N 1
ATOM 3119 C CA . SER B 2 116 ? 21.333 -32.298 -1.969 1.00 66.97 670 SER B CA 1
ATOM 3120 C C . SER B 2 116 ? 19.901 -32.666 -1.567 1.00 70.37 670 SER B C 1
ATOM 3121 O O . SER B 2 116 ? 19.623 -33.826 -1.256 1.00 68.36 670 SER B O 1
ATOM 3124 N N . LYS B 2 117 ? 19.003 -31.687 -1.552 1.00 72.64 671 LYS B N 1
ATOM 3125 C CA . LYS B 2 117 ? 17.643 -31.914 -1.075 1.00 72.83 671 LYS B CA 1
ATOM 3126 C C . LYS B 2 117 ? 16.643 -31.754 -2.217 1.00 69.99 671 LYS B C 1
ATOM 3127 O O . LYS B 2 117 ? 15.711 -32.541 -2.336 1.00 73.12 671 LYS B O 1
ATOM 3133 N N . VAL B 2 118 ? 16.849 -30.743 -3.053 1.00 61.28 672 VAL B N 1
ATOM 3134 C CA . VAL B 2 118 ? 16.012 -30.537 -4.214 1.00 64.20 672 VAL B CA 1
ATOM 3135 C C . VAL B 2 118 ? 16.170 -31.689 -5.196 1.00 77.27 672 VAL B C 1
ATOM 3136 O O . VAL B 2 118 ? 15.180 -32.294 -5.631 1.00 78.91 672 VAL B O 1
ATOM 3140 N N . LEU B 2 119 ? 17.422 -31.993 -5.537 1.00 80.51 673 LEU B N 1
ATOM 3141 C CA . LEU B 2 119 ? 17.728 -33.005 -6.549 1.00 77.00 673 LEU B CA 1
ATOM 3142 C C . LEU B 2 119 ? 17.326 -34.411 -6.087 1.00 72.18 673 LEU B C 1
ATOM 3143 O O . LEU B 2 119 ? 16.724 -35.159 -6.853 1.00 70.40 673 LEU B O 1
ATOM 3148 N N . THR B 2 120 ? 17.621 -34.751 -4.832 1.00 72.36 674 THR B N 1
ATOM 3149 C CA . THR B 2 120 ? 17.119 -36.000 -4.248 1.00 74.67 674 THR B CA 1
ATOM 3150 C C . THR B 2 120 ? 15.602 -36.125 -4.378 1.00 80.42 674 THR B C 1
ATOM 3151 O O . THR B 2 120 ? 15.089 -37.215 -4.655 1.00 79.04 674 THR B O 1
ATOM 3155 N N . ALA B 2 121 ? 14.895 -35.010 -4.174 1.00 81.21 675 ALA B N 1
ATOM 3156 C CA . ALA B 2 121 ? 13.433 -34.986 -4.243 1.00 76.68 675 ALA B CA 1
ATOM 3157 C C . ALA B 2 121 ? 12.929 -34.817 -5.675 1.00 78.04 675 ALA B C 1
ATOM 3158 O O . ALA B 2 121 ? 11.914 -35.413 -6.038 1.00 81.62 675 ALA B O 1
ATOM 3160 N N . LEU B 2 122 ? 13.625 -34.015 -6.484 1.00 71.25 676 LEU B N 1
ATOM 3161 C CA . LEU B 2 122 ? 13.251 -33.863 -7.896 1.00 76.09 676 LEU B CA 1
ATOM 3162 C C . LEU B 2 122 ? 13.394 -35.156 -8.691 1.00 70.98 676 LEU B C 1
ATOM 3163 O O . LEU B 2 122 ? 12.601 -35.429 -9.573 1.00 75.38 676 LEU B O 1
ATOM 3168 N N . SER B 2 123 ? 14.406 -35.945 -8.363 1.00 71.29 677 SER B N 1
ATOM 3169 C CA . SER B 2 123 ? 14.569 -37.275 -8.935 1.00 74.74 677 SER B CA 1
ATOM 3170 C C . SER B 2 123 ? 13.372 -38.142 -8.581 1.00 73.36 677 SER B C 1
ATOM 3171 O O . SER B 2 123 ? 12.662 -38.607 -9.463 1.00 77.52 677 SER B O 1
ATOM 3174 N N . ARG B 2 124 ? 13.169 -38.358 -7.285 1.00 76.96 678 ARG B N 1
ATOM 3175 C CA . ARG B 2 124 ? 12.080 -39.183 -6.766 1.00 78.00 678 ARG B CA 1
ATOM 3176 C C . ARG B 2 124 ? 10.736 -38.813 -7.388 1.00 78.74 678 ARG B C 1
ATOM 3177 O O . ARG B 2 124 ? 9.890 -39.682 -7.616 1.00 74.85 678 ARG B O 1
ATOM 3185 N N . LEU B 2 125 ? 10.558 -37.520 -7.658 1.00 80.62 679 LEU B N 1
ATOM 3186 C CA . LEU B 2 125 ? 9.380 -37.020 -8.360 1.00 81.51 679 LEU B CA 1
ATOM 3187 C C . LEU B 2 125 ? 9.258 -37.705 -9.722 1.00 82.51 679 LEU B C 1
ATOM 3188 O O . LEU B 2 125 ? 8.369 -38.536 -9.907 1.00 84.12 679 LEU B O 1
ATOM 3193 N N . GLN B 2 126 ? 10.159 -37.375 -10.653 1.00 78.71 680 GLN B N 1
ATOM 3194 C CA . GLN B 2 126 ? 10.148 -37.934 -12.011 1.00 77.47 680 GLN B CA 1
ATOM 3195 C C . GLN B 2 126 ? 10.189 -39.493 -12.132 1.00 82.37 680 GLN B C 1
ATOM 3196 O O . GLN B 2 126 ? 9.687 -40.060 -13.112 1.00 81.57 680 GLN B O 1
ATOM 3202 N N . LYS B 2 127 ? 10.758 -40.179 -11.138 1.00 80.38 681 LYS B N 1
ATOM 3203 C CA . LYS B 2 127 ? 10.730 -41.657 -11.079 1.00 81.36 681 LYS B CA 1
ATOM 3204 C C . LYS B 2 127 ? 9.344 -42.296 -10.775 1.00 84.99 681 LYS B C 1
ATOM 3205 O O . LYS B 2 127 ? 9.102 -43.465 -11.116 1.00 79.94 681 LYS B O 1
ATOM 3211 N N . SER B 2 128 ? 8.455 -41.545 -10.119 1.00 81.26 682 SER B N 1
ATOM 3212 C CA . SER B 2 128 ? 7.051 -41.946 -9.977 1.00 77.93 682 SER B CA 1
ATOM 3213 C C . SER B 2 128 ? 6.250 -41.577 -11.234 1.00 84.16 682 SER B C 1
ATOM 3214 O O . SER B 2 128 ? 5.087 -41.976 -11.385 1.00 78.38 682 SER B O 1
ATOM 3217 N N . GLY B 2 129 ? 6.892 -40.813 -12.122 1.00 84.08 683 GLY B N 1
ATOM 3218 C CA . GLY B 2 129 ? 6.311 -40.402 -13.386 1.00 85.67 683 GLY B CA 1
ATOM 3219 C C . GLY B 2 129 ? 5.466 -39.146 -13.283 1.00 86.69 683 GLY B C 1
ATOM 3220 O O . GLY B 2 129 ? 4.985 -38.621 -14.294 1.00 92.16 683 GLY B O 1
ATOM 3221 N N . ARG B 2 130 ? 5.298 -38.656 -12.057 1.00 83.06 684 ARG B N 1
ATOM 3222 C CA . ARG B 2 130 ? 4.466 -37.485 -11.786 1.00 80.93 684 ARG B CA 1
ATOM 3223 C C . ARG B 2 130 ? 4.892 -36.228 -12.560 1.00 83.73 684 ARG B C 1
ATOM 3224 O O . ARG B 2 130 ? 4.167 -35.236 -12.580 1.00 93.59 684 ARG B O 1
ATOM 3232 N N . ILE B 2 131 ? 6.057 -36.277 -13.199 1.00 82.48 685 ILE B N 1
ATOM 3233 C CA . ILE B 2 131 ? 6.524 -35.198 -14.072 1.00 88.32 685 ILE B CA 1
ATOM 3234 C C . ILE B 2 131 ? 7.359 -35.752 -15.216 1.00 92.30 685 ILE B C 1
ATOM 3235 O O . ILE B 2 131 ? 7.881 -36.875 -15.143 1.00 90.32 685 ILE B O 1
ATOM 3240 N N . ASN B 2 132 ? 7.482 -34.953 -16.269 1.00 86.96 686 ASN B N 1
ATOM 3241 C CA . ASN B 2 132 ? 8.338 -35.285 -17.396 1.00 91.44 686 ASN B CA 1
ATOM 3242 C C . ASN B 2 132 ? 8.933 -33.978 -17.876 1.00 100.53 686 ASN B C 1
ATOM 3243 O O . ASN B 2 132 ? 8.293 -32.928 -17.763 1.00 108.13 686 ASN B O 1
ATOM 3248 N N . GLY B 2 133 ? 10.159 -34.027 -18.383 1.00 101.28 687 GLY B N 1
ATOM 3249 C CA . GLY B 2 133 ? 10.830 -32.818 -18.816 1.00 97.87 687 GLY B CA 1
ATOM 3250 C C . GLY B 2 133 ? 11.787 -32.213 -17.807 1.00 93.71 687 GLY B C 1
ATOM 3251 O O . GLY B 2 133 ? 12.336 -31.138 -18.054 1.00 89.18 687 GLY B O 1
ATOM 3252 N N . PHE B 2 134 ? 11.971 -32.903 -16.678 1.00 90.77 688 PHE B N 1
ATOM 3253 C CA . PHE B 2 134 ? 12.982 -32.549 -15.678 1.00 90.72 688 PHE B CA 1
ATOM 3254 C C . PHE B 2 134 ? 14.332 -33.134 -16.095 1.00 94.79 688 PHE B C 1
ATOM 3255 O O . PHE B 2 134 ? 14.496 -34.356 -16.181 1.00 94.26 688 PHE B O 1
ATOM 3263 N N . HIS B 2 135 ? 15.290 -32.251 -16.361 1.00 91.86 689 HIS B N 1
ATOM 3264 C CA . HIS B 2 135 ? 16.591 -32.664 -16.861 1.00 87.40 689 HIS B CA 1
ATOM 3265 C C . HIS B 2 135 ? 17.646 -32.653 -15.773 1.00 91.69 689 HIS B C 1
ATOM 3266 O O . HIS B 2 135 ? 18.556 -33.496 -15.768 1.00 88.61 689 HIS B O 1
ATOM 3273 N N . GLY B 2 136 ? 17.533 -31.693 -14.859 1.00 88.84 690 GLY B N 1
ATOM 3274 C CA . GLY B 2 136 ? 18.483 -31.602 -13.769 1.00 84.38 690 GLY B CA 1
ATOM 3275 C C . GLY B 2 136 ? 19.458 -30.452 -13.901 1.00 76.63 690 GLY B C 1
ATOM 3276 O O . GLY B 2 136 ? 19.309 -29.591 -14.783 1.00 72.75 690 GLY B O 1
ATOM 3277 N N . ARG B 2 137 ? 20.459 -30.455 -13.020 1.00 75.42 691 ARG B N 1
ATOM 3278 C CA . ARG B 2 137 ? 21.382 -29.332 -12.866 1.00 70.13 691 ARG B CA 1
ATOM 3279 C C . ARG B 2 137 ? 22.221 -29.100 -14.107 1.00 64.52 691 ARG B C 1
ATOM 3280 O O . ARG B 2 137 ? 22.980 -29.965 -14.505 1.00 72.68 691 ARG B O 1
ATOM 3288 N N . LEU B 2 138 ? 22.086 -27.925 -14.709 1.00 64.65 692 LEU B N 1
ATOM 3289 C CA . LEU B 2 138 ? 22.758 -27.627 -15.968 1.00 65.19 692 LEU B CA 1
ATOM 3290 C C . LEU B 2 138 ? 24.254 -27.918 -15.894 1.00 68.84 692 LEU B C 1
ATOM 3291 O O . LEU B 2 138 ? 24.867 -28.257 -16.897 1.00 77.29 692 LEU B O 1
ATOM 3296 N N . GLY B 2 139 ? 24.838 -27.803 -14.707 1.00 69.52 693 GLY B N 1
ATOM 3297 C CA . GLY B 2 139 ? 26.262 -28.056 -14.538 1.00 74.85 693 GLY B CA 1
ATOM 3298 C C . GLY B 2 139 ? 26.688 -29.495 -14.807 1.00 76.91 693 GLY B C 1
ATOM 3299 O O . GLY B 2 139 ? 27.880 -29.788 -14.993 1.00 79.40 693 GLY B O 1
ATOM 3300 N N . ASP B 2 140 ? 25.709 -30.395 -14.816 1.00 73.68 694 ASP B N 1
ATOM 3301 C CA . ASP B 2 140 ? 25.943 -31.790 -15.166 1.00 78.38 694 ASP B CA 1
ATOM 3302 C C . ASP B 2 140 ? 25.390 -32.073 -16.555 1.00 81.68 694 ASP B C 1
ATOM 3303 O O . ASP B 2 140 ? 24.949 -33.191 -16.847 1.00 84.18 694 ASP B O 1
ATOM 3308 N N . LEU B 2 141 ? 25.396 -31.045 -17.397 1.00 76.08 695 LEU B N 1
ATOM 3309 C CA . LEU B 2 141 ? 24.848 -31.146 -18.742 1.00 78.15 695 LEU B CA 1
ATOM 3310 C C . LEU B 2 141 ? 25.859 -30.642 -19.749 1.00 77.73 695 LEU B C 1
ATOM 3311 O O . LEU B 2 141 ? 25.497 -30.218 -20.843 1.00 77.75 695 LEU B O 1
ATOM 3316 N N . GLY B 2 142 ? 27.128 -30.700 -19.361 1.00 81.93 696 GLY B N 1
ATOM 3317 C CA . GLY B 2 142 ? 28.240 -30.300 -20.209 1.00 85.56 696 GLY B CA 1
ATOM 3318 C C . GLY B 2 142 ? 29.531 -30.613 -19.469 1.00 94.93 696 GLY B C 1
ATOM 3319 O O . GLY B 2 142 ? 29.583 -30.492 -18.221 1.00 90.09 696 GLY B O 1
ATOM 3320 N N . VAL B 2 143 ? 30.565 -31.022 -20.211 1.00 92.73 697 VAL B N 1
ATOM 3321 C CA . VAL B 2 143 ? 31.866 -31.327 -19.594 1.00 89.64 697 VAL B CA 1
ATOM 3322 C C . VAL B 2 143 ? 32.876 -30.236 -19.956 1.00 82.82 697 VAL B C 1
ATOM 3323 O O . VAL B 2 143 ? 32.774 -29.645 -21.045 1.00 85.75 697 VAL B O 1
ATOM 3327 N N . ILE B 2 144 ? 33.817 -29.944 -19.051 1.00 71.04 698 ILE B N 1
ATOM 3328 C CA . ILE B 2 144 ? 34.864 -28.947 -19.338 1.00 79.86 698 ILE B CA 1
ATOM 3329 C C . ILE B 2 144 ? 36.271 -29.381 -18.901 1.00 90.80 698 ILE B C 1
ATOM 3330 O O . ILE B 2 144 ? 36.429 -30.255 -18.039 1.00 88.76 698 ILE B O 1
ATOM 3335 N N . ASP B 2 145 ? 37.284 -28.762 -19.515 1.00 93.71 699 ASP B N 1
ATOM 3336 C CA . ASP B 2 145 ? 38.687 -28.955 -19.143 1.00 96.32 699 ASP B CA 1
ATOM 3337 C C . ASP B 2 145 ? 38.958 -28.514 -17.693 1.00 92.58 699 ASP B C 1
ATOM 3338 O O . ASP B 2 145 ? 38.849 -27.323 -17.364 1.00 88.35 699 ASP B O 1
ATOM 3343 N N . ASP B 2 146 ? 39.336 -29.474 -16.847 1.00 89.39 700 ASP B N 1
ATOM 3344 C CA . ASP B 2 146 ? 39.729 -29.225 -15.453 1.00 85.70 700 ASP B CA 1
ATOM 3345 C C . ASP B 2 146 ? 40.626 -27.980 -15.259 1.00 88.44 700 ASP B C 1
ATOM 3346 O O . ASP B 2 146 ? 40.703 -27.417 -14.164 1.00 95.10 700 ASP B O 1
ATOM 3351 N N . SER B 2 147 ? 41.269 -27.531 -16.331 1.00 90.19 701 SER B N 1
ATOM 3352 C CA . SER B 2 147 ? 42.135 -26.361 -16.283 1.00 87.38 701 SER B CA 1
ATOM 3353 C C . SER B 2 147 ? 41.391 -25.092 -15.856 1.00 85.27 701 SER B C 1
ATOM 3354 O O . SER B 2 147 ? 41.993 -24.165 -15.324 1.00 81.85 701 SER B O 1
ATOM 3357 N N . PHE B 2 148 ? 40.078 -25.067 -16.081 1.00 88.11 702 PHE B N 1
ATOM 3358 C CA . PHE B 2 148 ? 39.269 -23.860 -15.875 1.00 88.19 702 PHE B CA 1
ATOM 3359 C C . PHE B 2 148 ? 38.171 -24.072 -14.839 1.00 81.63 702 PHE B C 1
ATOM 3360 O O . PHE B 2 148 ? 37.330 -23.195 -14.643 1.00 73.16 702 PHE B O 1
ATOM 3368 N N . ASP B 2 149 ? 38.189 -25.248 -14.208 1.00 82.25 703 ASP B N 1
ATOM 3369 C CA . ASP B 2 149 ? 37.211 -25.667 -13.207 1.00 74.82 703 ASP B CA 1
ATOM 3370 C C . ASP B 2 149 ? 36.822 -24.541 -12.250 1.00 75.88 703 ASP B C 1
ATOM 3371 O O . ASP B 2 149 ? 35.640 -24.338 -11.972 1.00 80.69 703 ASP B O 1
ATOM 3376 N N . VAL B 2 150 ? 37.815 -23.800 -11.768 1.00 73.68 704 VAL B N 1
ATOM 3377 C CA . VAL B 2 150 ? 37.565 -22.610 -10.956 1.00 73.61 704 VAL B CA 1
ATOM 3378 C C . VAL B 2 150 ? 36.925 -21.444 -11.746 1.00 78.31 704 VAL B C 1
ATOM 3379 O O . VAL B 2 150 ? 35.824 -21.009 -11.400 1.00 78.49 704 VAL B O 1
ATOM 3383 N N . ALA B 2 151 ? 37.601 -20.951 -12.789 1.00 79.19 705 ALA B N 1
ATOM 3384 C CA . ALA B 2 151 ? 37.103 -19.812 -13.584 1.00 81.19 705 ALA B CA 1
ATOM 3385 C C . ALA B 2 151 ? 35.619 -19.934 -13.941 1.00 76.90 705 ALA B C 1
ATOM 3386 O O . ALA B 2 151 ? 34.854 -18.990 -13.775 1.00 72.10 705 ALA B O 1
ATOM 3388 N N . ILE B 2 152 ? 35.220 -21.108 -14.417 1.00 75.00 706 ILE B N 1
ATOM 3389 C CA . ILE B 2 152 ? 33.825 -21.347 -14.710 1.00 72.47 706 ILE B CA 1
ATOM 3390 C C . ILE B 2 152 ? 32.981 -21.285 -13.435 1.00 74.51 706 ILE B C 1
ATOM 3391 O O . ILE B 2 152 ? 31.944 -20.611 -13.406 1.00 74.48 706 ILE B O 1
ATOM 3396 N N . SER B 2 153 ? 33.444 -21.942 -12.375 1.00 74.19 707 SER B N 1
ATOM 3397 C CA . SER B 2 153 ? 32.644 -22.070 -11.163 1.00 69.10 707 SER B CA 1
ATOM 3398 C C . SER B 2 153 ? 32.388 -20.724 -10.509 1.00 72.66 707 SER B C 1
ATOM 3399 O O . SER B 2 153 ? 31.345 -20.523 -9.898 1.00 79.45 707 SER B O 1
ATOM 3402 N N . THR B 2 154 ? 33.316 -19.786 -10.642 1.00 73.49 708 THR B N 1
ATOM 3403 C CA . THR B 2 154 ? 33.107 -18.505 -9.983 1.00 70.44 708 THR B CA 1
ATOM 3404 C C . THR B 2 154 ? 32.609 -17.437 -10.931 1.00 67.01 708 THR B C 1
ATOM 3405 O O . THR B 2 154 ? 32.279 -16.349 -10.488 1.00 73.77 708 THR B O 1
ATOM 3409 N N . ALA B 2 155 ? 32.549 -17.732 -12.225 1.00 68.78 709 ALA B N 1
ATOM 3410 C CA . ALA B 2 155 ? 31.946 -16.772 -13.155 1.00 74.22 709 ALA B CA 1
ATOM 3411 C C . ALA B 2 155 ? 30.470 -17.066 -13.332 1.00 72.84 709 ALA B C 1
ATOM 3412 O O . ALA B 2 155 ? 29.661 -16.169 -13.607 1.00 67.03 709 ALA B O 1
ATOM 3414 N N . CYS B 2 156 ? 30.117 -18.335 -13.200 1.00 69.21 710 CYS B N 1
ATOM 3415 C CA . CYS B 2 156 ? 28.786 -18.736 -13.598 1.00 72.56 710 CYS B CA 1
ATOM 3416 C C . CYS B 2 156 ? 28.118 -19.626 -12.588 1.00 71.69 710 CYS B C 1
ATOM 3417 O O . CYS B 2 156 ? 27.955 -20.824 -12.819 1.00 73.98 710 CYS B O 1
ATOM 3420 N N . PRO B 2 157 ? 27.688 -19.022 -11.469 1.00 70.82 711 PRO B N 1
ATOM 3421 C CA . PRO B 2 157 ? 27.117 -19.802 -10.369 1.00 68.35 711 PRO B CA 1
ATOM 3422 C C . PRO B 2 157 ? 25.732 -20.292 -10.778 1.00 69.82 711 PRO B C 1
ATOM 3423 O O . PRO B 2 157 ? 25.099 -21.069 -10.035 1.00 63.53 711 PRO B O 1
ATOM 3427 N N . ARG B 2 158 ? 25.283 -19.828 -11.952 1.00 66.66 712 ARG B N 1
ATOM 3428 C CA . ARG B 2 158 ? 23.999 -20.234 -12.514 1.00 69.86 712 ARG B CA 1
ATOM 3429 C C . ARG B 2 158 ? 24.037 -21.687 -12.966 1.00 64.58 712 ARG B C 1
ATOM 3430 O O . ARG B 2 158 ? 23.016 -22.290 -13.238 1.00 62.97 712 ARG B O 1
ATOM 3438 N N . LEU B 2 159 ? 25.220 -22.271 -13.002 1.00 63.98 713 LEU B N 1
ATOM 3439 C CA . LEU B 2 159 ? 25.335 -23.669 -13.349 1.00 64.60 713 LEU B CA 1
ATOM 3440 C C . LEU B 2 159 ? 24.596 -24.526 -12.337 1.00 66.22 713 LEU B C 1
ATOM 3441 O O . LEU B 2 159 ? 24.503 -25.739 -12.495 1.00 68.01 713 LEU B O 1
ATOM 3446 N N . ASP B 2 160 ? 24.072 -23.895 -11.292 1.00 67.30 714 ASP B N 1
ATOM 3447 C CA . ASP B 2 160 ? 23.245 -24.610 -10.333 1.00 68.91 714 ASP B CA 1
ATOM 3448 C C . ASP B 2 160 ? 21.742 -24.489 -10.599 1.00 67.47 714 ASP B C 1
ATOM 3449 O O . ASP B 2 160 ? 20.947 -25.070 -9.863 1.00 71.93 714 ASP B O 1
ATOM 3454 N N . ASP B 2 161 ? 21.363 -23.753 -11.649 1.00 68.46 715 ASP B N 1
ATOM 3455 C CA . ASP B 2 161 ? 19.972 -23.718 -12.125 1.00 65.96 715 ASP B CA 1
ATOM 3456 C C . ASP B 2 161 ? 19.483 -25.095 -12.513 1.00 68.17 715 ASP B C 1
ATOM 3457 O O . ASP B 2 161 ? 20.269 -26.008 -12.685 1.00 73.44 715 ASP B O 1
ATOM 3462 N N . VAL B 2 162 ? 18.181 -25.254 -12.655 1.00 67.66 716 VAL B N 1
ATOM 3463 C CA . VAL B 2 162 ? 17.673 -26.514 -13.131 1.00 62.12 716 VAL B CA 1
ATOM 3464 C C . VAL B 2 162 ? 17.106 -26.275 -14.517 1.00 71.31 716 VAL B C 1
ATOM 3465 O O . VAL B 2 162 ? 16.334 -25.339 -14.727 1.00 69.49 716 VAL B O 1
ATOM 3469 N N . VAL B 2 163 ? 17.522 -27.088 -15.482 1.00 79.11 717 VAL B N 1
ATOM 3470 C CA . VAL B 2 163 ? 17.034 -26.902 -16.845 1.00 81.74 717 VAL B CA 1
ATOM 3471 C C . VAL B 2 163 ? 15.836 -27.796 -17.147 1.00 88.74 717 VAL B C 1
ATOM 3472 O O . VAL B 2 163 ? 15.937 -29.033 -17.075 1.00 89.89 717 VAL B O 1
ATOM 3476 N N . VAL B 2 164 ? 14.706 -27.154 -17.468 1.00 85.06 718 VAL B N 1
ATOM 3477 C CA . VAL B 2 164 ? 13.479 -27.849 -17.862 1.00 86.31 718 VAL B CA 1
ATOM 3478 C C . VAL B 2 164 ? 12.881 -27.260 -19.130 1.00 93.31 718 VAL B C 1
ATOM 3479 O O . VAL B 2 164 ? 13.305 -26.194 -19.610 1.00 88.60 718 VAL B O 1
ATOM 3483 N N . ASP B 2 165 ? 11.885 -27.972 -19.655 1.00 102.09 719 ASP B N 1
ATOM 3484 C CA . ASP B 2 165 ? 11.137 -27.549 -20.835 1.00 102.62 719 ASP B CA 1
ATOM 3485 C C . ASP B 2 165 ? 9.914 -26.693 -20.464 1.00 100.60 719 ASP B C 1
ATOM 3486 O O . ASP B 2 165 ? 9.994 -25.469 -20.465 1.00 101.93 719 ASP B O 1
ATOM 3491 N N . THR B 2 166 ? 8.805 -27.341 -20.108 1.00 102.99 720 THR B N 1
ATOM 3492 C CA . THR B 2 166 ? 7.566 -26.651 -19.721 1.00 105.77 720 THR B CA 1
ATOM 3493 C C . THR B 2 166 ? 7.738 -25.539 -18.662 1.00 99.24 720 THR B C 1
ATOM 3494 O O . THR B 2 166 ? 8.116 -25.796 -17.511 1.00 86.06 720 THR B O 1
ATOM 3498 N N . VAL B 2 167 ? 7.427 -24.304 -19.067 1.00 104.86 721 VAL B N 1
ATOM 3499 C CA . VAL B 2 167 ? 7.316 -23.163 -18.146 1.00 96.94 721 VAL B CA 1
ATOM 3500 C C . VAL B 2 167 ? 6.390 -23.506 -16.969 1.00 91.88 721 VAL B C 1
ATOM 3501 O O . VAL B 2 167 ? 6.450 -22.876 -15.914 1.00 89.73 721 VAL B O 1
ATOM 3505 N N . GLU B 2 168 ? 5.559 -24.530 -17.168 1.00 97.05 722 GLU B N 1
ATOM 3506 C CA . GLU B 2 168 ? 4.641 -25.040 -16.151 1.00 106.28 722 GLU B CA 1
ATOM 3507 C C . GLU B 2 168 ? 5.213 -26.209 -15.320 1.00 103.68 722 GLU B C 1
ATOM 3508 O O . GLU B 2 168 ? 4.799 -26.404 -14.176 1.00 102.29 722 GLU B O 1
ATOM 3514 N N . CYS B 2 169 ? 6.153 -26.972 -15.889 1.00 107.16 723 CYS B N 1
ATOM 3515 C CA . CYS B 2 169 ? 6.784 -28.114 -15.191 1.00 104.78 723 CYS B CA 1
ATOM 3516 C C . CYS B 2 169 ? 7.856 -27.635 -14.222 1.00 96.71 723 CYS B C 1
ATOM 3517 O O . CYS B 2 169 ? 8.239 -28.339 -13.279 1.00 86.57 723 CYS B O 1
ATOM 3520 N N . ALA B 2 170 ? 8.368 -26.445 -14.508 1.00 93.98 724 ALA B N 1
ATOM 3521 C CA . ALA B 2 170 ? 9.151 -25.718 -13.546 1.00 88.08 724 ALA B CA 1
ATOM 3522 C C . ALA B 2 170 ? 8.220 -25.547 -12.362 1.00 88.63 724 ALA B C 1
ATOM 3523 O O . ALA B 2 170 ? 8.515 -25.968 -11.239 1.00 79.91 724 ALA B O 1
ATOM 3525 N N . GLN B 2 171 ? 7.064 -24.956 -12.651 1.00 91.43 725 GLN B N 1
ATOM 3526 C CA . GLN B 2 171 ? 6.069 -24.657 -11.634 1.00 94.66 725 GLN B CA 1
ATOM 3527 C C . GLN B 2 171 ? 5.389 -25.878 -11.037 1.00 94.20 725 GLN B C 1
ATOM 3528 O O . GLN B 2 171 ? 4.760 -25.785 -9.985 1.00 94.85 725 GLN B O 1
ATOM 3534 N N . HIS B 2 172 ? 5.505 -27.018 -11.702 1.00 90.87 726 HIS B N 1
ATOM 3535 C CA . HIS B 2 172 ? 4.916 -28.234 -11.169 1.00 91.91 726 HIS B CA 1
ATOM 3536 C C . HIS B 2 172 ? 5.813 -28.719 -10.042 1.00 86.96 726 HIS B C 1
ATOM 3537 O O . HIS B 2 172 ? 5.356 -29.338 -9.083 1.00 74.82 726 HIS B O 1
ATOM 3544 N N . CYS B 2 173 ? 7.100 -28.400 -10.181 1.00 96.17 727 CYS B N 1
ATOM 3545 C CA . CYS B 2 173 ? 8.148 -28.779 -9.229 1.00 90.92 727 CYS B CA 1
ATOM 3546 C C . CYS B 2 173 ? 8.094 -27.910 -7.992 1.00 89.39 727 CYS B C 1
ATOM 3547 O O . CYS B 2 173 ? 8.191 -28.412 -6.863 1.00 87.74 727 CYS B O 1
ATOM 3550 N N . ILE B 2 174 ? 7.959 -26.603 -8.233 1.00 88.20 728 ILE B N 1
ATOM 3551 C CA . ILE B 2 174 ? 7.891 -25.586 -7.182 1.00 90.95 728 ILE B CA 1
ATOM 3552 C C . ILE B 2 174 ? 6.842 -25.962 -6.113 1.00 88.55 728 ILE B C 1
ATOM 3553 O O . ILE B 2 174 ? 7.076 -25.848 -4.896 1.00 80.73 728 ILE B O 1
ATOM 3558 N N . ASP B 2 175 ? 5.700 -26.441 -6.594 1.00 89.87 729 ASP B N 1
ATOM 3559 C CA . ASP B 2 175 ? 4.609 -26.864 -5.736 1.00 89.81 729 ASP B CA 1
ATOM 3560 C C . ASP B 2 175 ? 4.983 -28.103 -4.928 1.00 91.08 729 ASP B C 1
ATOM 3561 O O . ASP B 2 175 ? 4.714 -28.159 -3.724 1.00 93.95 729 ASP B O 1
ATOM 3566 N N . TYR B 2 176 ? 5.602 -29.087 -5.580 1.00 84.92 730 TYR B N 1
ATOM 3567 C CA . TYR B 2 176 ? 6.023 -30.300 -4.882 1.00 89.19 730 TYR B CA 1
ATOM 3568 C C . TYR B 2 176 ? 6.906 -29.934 -3.685 1.00 89.51 730 TYR B C 1
ATOM 3569 O O . TYR B 2 176 ? 6.771 -30.506 -2.587 1.00 80.25 730 TYR B O 1
ATOM 3578 N N . LEU B 2 177 ? 7.781 -28.953 -3.926 1.00 89.54 731 LEU B N 1
ATOM 3579 C CA . LEU B 2 177 ? 8.765 -28.468 -2.953 1.00 89.56 731 LEU B CA 1
ATOM 3580 C C . LEU B 2 177 ? 8.105 -27.764 -1.764 1.00 89.46 731 LEU B C 1
ATOM 3581 O O . LEU B 2 177 ? 8.575 -27.880 -0.624 1.00 82.88 731 LEU B O 1
ATOM 3586 N N . ARG B 2 178 ? 7.017 -27.040 -2.040 1.00 91.55 732 ARG B N 1
ATOM 3587 C CA . ARG B 2 178 ? 6.251 -26.371 -0.993 1.00 87.42 732 ARG B CA 1
ATOM 3588 C C . ARG B 2 178 ? 5.506 -27.383 -0.144 1.00 88.90 732 ARG B C 1
ATOM 3589 O O . ARG B 2 178 ? 5.703 -27.431 1.072 1.00 88.34 732 ARG B O 1
ATOM 3597 N N . LYS B 2 179 ? 4.666 -28.195 -0.790 1.00 83.39 733 LYS B N 1
ATOM 3598 C CA . LYS B 2 179 ? 3.822 -29.169 -0.089 1.00 86.44 733 LYS B CA 1
ATOM 3599 C C . LYS B 2 179 ? 4.575 -30.029 0.939 1.00 91.70 733 LYS B C 1
ATOM 3600 O O . LYS B 2 179 ? 4.006 -30.420 1.957 1.00 98.07 733 LYS B O 1
ATOM 3606 N N . ASN B 2 180 ? 5.853 -30.303 0.695 1.00 91.31 734 ASN B N 1
ATOM 3607 C CA . ASN B 2 180 ? 6.626 -31.111 1.634 1.00 83.63 734 ASN B CA 1
ATOM 3608 C C . ASN B 2 180 ? 7.793 -30.373 2.270 1.00 82.95 734 ASN B C 1
ATOM 3609 O O . ASN B 2 180 ? 8.528 -30.971 3.066 1.00 84.25 734 ASN B O 1
ATOM 3614 N N . LYS B 2 181 ? 7.960 -29.090 1.927 1.00 78.05 735 LYS B N 1
ATOM 3615 C CA . LYS B 2 181 ? 9.071 -28.289 2.451 1.00 80.26 735 LYS B CA 1
ATOM 3616 C C . LYS B 2 181 ? 10.403 -29.001 2.171 1.00 80.70 735 LYS B C 1
ATOM 3617 O O . LYS B 2 181 ? 10.949 -29.714 3.024 1.00 74.98 735 LYS B O 1
ATOM 3619 N N . LEU B 2 182 ? 10.908 -28.819 0.958 1.00 80.93 736 LEU B N 1
ATOM 3620 C CA . LEU B 2 182 ? 12.048 -29.582 0.493 1.00 75.91 736 LEU B CA 1
ATOM 3621 C C . LEU B 2 182 ? 13.171 -28.660 0.061 1.00 73.72 736 LEU B C 1
ATOM 3622 O O . LEU B 2 182 ? 14.341 -28.947 0.296 1.00 77.93 736 LEU B O 1
ATOM 3627 N N . GLY B 2 183 ? 12.826 -27.542 -0.558 1.00 66.80 737 GLY B N 1
ATOM 3628 C CA . GLY B 2 183 ? 13.836 -26.549 -0.837 1.00 64.78 737 GLY B CA 1
ATOM 3629 C C . GLY B 2 183 ? 13.421 -25.578 -1.902 1.00 65.49 737 GLY B C 1
ATOM 3630 O O . GLY B 2 183 ? 12.326 -25.673 -2.437 1.00 73.03 737 GLY B O 1
ATOM 3631 N N . TYR B 2 184 ? 14.310 -24.643 -2.212 1.00 65.66 738 TYR B N 1
ATOM 3632 C CA . TYR B 2 184 ? 14.048 -23.632 -3.219 1.00 65.08 738 TYR B CA 1
ATOM 3633 C C . TYR B 2 184 ? 15.023 -23.870 -4.358 1.00 69.14 738 TYR B C 1
ATOM 3634 O O . TYR B 2 184 ? 16.115 -24.410 -4.128 1.00 69.55 738 TYR B O 1
ATOM 3643 N N . ALA B 2 185 ? 14.651 -23.464 -5.571 1.00 61.53 739 ALA B N 1
ATOM 3644 C CA . ALA B 2 185 ? 15.465 -23.754 -6.738 1.00 61.93 739 ALA B CA 1
ATOM 3645 C C . ALA B 2 185 ? 15.237 -22.717 -7.833 1.00 62.63 739 ALA B C 1
ATOM 3646 O O . ALA B 2 185 ? 14.248 -22.011 -7.812 1.00 66.46 739 ALA B O 1
ATOM 3648 N N . ARG B 2 186 ? 16.154 -22.605 -8.784 1.00 62.66 740 ARG B N 1
ATOM 3649 C CA . ARG B 2 186 ? 15.896 -21.747 -9.935 1.00 67.35 740 ARG B CA 1
ATOM 3650 C C . ARG B 2 186 ? 15.757 -22.612 -11.200 1.00 71.06 740 ARG B C 1
ATOM 3651 O O . ARG B 2 186 ? 16.328 -23.700 -11.271 1.00 72.79 740 ARG B O 1
ATOM 3659 N N . PHE B 2 187 ? 14.995 -22.146 -12.189 1.00 72.07 741 PHE B N 1
ATOM 3660 C CA . PHE B 2 187 ? 14.744 -22.949 -13.385 1.00 66.18 741 PHE B CA 1
ATOM 3661 C C . PHE B 2 187 ? 15.056 -22.230 -14.686 1.00 70.45 741 PHE B C 1
ATOM 3662 O O . PHE B 2 187 ? 14.585 -21.120 -14.931 1.00 66.93 741 PHE B O 1
ATOM 3670 N N . ILE B 2 188 ? 15.905 -22.873 -15.487 1.00 74.71 742 ILE B N 1
ATOM 3671 C CA . ILE B 2 188 ? 16.208 -22.431 -16.831 1.00 72.45 742 ILE B CA 1
ATOM 3672 C C . ILE B 2 188 ? 15.108 -23.026 -17.680 1.00 82.38 742 ILE B C 1
ATOM 3673 O O . ILE B 2 188 ? 15.006 -24.256 -17.788 1.00 86.13 742 ILE B O 1
ATOM 3678 N N . LEU B 2 189 ? 14.263 -22.170 -18.254 1.00 84.59 743 LEU B N 1
ATOM 3679 C CA . LEU B 2 189 ? 13.141 -22.626 -19.078 1.00 81.46 743 LEU B CA 1
ATOM 3680 C C . LEU B 2 189 ? 13.566 -22.670 -20.546 1.00 92.50 743 LEU B C 1
ATOM 3681 O O . LEU B 2 189 ? 13.945 -21.638 -21.126 1.00 92.30 743 LEU B O 1
ATOM 3686 N N . LEU B 2 190 ? 13.511 -23.857 -21.148 1.00 90.20 744 LEU B N 1
ATOM 3687 C CA . LEU B 2 190 ? 14.020 -24.016 -22.506 1.00 95.20 744 LEU B CA 1
ATOM 3688 C C . LEU B 2 190 ? 13.133 -23.332 -23.575 1.00 97.68 744 LEU B C 1
ATOM 3689 O O . LEU B 2 190 ? 13.662 -22.622 -24.448 1.00 87.85 744 LEU B O 1
ATOM 3694 N N . ASP B 2 191 ? 11.806 -23.520 -23.477 1.00 98.33 745 ASP B N 1
ATOM 3695 C CA . ASP B 2 191 ? 10.815 -22.895 -24.387 1.00 92.20 745 ASP B CA 1
ATOM 3696 C C . ASP B 2 191 ? 11.000 -21.395 -24.572 1.00 90.96 745 ASP B C 1
ATOM 3697 O O . ASP B 2 191 ? 11.382 -20.918 -25.643 1.00 88.79 745 ASP B O 1
ATOM 3702 N N . ARG B 2 192 ? 10.710 -20.663 -23.500 1.00 92.39 746 ARG B N 1
ATOM 3703 C CA . ARG B 2 192 ? 10.815 -19.207 -23.467 1.00 95.49 746 ARG B CA 1
ATOM 3704 C C . ARG B 2 192 ? 12.252 -18.696 -23.640 1.00 89.69 746 ARG B C 1
ATOM 3705 O O . ARG B 2 192 ? 12.494 -17.492 -23.700 1.00 88.97 746 ARG B O 1
ATOM 3713 N N . LEU B 2 193 ? 13.209 -19.605 -23.730 1.00 87.40 747 LEU B N 1
ATOM 3714 C CA . LEU B 2 193 ? 14.600 -19.201 -23.780 1.00 88.75 747 LEU B CA 1
ATOM 3715 C C . LEU B 2 193 ? 14.939 -18.588 -25.124 1.00 87.49 747 LEU B C 1
ATOM 3716 O O . LEU B 2 193 ? 14.633 -19.187 -26.146 1.00 97.73 747 LEU B O 1
ATOM 3721 N N . ARG B 2 194 ? 15.570 -17.411 -25.128 1.00 81.44 748 ARG B N 1
ATOM 3722 C CA . ARG B 2 194 ? 15.984 -16.756 -26.382 1.00 83.85 748 ARG B CA 1
ATOM 3723 C C . ARG B 2 194 ? 16.827 -17.693 -27.244 1.00 88.70 748 ARG B C 1
ATOM 3724 O O . ARG B 2 194 ? 17.545 -18.551 -26.718 1.00 90.88 748 ARG B O 1
ATOM 3732 N N . GLN B 2 195 ? 16.718 -17.550 -28.565 1.00 95.01 749 GLN B N 1
ATOM 3733 C CA . GLN B 2 195 ? 17.537 -18.330 -29.504 1.00 93.47 749 GLN B CA 1
ATOM 3734 C C . GLN B 2 195 ? 18.820 -17.581 -29.934 1.00 90.74 749 GLN B C 1
ATOM 3735 O O . GLN B 2 195 ? 18.774 -16.602 -30.716 1.00 80.33 749 GLN B O 1
ATOM 3741 N N . PHE B 2 196 ? 19.954 -18.070 -29.425 1.00 86.23 750 PHE B N 1
ATOM 3742 C CA . PHE B 2 196 ? 21.230 -17.360 -29.484 1.00 83.33 750 PHE B CA 1
ATOM 3743 C C . PHE B 2 196 ? 22.156 -17.788 -30.637 1.00 80.63 750 PHE B C 1
ATOM 3744 O O . PHE B 2 196 ? 22.070 -18.917 -31.131 1.00 81.10 750 PHE B O 1
ATOM 3752 N N . ASN B 2 197 ? 23.064 -16.890 -31.022 1.00 73.97 751 ASN B N 1
ATOM 3753 C CA . ASN B 2 197 ? 24.107 -17.187 -31.996 1.00 74.26 751 ASN B CA 1
ATOM 3754 C C . ASN B 2 197 ? 25.337 -17.843 -31.386 1.00 82.36 751 ASN B C 1
ATOM 3755 O O . ASN B 2 197 ? 26.305 -17.161 -31.047 1.00 86.24 751 ASN B O 1
ATOM 3760 N N . LEU B 2 198 ? 25.321 -19.168 -31.289 1.00 78.96 752 LEU B N 1
ATOM 3761 C CA . LEU B 2 198 ? 26.418 -19.904 -30.666 1.00 80.14 752 LEU B CA 1
ATOM 3762 C C . LEU B 2 198 ? 27.708 -19.954 -31.500 1.00 88.27 752 LEU B C 1
ATOM 3763 O O . LEU B 2 198 ? 28.545 -20.832 -31.299 1.00 91.50 752 LEU B O 1
ATOM 3768 N N . GLN B 2 199 ? 27.870 -19.016 -32.426 1.00 92.92 753 GLN B N 1
ATOM 3769 C CA . GLN B 2 199 ? 28.988 -19.043 -33.363 1.00 95.05 753 GLN B CA 1
ATOM 3770 C C . GLN B 2 199 ? 30.201 -18.368 -32.739 1.00 97.35 753 GLN B C 1
ATOM 3771 O O . GLN B 2 199 ? 30.047 -17.544 -31.838 1.00 100.30 753 GLN B O 1
ATOM 3777 N N . PRO B 2 200 ? 31.414 -18.729 -33.203 1.00 99.60 754 PRO B N 1
ATOM 3778 C CA . PRO B 2 200 ? 32.660 -18.176 -32.650 1.00 98.42 754 PRO B CA 1
ATOM 3779 C C . PRO B 2 200 ? 32.786 -16.652 -32.765 1.00 96.21 754 PRO B C 1
ATOM 3780 O O . PRO B 2 200 ? 32.500 -16.079 -33.810 1.00 97.01 754 PRO B O 1
ATOM 3784 N N . ILE B 2 201 ? 33.216 -16.009 -31.685 1.00 102.24 755 ILE B N 1
ATOM 3785 C CA . ILE B 2 201 ? 33.385 -14.553 -31.652 1.00 107.52 755 ILE B CA 1
ATOM 3786 C C . ILE B 2 201 ? 34.854 -14.223 -31.866 1.00 101.76 755 ILE B C 1
ATOM 3787 O O . ILE B 2 201 ? 35.705 -15.096 -31.746 1.00 103.77 755 ILE B O 1
ATOM 3792 N N . SER B 2 202 ? 35.166 -12.970 -32.165 1.00 102.40 756 SER B N 1
ATOM 3793 C CA . SER B 2 202 ? 36.562 -12.569 -32.196 1.00 110.38 756 SER B CA 1
ATOM 3794 C C . SER B 2 202 ? 36.959 -11.992 -30.837 1.00 108.66 756 SER B C 1
ATOM 3795 O O . SER B 2 202 ? 36.522 -10.899 -30.478 1.00 108.90 756 SER B O 1
ATOM 3798 N N . THR B 2 203 ? 37.777 -12.725 -30.079 1.00 111.51 757 THR B N 1
ATOM 3799 C CA . THR B 2 203 ? 38.148 -12.294 -28.715 1.00 111.73 757 THR B CA 1
ATOM 3800 C C . THR B 2 203 ? 39.355 -11.358 -28.648 1.00 112.40 757 THR B C 1
ATOM 3801 O O . THR B 2 203 ? 40.432 -11.684 -29.163 1.00 116.70 757 THR B O 1
ATOM 3805 N N . PRO B 2 204 ? 39.175 -10.190 -28.003 1.00 112.24 758 PRO B N 1
ATOM 3806 C CA . PRO B 2 204 ? 40.263 -9.227 -27.776 1.00 115.05 758 PRO B CA 1
ATOM 3807 C C . PRO B 2 204 ? 41.398 -9.832 -26.950 1.00 111.18 758 PRO B C 1
ATOM 3808 O O . PRO B 2 204 ? 41.124 -10.496 -25.945 1.00 104.48 758 PRO B O 1
ATOM 3812 N N . GLU B 2 205 ? 42.641 -9.599 -27.379 1.00 111.61 759 GLU B N 1
ATOM 3813 C CA . GLU B 2 205 ? 43.836 -10.169 -26.746 1.00 109.92 759 GLU B CA 1
ATOM 3814 C C . GLU B 2 205 ? 43.872 -11.711 -26.877 1.00 101.38 759 GLU B C 1
ATOM 3815 O O . GLU B 2 205 ? 44.576 -12.385 -26.125 1.00 104.50 759 GLU B O 1
ATOM 3821 N N . ASN B 2 206 ? 43.126 -12.250 -27.844 1.00 94.74 760 ASN B N 1
ATOM 3822 C CA . ASN B 2 206 ? 43.071 -13.694 -28.122 1.00 95.94 760 ASN B CA 1
ATOM 3823 C C . ASN B 2 206 ? 42.738 -14.587 -26.920 1.00 101.47 760 ASN B C 1
ATOM 3824 O O . ASN B 2 206 ? 42.958 -15.807 -26.985 1.00 96.21 760 ASN B O 1
ATOM 3826 N N . VAL B 2 207 ? 42.202 -13.982 -25.849 1.00 104.89 761 VAL B N 1
ATOM 3827 C CA . VAL B 2 207 ? 41.774 -14.705 -24.639 1.00 94.07 761 VAL B CA 1
ATOM 3828 C C . VAL B 2 207 ? 40.421 -15.353 -24.860 1.00 91.73 761 VAL B C 1
ATOM 3829 O O . VAL B 2 207 ? 39.452 -14.659 -25.147 1.00 93.01 761 VAL B O 1
ATOM 3833 N N . PRO B 2 208 ? 40.339 -16.679 -24.677 1.00 91.51 762 PRO B N 1
ATOM 3834 C CA . PRO B 2 208 ? 39.188 -17.466 -25.154 1.00 94.64 762 PRO B CA 1
ATOM 3835 C C . PRO B 2 208 ? 37.849 -17.101 -24.479 1.00 95.09 762 PRO B C 1
ATOM 3836 O O . PRO B 2 208 ? 37.814 -16.306 -23.536 1.00 94.29 762 PRO B O 1
ATOM 3840 N N . ARG B 2 209 ? 36.750 -17.663 -24.970 1.00 90.99 763 ARG B N 1
ATOM 3841 C CA . ARG B 2 209 ? 35.465 -17.463 -24.312 1.00 87.10 763 ARG B CA 1
ATOM 3842 C C . ARG B 2 209 ? 35.033 -18.760 -23.630 1.00 87.97 763 ARG B C 1
ATOM 3843 O O . ARG B 2 209 ? 35.131 -19.848 -24.215 1.00 84.97 763 ARG B O 1
ATOM 3851 N N . LEU B 2 210 ? 34.567 -18.634 -22.391 1.00 84.18 764 LEU B N 1
ATOM 3852 C CA . LEU B 2 210 ? 34.251 -19.789 -21.564 1.00 79.45 764 LEU B CA 1
ATOM 3853 C C . LEU B 2 210 ? 33.329 -20.798 -22.268 1.00 81.41 764 LEU B C 1
ATOM 3854 O O . LEU B 2 210 ? 33.475 -22.012 -22.098 1.00 77.83 764 LEU B O 1
ATOM 3859 N N . PHE B 2 211 ? 32.398 -20.288 -23.072 1.00 87.03 765 PHE B N 1
ATOM 3860 C CA . PHE B 2 211 ? 31.405 -21.122 -23.750 1.00 85.17 765 PHE B CA 1
ATOM 3861 C C . PHE B 2 211 ? 32.045 -22.220 -24.588 1.00 90.71 765 PHE B C 1
ATOM 3862 O O . PHE B 2 211 ? 31.643 -23.392 -24.513 1.00 83.83 765 PHE B O 1
ATOM 3870 N N . ASP B 2 212 ? 33.039 -21.830 -25.386 1.00 93.57 766 ASP B N 1
ATOM 3871 C CA . ASP B 2 212 ? 33.669 -22.751 -26.327 1.00 91.87 766 ASP B CA 1
ATOM 3872 C C . ASP B 2 212 ? 34.349 -23.916 -25.609 1.00 86.41 766 ASP B C 1
ATOM 3873 O O . ASP B 2 212 ? 34.341 -25.049 -26.090 1.00 90.43 766 ASP B O 1
ATOM 3878 N N . LEU B 2 213 ? 34.895 -23.657 -24.431 1.00 76.97 767 LEU B N 1
ATOM 3879 C CA . LEU B 2 213 ? 35.593 -24.708 -23.709 1.00 80.61 767 LEU B CA 1
ATOM 3880 C C . LEU B 2 213 ? 34.622 -25.777 -23.186 1.00 89.67 767 LEU B C 1
ATOM 3881 O O . LEU B 2 213 ? 35.035 -26.697 -22.471 1.00 95.07 767 LEU B O 1
ATOM 3886 N N . VAL B 2 214 ? 33.344 -25.677 -23.563 1.00 85.71 768 VAL B N 1
ATOM 3887 C CA . VAL B 2 214 ? 32.301 -26.547 -23.005 1.00 89.25 768 VAL B CA 1
ATOM 3888 C C . VAL B 2 214 ? 31.703 -27.548 -23.996 1.00 88.46 768 VAL B C 1
ATOM 3889 O O . VAL B 2 214 ? 31.156 -27.156 -25.036 1.00 81.73 768 VAL B O 1
ATOM 3893 N N . LYS B 2 215 ? 31.769 -28.834 -23.651 1.00 87.00 769 LYS B N 1
ATOM 3894 C CA . LYS B 2 215 ? 31.159 -29.867 -24.493 1.00 92.11 769 LYS B CA 1
ATOM 3895 C C . LYS B 2 215 ? 29.833 -30.345 -23.908 1.00 90.54 769 LYS B C 1
ATOM 3896 O O . LYS B 2 215 ? 29.796 -31.109 -22.930 1.00 91.13 769 LYS B O 1
ATOM 3902 N N . PRO B 2 216 ? 28.733 -29.864 -24.499 1.00 81.75 770 PRO B N 1
ATOM 3903 C CA . PRO B 2 216 ? 27.399 -30.273 -24.058 1.00 79.37 770 PRO B CA 1
ATOM 3904 C C . PRO B 2 216 ? 27.131 -31.730 -24.408 1.00 81.79 770 PRO B C 1
ATOM 3905 O O . PRO B 2 216 ? 27.466 -32.131 -25.520 1.00 86.27 770 PRO B O 1
ATOM 3909 N N . LYS B 2 217 ? 26.543 -32.496 -23.486 1.00 83.89 771 LYS B N 1
ATOM 3910 C CA . LYS B 2 217 ? 26.172 -33.891 -23.747 1.00 87.29 771 LYS B CA 1
ATOM 3911 C C . LYS B 2 217 ? 25.227 -34.017 -24.958 1.00 94.58 771 LYS B C 1
ATOM 3912 O O . LYS B 2 217 ? 25.297 -34.994 -25.719 1.00 93.55 771 LYS B O 1
ATOM 3914 N N . ASN B 2 218 ? 24.343 -33.031 -25.120 1.00 91.02 772 ASN B N 1
ATOM 3915 C CA . ASN B 2 218 ? 23.474 -32.912 -26.295 1.00 92.45 772 ASN B CA 1
ATOM 3916 C C . ASN B 2 218 ? 23.424 -31.451 -26.697 1.00 90.67 772 ASN B C 1
ATOM 3917 O O . ASN B 2 218 ? 23.349 -30.584 -25.834 1.00 89.64 772 ASN B O 1
ATOM 3922 N N . PRO B 2 219 ? 23.463 -31.163 -28.006 1.00 93.80 773 PRO B N 1
ATOM 3923 C CA . PRO B 2 219 ? 23.319 -29.774 -28.480 1.00 93.35 773 PRO B CA 1
ATOM 3924 C C . PRO B 2 219 ? 21.934 -29.142 -28.206 1.00 94.95 773 PRO B C 1
ATOM 3925 O O . PRO B 2 219 ? 21.711 -27.964 -28.544 1.00 86.74 773 PRO B O 1
ATOM 3929 N N . LYS B 2 220 ? 21.032 -29.917 -27.591 1.00 93.46 774 LYS B N 1
ATOM 3930 C CA . LYS B 2 220 ? 19.737 -29.416 -27.135 1.00 85.64 774 LYS B CA 1
ATOM 3931 C C . LYS B 2 220 ? 19.890 -28.614 -25.842 1.00 88.96 774 LYS B C 1
ATOM 3932 O O . LYS B 2 220 ? 18.906 -28.231 -25.211 1.00 94.89 774 LYS B O 1
ATOM 3938 N N . PHE B 2 221 ? 21.133 -28.362 -25.458 1.00 84.22 775 PHE B N 1
ATOM 3939 C CA . PHE B 2 221 ? 21.451 -27.685 -24.218 1.00 77.19 775 PHE B CA 1
ATOM 3940 C C . PHE B 2 221 ? 22.485 -26.625 -24.525 1.00 78.64 775 PHE B C 1
ATOM 3941 O O . PHE B 2 221 ? 22.967 -25.932 -23.646 1.00 77.31 775 PHE B O 1
ATOM 3949 N N . SER B 2 222 ? 22.840 -26.521 -25.793 1.00 84.48 776 SER B N 1
ATOM 3950 C CA . SER B 2 222 ? 23.925 -25.652 -26.196 1.00 83.97 776 SER B CA 1
ATOM 3951 C C . SER B 2 222 ? 23.482 -24.205 -26.161 1.00 84.06 776 SER B C 1
ATOM 3952 O O . SER B 2 222 ? 24.312 -23.300 -26.190 1.00 90.54 776 SER B O 1
ATOM 3955 N N . ASN B 2 223 ? 22.177 -23.973 -26.116 1.00 80.54 777 ASN B N 1
ATOM 3956 C CA . ASN B 2 223 ? 21.716 -22.597 -26.058 1.00 84.11 777 ASN B CA 1
ATOM 3957 C C . ASN B 2 223 ? 21.733 -22.132 -24.614 1.00 82.63 777 ASN B C 1
ATOM 3958 O O . ASN B 2 223 ? 22.185 -21.026 -24.310 1.00 81.56 777 ASN B O 1
ATOM 3963 N N . ALA B 2 224 ? 21.257 -23.005 -23.731 1.00 81.79 778 ALA B N 1
ATOM 3964 C CA . ALA B 2 224 ? 21.268 -22.764 -22.289 1.00 78.93 778 ALA B CA 1
ATOM 3965 C C . ALA B 2 224 ? 22.644 -22.303 -21.829 1.00 82.88 778 ALA B C 1
ATOM 3966 O O . ALA B 2 224 ? 22.789 -21.202 -21.304 1.00 81.98 778 ALA B O 1
ATOM 3968 N N . PHE B 2 225 ? 23.655 -23.142 -22.044 1.00 86.71 779 PHE B N 1
ATOM 3969 C CA . PHE B 2 225 ? 25.040 -22.755 -21.779 1.00 83.14 779 PHE B CA 1
ATOM 3970 C C . PHE B 2 225 ? 25.428 -21.415 -22.403 1.00 77.06 779 PHE B C 1
ATOM 3971 O O . PHE B 2 225 ? 26.363 -20.782 -21.946 1.00 78.99 779 PHE B O 1
ATOM 3979 N N . TYR B 2 226 ? 24.754 -20.967 -23.446 1.00 70.34 780 TYR B N 1
ATOM 3980 C CA . TYR B 2 226 ? 25.064 -19.616 -23.859 1.00 76.54 780 TYR B CA 1
ATOM 3981 C C . TYR B 2 226 ? 24.179 -18.592 -23.144 1.00 81.68 780 TYR B C 1
ATOM 3982 O O . TYR B 2 226 ? 24.439 -17.390 -23.210 1.00 79.06 780 TYR B O 1
ATOM 3991 N N . SER B 2 227 ? 23.145 -19.060 -22.446 1.00 79.83 781 SER B N 1
ATOM 3992 C CA . SER B 2 227 ? 22.284 -18.151 -21.681 1.00 78.31 781 SER B CA 1
ATOM 3993 C C . SER B 2 227 ? 22.977 -17.707 -20.382 1.00 85.06 781 SER B C 1
ATOM 3994 O O . SER B 2 227 ? 22.786 -16.578 -19.915 1.00 87.02 781 SER B O 1
ATOM 3997 N N . VAL B 2 228 ? 23.803 -18.595 -19.827 1.00 79.00 782 VAL B N 1
ATOM 3998 C CA . VAL B 2 228 ? 24.543 -18.334 -18.598 1.00 71.17 782 VAL B CA 1
ATOM 3999 C C . VAL B 2 228 ? 25.866 -17.603 -18.856 1.00 78.05 782 VAL B C 1
ATOM 4000 O O . VAL B 2 228 ? 26.146 -16.556 -18.266 1.00 82.82 782 VAL B O 1
ATOM 4004 N N . LEU B 2 229 ? 26.688 -18.182 -19.725 1.00 80.34 783 LEU B N 1
ATOM 4005 C CA . LEU B 2 229 ? 27.991 -17.637 -20.090 1.00 69.63 783 LEU B CA 1
ATOM 4006 C C . LEU B 2 229 ? 27.721 -16.994 -21.416 1.00 73.26 783 LEU B C 1
ATOM 4007 O O . LEU B 2 229 ? 26.919 -17.509 -22.183 1.00 78.61 783 LEU B O 1
ATOM 4012 N N . ARG B 2 230 ? 28.356 -15.869 -21.697 1.00 74.44 784 ARG B N 1
ATOM 4013 C CA . ARG B 2 230 ? 28.197 -15.230 -22.993 1.00 76.53 784 ARG B CA 1
ATOM 4014 C C . ARG B 2 230 ? 29.249 -14.175 -23.161 1.00 78.21 784 ARG B C 1
ATOM 4015 O O . ARG B 2 230 ? 29.222 -13.170 -22.455 1.00 82.30 784 ARG B O 1
ATOM 4023 N N . ASP B 2 231 ? 30.160 -14.394 -24.106 1.00 76.96 785 ASP B N 1
ATOM 4024 C CA . ASP B 2 231 ? 31.351 -13.553 -24.241 1.00 83.63 785 ASP B CA 1
ATOM 4025 C C . ASP B 2 231 ? 32.054 -13.432 -22.896 1.00 84.64 785 ASP B C 1
ATOM 4026 O O . ASP B 2 231 ? 32.662 -12.398 -22.586 1.00 86.64 785 ASP B O 1
ATOM 4031 N N . THR B 2 232 ? 31.965 -14.494 -22.101 1.00 81.32 786 THR B N 1
ATOM 4032 C CA . THR B 2 232 ? 32.576 -14.474 -20.780 1.00 89.35 786 THR B CA 1
ATOM 4033 C C . THR B 2 232 ? 34.018 -14.950 -20.879 1.00 93.97 786 THR B C 1
ATOM 4034 O O . THR B 2 232 ? 34.288 -16.166 -20.917 1.00 91.28 786 THR B O 1
ATOM 4038 N N . LEU B 2 233 ? 34.938 -13.983 -20.919 1.00 90.49 787 LEU B N 1
ATOM 4039 C CA . LEU B 2 233 ? 36.336 -14.274 -21.209 1.00 87.73 787 LEU B CA 1
ATOM 4040 C C . LEU B 2 233 ? 37.127 -14.797 -20.003 1.00 88.32 787 LEU B C 1
ATOM 4041 O O . LEU B 2 233 ? 36.794 -14.534 -18.846 1.00 89.01 787 LEU B O 1
ATOM 4046 N N . VAL B 2 234 ? 38.172 -15.561 -20.292 1.00 86.72 788 VAL B N 1
ATOM 4047 C CA . VAL B 2 234 ? 38.995 -16.155 -19.260 1.00 81.17 788 VAL B CA 1
ATOM 4048 C C . VAL B 2 234 ? 40.377 -15.523 -19.286 1.00 85.95 788 VAL B C 1
ATOM 4049 O O . VAL B 2 234 ? 41.302 -16.070 -19.895 1.00 96.06 788 VAL B O 1
ATOM 4053 N N . ALA B 2 235 ? 40.520 -14.366 -18.645 1.00 84.56 789 ALA B N 1
ATOM 4054 C CA . ALA B 2 235 ? 41.845 -13.773 -18.450 1.00 94.81 789 ALA B CA 1
ATOM 4055 C C . ALA B 2 235 ? 42.551 -14.397 -17.225 1.00 95.27 789 ALA B C 1
ATOM 4056 O O . ALA B 2 235 ? 42.039 -15.349 -16.618 1.00 92.62 789 ALA B O 1
ATOM 4058 N N . GLN B 2 236 ? 43.722 -13.871 -16.870 1.00 97.99 790 GLN B N 1
ATOM 4059 C CA . GLN B 2 236 ? 44.483 -14.376 -15.721 1.00 100.73 790 GLN B CA 1
ATOM 4060 C C . GLN B 2 236 ? 45.453 -13.313 -15.232 1.00 103.65 790 GLN B C 1
ATOM 4061 O O . GLN B 2 236 ? 46.120 -12.657 -16.043 1.00 112.63 790 GLN B O 1
ATOM 4067 N N . ASN B 2 237 ? 45.543 -13.143 -13.920 1.00 92.61 791 ASN B N 1
ATOM 4068 C CA . ASN B 2 237 ? 46.418 -12.115 -13.382 1.00 115.73 791 ASN B CA 1
ATOM 4069 C C . ASN B 2 237 ? 46.182 -10.764 -14.061 1.00 115.05 791 ASN B C 1
ATOM 4070 O O . ASN B 2 237 ? 47.073 -10.214 -14.739 1.00 100.97 791 ASN B O 1
ATOM 4075 N N . LEU B 2 238 ? 44.934 -10.308 -13.937 1.00 110.17 792 LEU B N 1
ATOM 4076 C CA . LEU B 2 238 ? 44.548 -8.907 -14.136 1.00 113.12 792 LEU B CA 1
ATOM 4077 C C . LEU B 2 238 ? 45.055 -8.222 -15.427 1.00 108.89 792 LEU B C 1
ATOM 4078 O O . LEU B 2 238 ? 45.541 -7.079 -15.398 1.00 99.25 792 LEU B O 1
ATOM 4083 N N . LYS B 2 239 ? 44.913 -8.932 -16.548 1.00 108.14 793 LYS B N 1
ATOM 4084 C CA . LYS B 2 239 ? 44.895 -8.312 -17.873 1.00 105.29 793 LYS B CA 1
ATOM 4085 C C . LYS B 2 239 ? 43.463 -7.867 -18.152 1.00 104.91 793 LYS B C 1
ATOM 4086 O O . LYS B 2 239 ? 43.173 -7.230 -19.170 1.00 104.66 793 LYS B O 1
ATOM 4092 N N . GLN B 2 240 ? 42.587 -8.203 -17.204 1.00 107.74 794 GLN B N 1
ATOM 4093 C CA . GLN B 2 240 ? 41.163 -7.896 -17.258 1.00 100.14 794 GLN B CA 1
ATOM 4094 C C . GLN B 2 240 ? 40.809 -6.397 -17.177 1.00 96.70 794 GLN B C 1
ATOM 4095 O O . GLN B 2 240 ? 40.166 -5.874 -18.077 1.00 99.38 794 GLN B O 1
ATOM 4097 N N . ALA B 2 241 ? 41.223 -5.698 -16.123 1.00 94.62 795 ALA B N 1
ATOM 4098 C CA . ALA B 2 241 ? 40.842 -4.286 -15.964 1.00 94.90 795 ALA B CA 1
ATOM 4099 C C . ALA B 2 241 ? 41.144 -3.403 -17.187 1.00 103.40 795 ALA B C 1
ATOM 4100 O O . ALA B 2 241 ? 40.623 -2.293 -17.305 1.00 98.58 795 ALA B O 1
ATOM 4102 N N . ASN B 2 242 ? 41.985 -3.913 -18.090 1.00 113.11 796 ASN B N 1
ATOM 4103 C CA . ASN B 2 242 ? 42.337 -3.230 -19.334 1.00 107.97 796 ASN B CA 1
ATOM 4104 C C . ASN B 2 242 ? 41.384 -3.665 -20.445 1.00 107.19 796 ASN B C 1
ATOM 4105 O O . ASN B 2 242 ? 40.780 -2.827 -21.125 1.00 109.11 796 ASN B O 1
ATOM 4107 N N . ASN B 2 243 ? 41.263 -4.982 -20.613 1.00 102.27 797 ASN B N 1
ATOM 4108 C CA . ASN B 2 243 ? 40.367 -5.593 -21.595 1.00 105.79 797 ASN B CA 1
ATOM 4109 C C . ASN B 2 243 ? 38.861 -5.377 -21.306 1.00 105.07 797 ASN B C 1
ATOM 4110 O O . ASN B 2 243 ? 38.131 -4.795 -22.110 1.00 102.41 797 ASN B O 1
ATOM 4115 N N . VAL B 2 244 ? 38.422 -5.845 -20.143 1.00 109.98 798 VAL B N 1
ATOM 4116 C CA . VAL B 2 244 ? 37.031 -5.771 -19.699 1.00 104.93 798 VAL B CA 1
ATOM 4117 C C . VAL B 2 244 ? 36.459 -4.354 -19.623 1.00 106.11 798 VAL B C 1
ATOM 4118 O O . VAL B 2 244 ? 35.569 -3.997 -20.393 1.00 106.88 798 VAL B O 1
ATOM 4122 N N . ALA B 2 245 ? 36.962 -3.577 -18.659 1.00 107.04 799 ALA B N 1
ATOM 4123 C CA . ALA B 2 245 ? 36.455 -2.240 -18.331 1.00 110.88 799 ALA B CA 1
ATOM 4124 C C . ALA B 2 245 ? 36.235 -1.367 -19.558 1.00 109.05 799 ALA B C 1
ATOM 4125 O O . ALA B 2 245 ? 35.285 -0.584 -19.615 1.00 106.24 799 ALA B O 1
ATOM 4127 N N . TYR B 2 246 ? 37.124 -1.500 -20.534 1.00 113.55 800 TYR B N 1
ATOM 4128 C CA . TYR B 2 246 ? 36.960 -0.786 -21.788 1.00 121.86 800 TYR B CA 1
ATOM 4129 C C . TYR B 2 246 ? 37.877 -1.317 -22.878 1.00 123.55 800 TYR B C 1
ATOM 4130 O O . TYR B 2 246 ? 39.082 -1.043 -22.894 1.00 128.88 800 TYR B O 1
ATOM 4139 N N . GLY B 2 247 ? 37.294 -2.112 -23.766 1.00 123.48 801 GLY B N 1
ATOM 4140 C CA . GLY B 2 247 ? 37.828 -2.302 -25.101 1.00 126.15 801 GLY B CA 1
ATOM 4141 C C . GLY B 2 247 ? 36.833 -1.499 -25.909 1.00 125.80 801 GLY B C 1
ATOM 4142 O O . GLY B 2 247 ? 36.163 -0.629 -25.336 1.00 125.38 801 GLY B O 1
ATOM 4143 N N . LYS B 2 248 ? 36.714 -1.759 -27.208 1.00 123.04 802 LYS B N 1
ATOM 4144 C CA . LYS B 2 248 ? 35.552 -1.249 -27.926 1.00 122.55 802 LYS B CA 1
ATOM 4145 C C . LYS B 2 248 ? 34.324 -1.761 -27.156 1.00 113.76 802 LYS B C 1
ATOM 4146 O O . LYS B 2 248 ? 33.668 -1.004 -26.419 1.00 99.95 802 LYS B O 1
ATOM 4148 N N . LYS B 2 249 ? 34.062 -3.061 -27.303 1.00 111.60 803 LYS B N 1
ATOM 4149 C CA . LYS B 2 249 ? 33.024 -3.762 -26.549 1.00 103.27 803 LYS B CA 1
ATOM 4150 C C . LYS B 2 249 ? 33.442 -4.020 -25.099 1.00 105.60 803 LYS B C 1
ATOM 4151 O O . LYS B 2 249 ? 34.583 -4.392 -24.820 1.00 105.89 803 LYS B O 1
ATOM 4157 N N . ARG B 2 250 ? 32.505 -3.821 -24.180 1.00 102.77 804 ARG B N 1
ATOM 4158 C CA . ARG B 2 250 ? 32.714 -4.166 -22.783 1.00 94.78 804 ARG B CA 1
ATOM 4159 C C . ARG B 2 250 ? 32.562 -5.664 -22.617 1.00 91.96 804 ARG B C 1
ATOM 4160 O O . ARG B 2 250 ? 31.689 -6.285 -23.234 1.00 86.55 804 ARG B O 1
ATOM 4168 N N . PHE B 2 251 ? 33.396 -6.250 -21.771 1.00 91.53 805 PHE B N 1
ATOM 4169 C CA . PHE B 2 251 ? 33.288 -7.681 -21.545 1.00 92.79 805 PHE B CA 1
ATOM 4170 C C . PHE B 2 251 ? 33.087 -8.085 -20.097 1.00 88.01 805 PHE B C 1
ATOM 4171 O O . PHE B 2 251 ? 32.976 -7.256 -19.205 1.00 88.11 805 PHE B O 1
ATOM 4179 N N . ARG B 2 252 ? 32.981 -9.384 -19.898 1.00 84.51 806 ARG B N 1
ATOM 4180 C CA . ARG B 2 252 ? 32.765 -9.942 -18.594 1.00 76.94 806 ARG B CA 1
ATOM 4181 C C . ARG B 2 252 ? 33.815 -11.019 -18.530 1.00 82.82 806 ARG B C 1
ATOM 4182 O O . ARG B 2 252 ? 33.655 -12.081 -19.141 1.00 83.97 806 ARG B O 1
ATOM 4190 N N . VAL B 2 253 ? 34.902 -10.742 -17.814 1.00 82.82 807 VAL B N 1
ATOM 4191 C CA . VAL B 2 253 ? 36.022 -11.670 -17.747 1.00 79.21 807 VAL B CA 1
ATOM 4192 C C . VAL B 2 253 ? 36.325 -12.179 -16.344 1.00 68.26 807 VAL B C 1
ATOM 4193 O O . VAL B 2 253 ? 36.259 -11.421 -15.373 1.00 63.40 807 VAL B O 1
ATOM 4197 N N . VAL B 2 254 ? 36.648 -13.468 -16.252 1.00 67.75 808 VAL B N 1
ATOM 4198 C CA . VAL B 2 254 ? 37.193 -14.038 -15.028 1.00 73.08 808 VAL B CA 1
ATOM 4199 C C . VAL B 2 254 ? 38.671 -14.354 -15.153 1.00 78.79 808 VAL B C 1
ATOM 4200 O O . VAL B 2 254 ? 39.078 -15.202 -15.956 1.00 80.07 808 VAL B O 1
ATOM 4204 N N . THR B 2 255 ? 39.452 -13.654 -14.340 1.00 75.59 809 THR B N 1
ATOM 4205 C CA . THR B 2 255 ? 40.796 -14.040 -13.953 1.00 76.68 809 THR B CA 1
ATOM 4206 C C . THR B 2 255 ? 40.854 -15.545 -13.631 1.00 77.35 809 THR B C 1
ATOM 4207 O O . THR B 2 255 ? 40.002 -16.049 -12.916 1.00 83.00 809 THR B O 1
ATOM 4211 N N . VAL B 2 256 ? 41.845 -16.257 -14.167 1.00 81.25 810 VAL B N 1
ATOM 4212 C CA . VAL B 2 256 ? 41.912 -17.725 -14.060 1.00 80.90 810 VAL B CA 1
ATOM 4213 C C . VAL B 2 256 ? 41.828 -18.215 -12.620 1.00 79.77 810 VAL B C 1
ATOM 4214 O O . VAL B 2 256 ? 41.238 -19.270 -12.325 1.00 68.56 810 VAL B O 1
ATOM 4218 N N . ASP B 2 257 ? 42.411 -17.437 -11.717 1.00 81.85 811 ASP B N 1
ATOM 4219 C CA . ASP B 2 257 ? 42.426 -17.837 -10.325 1.00 80.58 811 ASP B CA 1
ATOM 4220 C C . ASP B 2 257 ? 41.080 -17.540 -9.657 1.00 92.24 811 ASP B C 1
ATOM 4221 O O . ASP B 2 257 ? 40.704 -18.216 -8.693 1.00 97.04 811 ASP B O 1
ATOM 4226 N N . GLY B 2 258 ? 40.343 -16.549 -10.170 1.00 90.17 812 GLY B N 1
ATOM 4227 C CA . GLY B 2 258 ? 38.968 -16.356 -9.733 1.00 79.20 812 GLY B CA 1
ATOM 4228 C C . GLY B 2 258 ? 38.348 -14.972 -9.611 1.00 73.91 812 GLY B C 1
ATOM 4229 O O . GLY B 2 258 ? 37.197 -14.872 -9.203 1.00 81.02 812 GLY B O 1
ATOM 4230 N N . LYS B 2 259 ? 39.055 -13.901 -9.941 1.00 68.99 813 LYS B N 1
ATOM 4231 C CA . LYS B 2 259 ? 38.432 -12.585 -9.804 1.00 69.70 813 LYS B CA 1
ATOM 4232 C C . LYS B 2 259 ? 37.430 -12.325 -10.944 1.00 74.21 813 LYS B C 1
ATOM 4233 O O . LYS B 2 259 ? 37.452 -13.020 -11.972 1.00 68.95 813 LYS B O 1
ATOM 4239 N N . LEU B 2 260 ? 36.537 -11.349 -10.748 1.00 72.19 814 LEU B N 1
ATOM 4240 C CA . LEU B 2 260 ? 35.464 -11.085 -11.712 1.00 67.79 814 LEU B CA 1
ATOM 4241 C C . LEU B 2 260 ? 35.141 -9.601 -11.954 1.00 71.65 814 LEU B C 1
ATOM 4242 O O . LEU B 2 260 ? 34.809 -8.858 -11.027 1.00 72.40 814 LEU B O 1
ATOM 4247 N N . ILE B 2 261 ? 35.225 -9.185 -13.216 1.00 74.56 815 ILE B N 1
ATOM 4248 C CA . ILE B 2 261 ? 34.669 -7.909 -13.628 1.00 70.80 815 ILE B CA 1
ATOM 4249 C C . ILE B 2 261 ? 33.532 -8.184 -14.598 1.00 77.82 815 ILE B C 1
ATOM 4250 O O . ILE B 2 261 ? 33.761 -8.741 -15.667 1.00 81.40 815 ILE B O 1
ATOM 4255 N N . ASP B 2 262 ? 32.314 -7.797 -14.214 1.00 81.69 816 ASP B N 1
ATOM 4256 C CA . ASP B 2 262 ? 31.113 -8.032 -15.012 1.00 72.46 816 ASP B CA 1
ATOM 4257 C C . ASP B 2 262 ? 30.881 -6.901 -16.005 1.00 77.11 816 ASP B C 1
ATOM 4258 O O . ASP B 2 262 ? 31.580 -5.892 -15.978 1.00 79.79 816 ASP B O 1
ATOM 4263 N N . ILE B 2 263 ? 29.904 -7.077 -16.890 1.00 77.69 817 ILE B N 1
ATOM 4264 C CA . ILE B 2 263 ? 29.654 -6.093 -17.931 1.00 81.32 817 ILE B CA 1
ATOM 4265 C C . ILE B 2 263 ? 29.247 -4.800 -17.267 1.00 77.39 817 ILE B C 1
ATOM 4266 O O . ILE B 2 263 ? 29.600 -3.716 -17.714 1.00 80.50 817 ILE B O 1
ATOM 4271 N N . SER B 2 264 ? 28.514 -4.945 -16.176 1.00 75.14 818 SER B N 1
ATOM 4272 C CA . SER B 2 264 ? 27.945 -3.826 -15.439 1.00 76.39 818 SER B CA 1
ATOM 4273 C C . SER B 2 264 ? 28.949 -2.775 -14.977 1.00 70.34 818 SER B C 1
ATOM 4274 O O . SER B 2 264 ? 28.617 -1.596 -14.903 1.00 63.95 818 SER B O 1
ATOM 4277 N N . GLY B 2 265 ? 30.167 -3.209 -14.669 1.00 66.84 819 GLY B N 1
ATOM 4278 C CA . GLY B 2 265 ? 31.109 -2.371 -13.950 1.00 66.45 819 GLY B CA 1
ATOM 4279 C C . GLY B 2 265 ? 31.484 -3.027 -12.621 1.00 66.76 819 GLY B C 1
ATOM 4280 O O . GLY B 2 265 ? 32.500 -2.678 -12.024 1.00 59.04 819 GLY B O 1
ATOM 4281 N N . THR B 2 266 ? 30.647 -3.963 -12.161 1.00 66.06 820 THR B N 1
ATOM 4282 C CA . THR B 2 266 ? 30.948 -4.832 -11.026 1.00 62.54 820 THR B CA 1
ATOM 4283 C C . THR B 2 266 ? 32.421 -5.243 -11.074 1.00 65.95 820 THR B C 1
ATOM 4284 O O . THR B 2 266 ? 32.965 -5.464 -12.156 1.00 68.00 820 THR B O 1
ATOM 4288 N N . MET B 2 267 ? 33.073 -5.306 -9.912 1.00 67.76 821 MET B N 1
ATOM 4289 C CA . MET B 2 267 ? 34.456 -5.777 -9.799 1.00 62.73 821 MET B CA 1
ATOM 4290 C C . MET B 2 267 ? 34.554 -6.635 -8.528 1.00 61.89 821 MET B C 1
ATOM 4291 O O . MET B 2 267 ? 34.578 -6.122 -7.393 1.00 57.39 821 MET B O 1
ATOM 4296 N N . SER B 2 268 ? 34.584 -7.946 -8.718 1.00 60.62 822 SER B N 1
ATOM 4297 C CA . SER B 2 268 ? 34.464 -8.858 -7.593 1.00 59.24 822 SER B CA 1
ATOM 4298 C C . SER B 2 268 ? 35.757 -9.609 -7.313 1.00 63.69 822 SER B C 1
ATOM 4299 O O . SER B 2 268 ? 36.198 -10.430 -8.122 1.00 62.07 822 SER B O 1
ATOM 4302 N N . GLY B 2 269 ? 36.346 -9.328 -6.148 1.00 69.38 823 GLY B N 1
ATOM 4303 C CA . GLY B 2 269 ? 37.584 -9.955 -5.719 1.00 68.60 823 GLY B CA 1
ATOM 4304 C C . GLY B 2 269 ? 37.496 -10.590 -4.341 1.00 68.09 823 GLY B C 1
ATOM 4305 O O . GLY B 2 269 ? 36.941 -10.007 -3.408 1.00 66.63 823 GLY B O 1
ATOM 4306 N N . GLY B 2 270 ? 38.075 -11.785 -4.215 1.00 74.50 824 GLY B N 1
ATOM 4307 C CA . GLY B 2 270 ? 37.952 -12.598 -3.020 1.00 64.68 824 GLY B CA 1
ATOM 4308 C C . GLY B 2 270 ? 38.845 -12.235 -1.846 1.00 69.24 824 GLY B C 1
ATOM 4309 O O . GLY B 2 270 ? 39.324 -11.092 -1.680 1.00 58.10 824 GLY B O 1
ATOM 4310 N N . GLY B 2 271 ? 38.997 -13.235 -0.986 1.00 73.57 825 GLY B N 1
ATOM 4311 C CA . GLY B 2 271 ? 39.988 -13.253 0.070 1.00 65.76 825 GLY B CA 1
ATOM 4312 C C . GLY B 2 271 ? 40.648 -14.604 -0.121 1.00 77.86 825 GLY B C 1
ATOM 4313 O O . GLY B 2 271 ? 41.519 -14.753 -0.982 1.00 81.08 825 GLY B O 1
ATOM 4314 N N . ASN B 2 272 ? 40.190 -15.603 0.629 1.00 71.01 826 ASN B N 1
ATOM 4315 C CA . ASN B 2 272 ? 40.816 -16.922 0.617 1.00 69.22 826 ASN B CA 1
ATOM 4316 C C . ASN B 2 272 ? 39.847 -18.071 0.330 1.00 72.80 826 ASN B C 1
ATOM 4317 O O . ASN B 2 272 ? 39.998 -19.173 0.875 1.00 79.52 826 ASN B O 1
ATOM 4319 N N . HIS B 2 273 ? 38.844 -17.823 -0.506 1.00 75.30 827 HIS B N 1
ATOM 4320 C CA . HIS B 2 273 ? 37.953 -18.895 -0.968 1.00 75.93 827 HIS B CA 1
ATOM 4321 C C . HIS B 2 273 ? 37.712 -18.706 -2.451 1.00 76.86 827 HIS B C 1
ATOM 4322 O O . HIS B 2 273 ? 37.510 -17.575 -2.910 1.00 78.95 827 HIS B O 1
ATOM 4324 N N . VAL B 2 274 ? 37.766 -19.793 -3.212 1.00 72.37 828 VAL B N 1
ATOM 4325 C CA . VAL B 2 274 ? 37.287 -19.734 -4.590 1.00 75.64 828 VAL B CA 1
ATOM 4326 C C . VAL B 2 274 ? 36.344 -20.907 -4.840 1.00 80.91 828 VAL B C 1
ATOM 4327 O O . VAL B 2 274 ? 36.481 -21.976 -4.216 1.00 78.18 828 VAL B O 1
ATOM 4331 N N . ALA B 2 275 ? 35.383 -20.705 -5.741 1.00 77.93 829 ALA B N 1
ATOM 4332 C CA . ALA B 2 275 ? 34.387 -21.739 -6.028 1.00 75.35 829 ALA B CA 1
ATOM 4333 C C . ALA B 2 275 ? 34.944 -22.808 -6.967 1.00 73.57 829 ALA B C 1
ATOM 4334 O O . ALA B 2 275 ? 35.804 -22.525 -7.808 1.00 73.36 829 ALA B O 1
ATOM 4336 N N . LYS B 2 276 ? 34.438 -24.029 -6.823 1.00 71.41 830 LYS B N 1
ATOM 4337 C CA . LYS B 2 276 ? 34.943 -25.167 -7.581 1.00 74.04 830 LYS B CA 1
ATOM 4338 C C . LYS B 2 276 ? 33.911 -26.297 -7.648 1.00 77.21 830 LYS B C 1
ATOM 4339 O O . LYS B 2 276 ? 33.319 -26.665 -6.629 1.00 83.76 830 LYS B O 1
ATOM 4341 N N . GLY B 2 277 ? 33.687 -26.848 -8.837 1.00 75.34 831 GLY B N 1
ATOM 4342 C CA . GLY B 2 277 ? 32.895 -28.059 -8.943 1.00 74.85 831 GLY B CA 1
ATOM 4343 C C . GLY B 2 277 ? 31.505 -27.870 -9.508 1.00 75.73 831 GLY B C 1
ATOM 4344 O O . GLY B 2 277 ? 30.667 -28.767 -9.433 1.00 75.23 831 GLY B O 1
ATOM 4345 N N . LEU B 2 278 ? 31.256 -26.705 -10.085 1.00 72.01 832 LEU B N 1
ATOM 4346 C CA . LEU B 2 278 ? 29.959 -26.439 -10.675 1.00 68.19 832 LEU B CA 1
ATOM 4347 C C . LEU B 2 278 ? 29.841 -27.093 -12.041 1.00 73.52 832 LEU B C 1
ATOM 4348 O O . LEU B 2 278 ? 28.741 -27.254 -12.566 1.00 77.77 832 LEU B O 1
ATOM 4353 N N . MET B 2 279 ? 30.980 -27.465 -12.616 1.00 82.31 833 MET B N 1
ATOM 4354 C CA . MET B 2 279 ? 31.007 -28.185 -13.887 1.00 81.73 833 MET B CA 1
ATOM 4355 C C . MET B 2 279 ? 31.680 -29.519 -13.686 1.00 80.36 833 MET B C 1
ATOM 4356 O O . MET B 2 279 ? 32.551 -29.659 -12.823 1.00 82.45 833 MET B O 1
ATOM 4361 N N . LYS B 2 280 ? 31.281 -30.503 -14.477 1.00 84.65 834 LYS B N 1
ATOM 4362 C CA . LYS B 2 280 ? 32.024 -31.753 -14.496 1.00 91.54 834 LYS B CA 1
ATOM 4363 C C . LYS B 2 280 ? 33.377 -31.516 -15.188 1.00 91.26 834 LYS B C 1
ATOM 4364 O O . LYS B 2 280 ? 33.447 -31.119 -16.368 1.00 89.20 834 LYS B O 1
ATOM 4370 N N . LEU B 2 281 ? 34.434 -31.738 -14.406 1.00 91.78 835 LEU B N 1
ATOM 4371 C CA . LEU B 2 281 ? 35.817 -31.421 -14.754 1.00 84.58 835 LEU B CA 1
ATOM 4372 C C . LEU B 2 281 ? 36.650 -31.663 -13.505 1.00 84.77 835 LEU B C 1
ATOM 4373 O O . LEU B 2 281 ? 36.757 -30.776 -12.646 1.00 74.60 835 LEU B O 1
ATOM 4375 N N . LYS B 2 288 ? 38.033 -35.136 -1.595 1.00 116.45 842 LYS B N 1
ATOM 4376 C CA . LYS B 2 288 ? 37.299 -34.532 -0.479 1.00 125.94 842 LYS B CA 1
ATOM 4377 C C . LYS B 2 288 ? 37.080 -33.041 -0.715 1.00 134.61 842 LYS B C 1
ATOM 4378 O O . LYS B 2 288 ? 38.016 -32.242 -0.602 1.00 135.38 842 LYS B O 1
ATOM 4380 N N . VAL B 2 289 ? 35.841 -32.672 -1.034 1.00 136.41 843 VAL B N 1
ATOM 4381 C CA . VAL B 2 289 ? 35.475 -31.276 -1.285 1.00 130.04 843 VAL B CA 1
ATOM 4382 C C . VAL B 2 289 ? 35.689 -30.417 -0.023 1.00 124.36 843 VAL B C 1
ATOM 4383 O O . VAL B 2 289 ? 35.884 -30.955 1.073 1.00 122.88 843 VAL B O 1
ATOM 4387 N N . ASP B 2 290 ? 35.661 -29.092 -0.172 1.00 117.64 844 ASP B N 1
ATOM 4388 C CA . ASP B 2 290 ? 35.772 -28.192 0.982 1.00 118.25 844 ASP B CA 1
ATOM 4389 C C . ASP B 2 290 ? 34.450 -28.073 1.766 1.00 125.99 844 ASP B C 1
ATOM 4390 O O . ASP B 2 290 ? 34.169 -27.034 2.386 1.00 116.75 844 ASP B O 1
ATOM 4392 N N . ASP B 2 291 ? 33.655 -29.145 1.735 1.00 123.81 845 ASP B N 1
ATOM 4393 C CA . ASP B 2 291 ? 32.388 -29.209 2.456 1.00 114.43 845 ASP B CA 1
ATOM 4394 C C . ASP B 2 291 ? 32.580 -29.157 3.974 1.00 107.15 845 ASP B C 1
ATOM 4395 O O . ASP B 2 291 ? 33.618 -29.568 4.500 1.00 99.03 845 ASP B O 1
ATOM 4400 N N . TYR B 2 292 ? 31.571 -28.637 4.664 1.00 103.66 846 TYR B N 1
ATOM 4401 C CA . TYR B 2 292 ? 31.523 -28.705 6.111 1.00 94.85 846 TYR B CA 1
ATOM 4402 C C . TYR B 2 292 ? 30.644 -29.881 6.461 1.00 94.53 846 TYR B C 1
ATOM 4403 O O . TYR B 2 292 ? 30.048 -30.493 5.575 1.00 97.69 846 TYR B O 1
ATOM 4412 N N . THR B 2 293 ? 30.537 -30.169 7.755 1.00 94.24 847 THR B N 1
ATOM 4413 C CA . THR B 2 293 ? 29.715 -31.266 8.260 1.00 92.14 847 THR B CA 1
ATOM 4414 C C . THR B 2 293 ? 28.757 -30.750 9.311 1.00 92.68 847 THR B C 1
ATOM 4415 O O . THR B 2 293 ? 29.185 -30.085 10.246 1.00 98.69 847 THR B O 1
ATOM 4419 N N . PRO B 2 294 ? 27.459 -31.080 9.195 1.00 91.45 848 PRO B N 1
ATOM 4420 C CA . PRO B 2 294 ? 26.428 -30.683 10.166 1.00 95.47 848 PRO B CA 1
ATOM 4421 C C . PRO B 2 294 ? 26.787 -30.963 11.632 1.00 106.26 848 PRO B C 1
ATOM 4422 O O . PRO B 2 294 ? 25.954 -30.751 12.523 1.00 108.15 848 PRO B O 1
ATOM 4426 N N . GLU B 2 295 ? 28.002 -31.454 11.862 1.00 102.73 849 GLU B N 1
ATOM 4427 C CA . GLU B 2 295 ? 28.571 -31.538 13.189 1.00 102.02 849 GLU B CA 1
ATOM 4428 C C . GLU B 2 295 ? 29.766 -30.587 13.298 1.00 102.30 849 GLU B C 1
ATOM 4429 O O . GLU B 2 295 ? 29.892 -29.879 14.292 1.00 106.96 849 GLU B O 1
ATOM 4435 N N . GLU B 2 296 ? 30.630 -30.555 12.284 1.00 99.20 850 GLU B N 1
ATOM 4436 C CA . GLU B 2 296 ? 31.689 -29.543 12.235 1.00 94.22 850 GLU B CA 1
ATOM 4437 C C . GLU B 2 296 ? 31.102 -28.129 12.362 1.00 96.97 850 GLU B C 1
ATOM 4438 O O . GLU B 2 296 ? 31.621 -27.297 13.097 1.00 99.53 850 GLU B O 1
ATOM 4444 N N . VAL B 2 297 ? 30.024 -27.858 11.630 1.00 100.83 851 VAL B N 1
ATOM 4445 C CA . VAL B 2 297 ? 29.336 -26.573 11.731 1.00 95.80 851 VAL B CA 1
ATOM 4446 C C . VAL B 2 297 ? 28.621 -26.491 13.072 1.00 93.96 851 VAL B C 1
ATOM 4447 O O . VAL B 2 297 ? 28.618 -25.442 13.721 1.00 95.13 851 VAL B O 1
ATOM 4451 N N . ASP B 2 298 ? 28.038 -27.606 13.498 1.00 93.15 852 ASP B N 1
ATOM 4452 C CA . ASP B 2 298 ? 27.373 -27.655 14.795 1.00 99.98 852 ASP B CA 1
ATOM 4453 C C . ASP B 2 298 ? 28.376 -27.351 15.908 1.00 99.63 852 ASP B C 1
ATOM 4454 O O . ASP B 2 298 ? 28.013 -26.790 16.942 1.00 96.88 852 ASP B O 1
ATOM 4459 N N . LYS B 2 299 ? 29.639 -27.706 15.676 1.00 98.28 853 LYS B N 1
ATOM 4460 C CA . LYS B 2 299 ? 30.694 -27.507 16.663 1.00 96.69 853 LYS B CA 1
ATOM 4461 C C . LYS B 2 299 ? 31.139 -26.048 16.686 1.00 100.26 853 LYS B C 1
ATOM 4462 O O . LYS B 2 299 ? 31.577 -25.540 17.723 1.00 107.48 853 LYS B O 1
ATOM 4468 N N . ILE B 2 300 ? 31.011 -25.372 15.549 1.00 93.95 854 ILE B N 1
ATOM 4469 C CA . ILE B 2 300 ? 31.371 -23.965 15.466 1.00 89.65 854 ILE B CA 1
ATOM 4470 C C . ILE B 2 300 ? 30.226 -23.088 15.984 1.00 89.84 854 ILE B C 1
ATOM 4471 O O . ILE B 2 300 ? 30.445 -22.101 16.691 1.00 86.31 854 ILE B O 1
ATOM 4476 N N . GLU B 2 301 ? 28.998 -23.470 15.665 1.00 86.81 855 GLU B N 1
ATOM 4477 C CA . GLU B 2 301 ? 27.846 -22.765 16.198 1.00 83.16 855 GLU B CA 1
ATOM 4478 C C . GLU B 2 301 ? 27.674 -23.066 17.690 1.00 87.81 855 GLU B C 1
ATOM 4479 O O . GLU B 2 301 ? 26.850 -22.449 18.364 1.00 86.85 855 GLU B O 1
ATOM 4485 N N . ARG B 2 302 ? 28.459 -24.012 18.204 1.00 91.32 856 ARG B N 1
ATOM 4486 C CA . ARG B 2 302 ? 28.438 -24.349 19.634 1.00 96.84 856 ARG B CA 1
ATOM 4487 C C . ARG B 2 302 ? 29.372 -23.438 20.431 1.00 92.11 856 ARG B C 1
ATOM 4488 O O . ARG B 2 302 ? 28.959 -22.813 21.406 1.00 87.42 856 ARG B O 1
ATOM 4496 N N . GLU B 2 303 ? 30.629 -23.364 20.008 1.00 89.95 857 GLU B N 1
ATOM 4497 C CA . GLU B 2 303 ? 31.606 -22.521 20.693 1.00 91.50 857 GLU B CA 1
ATOM 4498 C C . GLU B 2 303 ? 31.321 -21.028 20.553 1.00 85.67 857 GLU B C 1
ATOM 4499 O O . GLU B 2 303 ? 31.688 -20.259 21.430 1.00 88.52 857 GLU B O 1
ATOM 4505 N N . LEU B 2 304 ? 30.703 -20.606 19.453 1.00 83.42 858 LEU B N 1
ATOM 4506 C CA . LEU B 2 304 ? 30.366 -19.194 19.317 1.00 81.54 858 LEU B CA 1
ATOM 4507 C C . LEU B 2 304 ? 29.462 -18.784 20.465 1.00 82.42 858 LEU B C 1
ATOM 4508 O O . LEU B 2 304 ? 29.622 -17.702 21.028 1.00 81.02 858 LEU B O 1
ATOM 4513 N N . SER B 2 305 ? 28.525 -19.664 20.816 1.00 83.15 859 SER B N 1
ATOM 4514 C CA . SER B 2 305 ? 27.612 -19.424 21.935 1.00 85.31 859 SER B CA 1
ATOM 4515 C C . SER B 2 305 ? 28.380 -19.126 23.231 1.00 82.22 859 SER B C 1
ATOM 4516 O O . SER B 2 305 ? 28.048 -18.182 23.960 1.00 78.96 859 SER B O 1
ATOM 4519 N N . GLU B 2 306 ? 29.412 -19.924 23.500 1.00 80.36 860 GLU B N 1
ATOM 4520 C CA . GLU B 2 306 ? 30.301 -19.665 24.621 1.00 81.47 860 GLU B CA 1
ATOM 4521 C C . GLU B 2 306 ? 30.957 -18.305 24.480 1.00 80.76 860 GLU B C 1
ATOM 4522 O O . GLU B 2 306 ? 30.687 -17.405 25.274 1.00 83.38 860 GLU B O 1
ATOM 4528 N N . ARG B 2 307 ? 31.813 -18.151 23.475 1.00 80.48 861 ARG B N 1
ATOM 4529 C CA . ARG B 2 307 ? 32.461 -16.867 23.244 1.00 74.65 861 ARG B CA 1
ATOM 4530 C C . ARG B 2 307 ? 31.469 -15.697 23.237 1.00 73.58 861 ARG B C 1
ATOM 4531 O O . ARG B 2 307 ? 31.817 -14.604 23.678 1.00 73.12 861 ARG B O 1
ATOM 4539 N N . GLU B 2 308 ? 30.236 -15.925 22.777 1.00 72.14 862 GLU B N 1
ATOM 4540 C CA . GLU B 2 308 ? 29.218 -14.865 22.791 1.00 74.68 862 GLU B CA 1
ATOM 4541 C C . GLU B 2 308 ? 28.862 -14.463 24.212 1.00 75.15 862 GLU B C 1
ATOM 4542 O O . GLU B 2 308 ? 28.655 -13.282 24.504 1.00 67.78 862 GLU B O 1
ATOM 4548 N N . ASN B 2 309 ? 28.792 -15.462 25.088 1.00 77.98 863 ASN B N 1
ATOM 4549 C CA . ASN B 2 309 ? 28.367 -15.249 26.463 1.00 77.20 863 ASN B CA 1
ATOM 4550 C C . ASN B 2 309 ? 29.504 -14.752 27.346 1.00 69.82 863 ASN B C 1
ATOM 4551 O O . ASN B 2 309 ? 29.370 -13.727 28.010 1.00 69.78 863 ASN B O 1
ATOM 4556 N N . ASN B 2 310 ? 30.632 -15.449 27.322 1.00 64.73 864 ASN B N 1
ATOM 4557 C CA . ASN B 2 310 ? 31.839 -14.946 27.955 1.00 65.99 864 ASN B CA 1
ATOM 4558 C C . ASN B 2 310 ? 32.068 -13.474 27.616 1.00 71.11 864 ASN B C 1
ATOM 4559 O O . ASN B 2 310 ? 32.738 -12.751 28.338 1.00 77.82 864 ASN B O 1
ATOM 4564 N N . PHE B 2 311 ? 31.503 -13.029 26.507 1.00 71.16 865 PHE B N 1
ATOM 4565 C CA . PHE B 2 311 ? 31.477 -11.616 26.226 1.00 67.83 865 PHE B CA 1
ATOM 4566 C C . PHE B 2 311 ? 30.394 -10.946 27.063 1.00 71.57 865 PHE B C 1
ATOM 4567 O O . PHE B 2 311 ? 30.629 -9.893 27.643 1.00 75.36 865 PHE B O 1
ATOM 4575 N N . ARG B 2 312 ? 29.210 -11.555 27.137 1.00 72.70 866 ARG B N 1
ATOM 4576 C CA . ARG B 2 312 ? 28.073 -10.915 27.803 1.00 69.51 866 ARG B CA 1
ATOM 4577 C C . ARG B 2 312 ? 28.426 -10.686 29.260 1.00 76.76 866 ARG B C 1
ATOM 4578 O O . ARG B 2 312 ? 28.030 -9.687 29.863 1.00 81.53 866 ARG B O 1
ATOM 4586 N N . VAL B 2 313 ? 29.198 -11.616 29.812 1.00 80.28 867 VAL B N 1
ATOM 4587 C CA . VAL B 2 313 ? 29.666 -11.503 31.185 1.00 79.13 867 VAL B CA 1
ATOM 4588 C C . VAL B 2 313 ? 30.735 -10.431 31.266 1.00 73.55 867 VAL B C 1
ATOM 4589 O O . VAL B 2 313 ? 30.515 -9.390 31.865 1.00 76.65 867 VAL B O 1
ATOM 4593 N N . ALA B 2 314 ? 31.877 -10.670 30.633 1.00 67.53 868 ALA B N 1
ATOM 4594 C CA . ALA B 2 314 ? 32.992 -9.736 30.704 1.00 67.48 868 ALA B CA 1
ATOM 4595 C C . ALA B 2 314 ? 32.561 -8.288 30.455 1.00 64.87 868 ALA B C 1
ATOM 4596 O O . ALA B 2 314 ? 33.228 -7.351 30.868 1.00 64.72 868 ALA B O 1
ATOM 4598 N N . SER B 2 315 ? 31.424 -8.115 29.798 1.00 62.53 869 SER B N 1
ATOM 4599 C CA . SER B 2 315 ? 30.925 -6.791 29.514 1.00 66.06 869 SER B CA 1
ATOM 4600 C C . SER B 2 315 ? 30.216 -6.285 30.733 1.00 70.21 869 SER B C 1
ATOM 4601 O O . SER B 2 315 ? 30.319 -5.107 31.073 1.00 71.31 869 SER B O 1
ATOM 4604 N N . ASP B 2 316 ? 29.482 -7.184 31.379 1.00 73.21 870 ASP B N 1
ATOM 4605 C CA . ASP B 2 316 ? 28.785 -6.854 32.613 1.00 74.88 870 ASP B CA 1
ATOM 4606 C C . ASP B 2 316 ? 29.796 -6.546 33.712 1.00 73.95 870 ASP B C 1
ATOM 4607 O O . ASP B 2 316 ? 29.624 -5.588 34.458 1.00 76.38 870 ASP B O 1
ATOM 4612 N N . THR B 2 317 ? 30.862 -7.336 33.802 1.00 67.10 871 THR B N 1
ATOM 4613 C CA . THR B 2 317 ? 31.795 -7.132 34.898 1.00 65.21 871 THR B CA 1
ATOM 4614 C C . THR B 2 317 ? 32.575 -5.830 34.691 1.00 66.76 871 THR B C 1
ATOM 4615 O O . THR B 2 317 ? 32.956 -5.162 35.644 1.00 72.66 871 THR B O 1
ATOM 4619 N N . VAL B 2 318 ? 32.779 -5.443 33.443 1.00 69.06 872 VAL B N 1
ATOM 4620 C CA . VAL B 2 318 ? 33.402 -4.152 33.175 1.00 68.61 872 VAL B CA 1
ATOM 4621 C C . VAL B 2 318 ? 32.403 -3.033 33.475 1.00 66.08 872 VAL B C 1
ATOM 4622 O O . VAL B 2 318 ? 32.776 -2.005 34.033 1.00 64.88 872 VAL B O 1
ATOM 4626 N N . HIS B 2 319 ? 31.136 -3.237 33.123 1.00 65.84 873 HIS B N 1
ATOM 4627 C CA . HIS B 2 319 ? 30.140 -2.199 33.356 1.00 68.91 873 HIS B CA 1
ATOM 4628 C C . HIS B 2 319 ? 30.110 -1.846 34.815 1.00 71.33 873 HIS B C 1
ATOM 4629 O O . HIS B 2 319 ? 30.137 -0.671 35.177 1.00 73.73 873 HIS B O 1
ATOM 4636 N N . GLU B 2 320 ? 30.063 -2.883 35.646 1.00 76.50 874 GLU B N 1
ATOM 4637 C CA . GLU B 2 320 ? 30.037 -2.724 37.096 1.00 73.91 874 GLU B CA 1
ATOM 4638 C C . GLU B 2 320 ? 31.315 -2.070 37.610 1.00 70.64 874 GLU B C 1
ATOM 4639 O O . GLU B 2 320 ? 31.263 -1.305 38.561 1.00 74.87 874 GLU B O 1
ATOM 4645 N N . MET B 2 321 ? 32.450 -2.345 36.973 1.00 66.29 875 MET B N 1
ATOM 4646 C CA . MET B 2 321 ? 33.674 -1.600 37.268 1.00 70.68 875 MET B CA 1
ATOM 4647 C C . MET B 2 321 ? 33.456 -0.099 37.088 1.00 73.79 875 MET B C 1
ATOM 4648 O O . MET B 2 321 ? 33.975 0.708 37.851 1.00 75.34 875 MET B O 1
ATOM 4653 N N . GLU B 2 322 ? 32.680 0.271 36.078 1.00 73.98 876 GLU B N 1
ATOM 4654 C CA . GLU B 2 322 ? 32.499 1.675 35.763 1.00 75.46 876 GLU B CA 1
ATOM 4655 C C . GLU B 2 322 ? 31.583 2.308 36.782 1.00 77.78 876 GLU B C 1
ATOM 4656 O O . GLU B 2 322 ? 31.810 3.430 37.215 1.00 82.73 876 GLU B O 1
ATOM 4662 N N . GLU B 2 323 ? 30.546 1.578 37.165 1.00 77.99 877 GLU B N 1
ATOM 4663 C CA . GLU B 2 323 ? 29.583 2.070 38.132 1.00 80.56 877 GLU B CA 1
ATOM 4664 C C . GLU B 2 323 ? 30.247 2.273 39.507 1.00 84.47 877 GLU B C 1
ATOM 4665 O O . GLU B 2 323 ? 29.995 3.276 40.180 1.00 81.63 877 GLU B O 1
ATOM 4671 N N . GLU B 2 324 ? 31.111 1.333 39.898 1.00 84.06 878 GLU B N 1
ATOM 4672 C CA . GLU B 2 324 ? 31.832 1.395 41.175 1.00 76.79 878 GLU B CA 1
ATOM 4673 C C . GLU B 2 324 ? 32.773 2.582 41.250 1.00 78.90 878 GLU B C 1
ATOM 4674 O O . GLU B 2 324 ? 32.838 3.263 42.270 1.00 81.84 878 GLU B O 1
ATOM 4680 N N . LEU B 2 325 ? 33.504 2.826 40.170 1.00 77.52 879 LEU B N 1
ATOM 4681 C CA . LEU B 2 325 ? 34.365 3.995 40.095 1.00 77.58 879 LEU B CA 1
ATOM 4682 C C . LEU B 2 325 ? 33.546 5.302 40.121 1.00 79.48 879 LEU B C 1
ATOM 4683 O O . LEU B 2 325 ? 34.039 6.356 40.514 1.00 77.35 879 LEU B O 1
ATOM 4688 N N . LYS B 2 326 ? 32.277 5.223 39.740 1.00 82.04 880 LYS B N 1
ATOM 4689 C CA . LYS B 2 326 ? 31.402 6.389 39.796 1.00 84.03 880 LYS B CA 1
ATOM 4690 C C . LYS B 2 326 ? 31.107 6.723 41.254 1.00 88.38 880 LYS B C 1
ATOM 4691 O O . LYS B 2 326 ? 31.145 7.886 41.643 1.00 91.74 880 LYS B O 1
ATOM 4697 N N . LYS B 2 327 ? 30.823 5.695 42.055 1.00 85.61 881 LYS B N 1
ATOM 4698 C CA . LYS B 2 327 ? 30.635 5.842 43.497 1.00 76.53 881 LYS B CA 1
ATOM 4699 C C . LYS B 2 327 ? 31.816 6.522 44.168 1.00 77.64 881 LYS B C 1
ATOM 4700 O O . LYS B 2 327 ? 31.652 7.572 44.786 1.00 82.37 881 LYS B O 1
ATOM 4706 N N . LEU B 2 328 ? 32.992 5.906 44.061 1.00 69.16 882 LEU B N 1
ATOM 4707 C CA . LEU B 2 328 ? 34.227 6.510 44.541 1.00 72.31 882 LEU B CA 1
ATOM 4708 C C . LEU B 2 328 ? 34.352 7.970 44.069 1.00 82.74 882 LEU B C 1
ATOM 4709 O O . LEU B 2 328 ? 34.789 8.834 44.818 1.00 85.83 882 LEU B O 1
ATOM 4714 N N . ARG B 2 329 ? 33.954 8.237 42.830 1.00 85.82 883 ARG B N 1
ATOM 4715 C CA . ARG B 2 329 ? 33.961 9.590 42.288 1.00 87.80 883 ARG B CA 1
ATOM 4716 C C . ARG B 2 329 ? 33.078 10.494 43.143 1.00 81.68 883 ARG B C 1
ATOM 4717 O O . ARG B 2 329 ? 33.426 11.633 43.430 1.00 78.04 883 ARG B O 1
ATOM 4725 N N . ASP B 2 330 ? 31.937 9.959 43.555 1.00 82.31 884 ASP B N 1
ATOM 4726 C CA . ASP B 2 330 ? 30.928 10.722 44.279 1.00 90.68 884 ASP B CA 1
ATOM 4727 C C . ASP B 2 330 ? 31.130 10.684 45.792 1.00 89.16 884 ASP B C 1
ATOM 4728 O O . ASP B 2 330 ? 30.185 10.869 46.565 1.00 82.38 884 ASP B O 1
ATOM 4733 N N . HIS B 2 331 ? 32.369 10.443 46.201 1.00 86.86 885 HIS B N 1
ATOM 4734 C CA . HIS B 2 331 ? 32.704 10.354 47.605 1.00 84.29 885 HIS B CA 1
ATOM 4735 C C . HIS B 2 331 ? 33.857 11.292 47.880 1.00 87.94 885 HIS B C 1
ATOM 4736 O O . HIS B 2 331 ? 33.763 12.121 48.772 1.00 97.11 885 HIS B O 1
ATOM 4743 N N . GLU B 2 332 ? 34.933 11.170 47.105 1.00 82.52 886 GLU B N 1
ATOM 4744 C CA . GLU B 2 332 ? 36.089 12.077 47.202 1.00 87.08 886 GLU B CA 1
ATOM 4745 C C . GLU B 2 332 ? 35.773 13.586 47.412 1.00 97.62 886 GLU B C 1
ATOM 4746 O O . GLU B 2 332 ? 36.554 14.300 48.042 1.00 106.88 886 GLU B O 1
ATOM 4752 N N . PRO B 2 333 ? 34.634 14.082 46.900 1.00 92.79 887 PRO B N 1
ATOM 4753 C CA . PRO B 2 333 ? 34.269 15.431 47.352 1.00 95.24 887 PRO B CA 1
ATOM 4754 C C . PRO B 2 333 ? 33.328 15.468 48.576 1.00 97.88 887 PRO B C 1
ATOM 4755 O O . PRO B 2 333 ? 33.267 16.496 49.257 1.00 99.74 887 PRO B O 1
ATOM 4759 N N . ASP B 2 334 ? 32.597 14.390 48.850 1.00 96.11 888 ASP B N 1
ATOM 4760 C CA . ASP B 2 334 ? 31.768 14.339 50.056 1.00 90.93 888 ASP B CA 1
ATOM 4761 C C . ASP B 2 334 ? 32.590 14.141 51.349 1.00 93.65 888 ASP B C 1
ATOM 4762 O O . ASP B 2 334 ? 32.376 14.850 52.329 1.00 93.85 888 ASP B O 1
ATOM 4767 N N . LEU B 2 335 ? 33.517 13.181 51.360 1.00 91.84 889 LEU B N 1
ATOM 4768 C CA . LEU B 2 335 ? 34.432 13.040 52.486 1.00 83.25 889 LEU B CA 1
ATOM 4769 C C . LEU B 2 335 ? 35.156 14.345 52.683 1.00 87.31 889 LEU B C 1
ATOM 4770 O O . LEU B 2 335 ? 35.266 14.835 53.798 1.00 94.85 889 LEU B O 1
ATOM 4775 N N . GLU B 2 336 ? 35.650 14.913 51.592 1.00 88.30 890 GLU B N 1
ATOM 4776 C CA . GLU B 2 336 ? 36.500 16.092 51.693 1.00 90.41 890 GLU B CA 1
ATOM 4777 C C . GLU B 2 336 ? 35.765 17.334 52.201 1.00 88.24 890 GLU B C 1
ATOM 4778 O O . GLU B 2 336 ? 36.396 18.269 52.696 1.00 88.49 890 GLU B O 1
ATOM 4784 N N . SER B 2 337 ? 34.439 17.343 52.083 1.00 82.71 891 SER B N 1
ATOM 4785 C CA . SER B 2 337 ? 33.644 18.408 52.679 1.00 83.45 891 SER B CA 1
ATOM 4786 C C . SER B 2 337 ? 33.471 18.194 54.194 1.00 92.13 891 SER B C 1
ATOM 4787 O O . SER B 2 337 ? 33.596 19.144 54.976 1.00 92.95 891 SER B O 1
ATOM 4790 N N . GLN B 2 338 ? 33.192 16.951 54.599 1.00 92.19 892 GLN B N 1
ATOM 4791 C CA . GLN B 2 338 ? 33.070 16.592 56.017 1.00 89.98 892 GLN B CA 1
ATOM 4792 C C . GLN B 2 338 ? 34.382 16.843 56.776 1.00 89.63 892 GLN B C 1
ATOM 4793 O O . GLN B 2 338 ? 34.369 17.367 57.890 1.00 89.63 892 GLN B O 1
ATOM 4799 N N . ILE B 2 339 ? 35.507 16.463 56.170 1.00 82.46 893 ILE B N 1
ATOM 4800 C CA . ILE B 2 339 ? 36.818 16.768 56.722 1.00 75.59 893 ILE B CA 1
ATOM 4801 C C . ILE B 2 339 ? 37.006 18.264 56.800 1.00 83.84 893 ILE B C 1
ATOM 4802 O O . ILE B 2 339 ? 37.737 18.762 57.644 1.00 88.66 893 ILE B O 1
ATOM 4807 N N . SER B 2 340 ? 36.352 19.003 55.920 1.00 86.16 894 SER B N 1
ATOM 4808 C CA . SER B 2 340 ? 36.512 20.441 55.994 1.00 88.56 894 SER B CA 1
ATOM 4809 C C . SER B 2 340 ? 35.632 21.017 57.082 1.00 88.73 894 SER B C 1
ATOM 4810 O O . SER B 2 340 ? 36.047 21.935 57.767 1.00 93.23 894 SER B O 1
ATOM 4813 N N . LYS B 2 341 ? 34.428 20.478 57.252 1.00 89.62 895 LYS B N 1
ATOM 4814 C CA . LYS B 2 341 ? 33.509 21.013 58.260 1.00 97.97 895 LYS B CA 1
ATOM 4815 C C . LYS B 2 341 ? 34.005 20.748 59.688 1.00 98.06 895 LYS B C 1
ATOM 4816 O O . LYS B 2 341 ? 33.809 21.576 60.581 1.00 96.63 895 LYS B O 1
ATOM 4822 N N . ALA B 2 342 ? 34.651 19.604 59.900 1.00 94.80 896 ALA B N 1
ATOM 4823 C CA . ALA B 2 342 ? 35.179 19.297 61.219 1.00 88.06 896 ALA B CA 1
ATOM 4824 C C . ALA B 2 342 ? 36.313 20.256 61.578 1.00 88.62 896 ALA B C 1
ATOM 4825 O O . ALA B 2 342 ? 36.201 20.967 62.566 1.00 100.23 896 ALA B O 1
ATOM 4827 N N . GLU B 2 343 ? 37.382 20.298 60.783 1.00 80.88 897 GLU B N 1
ATOM 4828 C CA . GLU B 2 343 ? 38.448 21.281 60.990 1.00 83.91 897 GLU B CA 1
ATOM 4829 C C . GLU B 2 343 ? 37.910 22.712 61.138 1.00 94.55 897 GLU B C 1
ATOM 4830 O O . GLU B 2 343 ? 38.502 23.539 61.826 1.00 100.48 897 GLU B O 1
ATOM 4836 N N . MET B 2 344 ? 36.790 22.998 60.485 1.00 96.06 898 MET B N 1
ATOM 4837 C CA . MET B 2 344 ? 36.229 24.345 60.468 1.00 101.70 898 MET B CA 1
ATOM 4838 C C . MET B 2 344 ? 35.455 24.590 61.749 1.00 102.80 898 MET B C 1
ATOM 4839 O O . MET B 2 344 ? 35.358 25.724 62.220 1.00 111.14 898 MET B O 1
ATOM 4844 N N . GLU B 2 345 ? 34.906 23.513 62.307 1.00 102.99 899 GLU B N 1
ATOM 4845 C CA . GLU B 2 345 ? 34.228 23.563 63.605 1.00 100.71 899 GLU B CA 1
ATOM 4846 C C . GLU B 2 345 ? 35.236 23.499 64.742 1.00 97.59 899 GLU B C 1
ATOM 4847 O O . GLU B 2 345 ? 35.166 24.292 65.673 1.00 100.73 899 GLU B O 1
ATOM 4853 N N . ALA B 2 346 ? 36.170 22.555 64.658 1.00 95.62 900 ALA B N 1
ATOM 4854 C CA . ALA B 2 346 ? 37.263 22.455 65.615 1.00 90.40 900 ALA B CA 1
ATOM 4855 C C . ALA B 2 346 ? 37.994 23.777 65.833 1.00 93.16 900 ALA B C 1
ATOM 4856 O O . ALA B 2 346 ? 38.416 24.058 66.948 1.00 97.70 900 ALA B O 1
ATOM 4858 N N . ASP B 2 347 ? 38.143 24.591 64.791 1.00 93.07 901 ASP B N 1
ATOM 4859 C CA . ASP B 2 347 ? 38.751 25.912 64.967 1.00 97.60 901 ASP B CA 1
ATOM 4860 C C . ASP B 2 347 ? 37.793 26.875 65.697 1.00 99.24 901 ASP B C 1
ATOM 4861 O O . ASP B 2 347 ? 38.209 27.634 66.584 1.00 94.98 901 ASP B O 1
ATOM 4866 N N . SER B 2 348 ? 36.513 26.824 65.327 1.00 98.03 902 SER B N 1
ATOM 4867 C CA . SER B 2 348 ? 35.458 27.557 66.031 1.00 98.70 902 SER B CA 1
ATOM 4868 C C . SER B 2 348 ? 35.308 27.143 67.510 1.00 102.57 902 SER B C 1
ATOM 4869 O O . SER B 2 348 ? 35.008 27.976 68.367 1.00 101.58 902 SER B O 1
ATOM 4872 N N . LEU B 2 349 ? 35.512 25.860 67.805 1.00 101.45 903 LEU B N 1
ATOM 4873 C CA . LEU B 2 349 ? 35.489 25.383 69.184 1.00 92.74 903 LEU B CA 1
ATOM 4874 C C . LEU B 2 349 ? 36.657 25.972 69.943 1.00 92.14 903 LEU B C 1
ATOM 4875 O O . LEU B 2 349 ? 36.458 26.658 70.931 1.00 101.92 903 LEU B O 1
ATOM 4880 N N . ALA B 2 350 ? 37.874 25.738 69.468 1.00 91.67 904 ALA B N 1
ATOM 4881 C CA . ALA B 2 350 ? 39.062 26.248 70.149 1.00 93.36 904 ALA B CA 1
ATOM 4882 C C . ALA B 2 350 ? 39.072 27.782 70.274 1.00 98.97 904 ALA B C 1
ATOM 4883 O O . ALA B 2 350 ? 39.939 28.359 70.939 1.00 99.80 904 ALA B O 1
ATOM 4885 N N . SER B 2 351 ? 38.103 28.435 69.640 1.00 94.79 905 SER B N 1
ATOM 4886 C CA . SER B 2 351 ? 37.903 29.864 69.825 1.00 95.99 905 SER B CA 1
ATOM 4887 C C . SER B 2 351 ? 36.959 30.118 71.008 1.00 103.83 905 SER B C 1
ATOM 4888 O O . SER B 2 351 ? 37.182 31.037 71.793 1.00 106.37 905 SER B O 1
ATOM 4891 N N . GLU B 2 352 ? 35.914 29.298 71.135 1.00 103.77 906 GLU B N 1
ATOM 4892 C CA . GLU B 2 352 ? 35.001 29.367 72.282 1.00 103.89 906 GLU B CA 1
ATOM 4893 C C . GLU B 2 352 ? 35.684 28.940 73.588 1.00 100.80 906 GLU B C 1
ATOM 4894 O O . GLU B 2 352 ? 35.254 29.322 74.679 1.00 102.55 906 GLU B O 1
ATOM 4900 N N . LEU B 2 353 ? 36.735 28.134 73.472 1.00 96.10 907 LEU B N 1
ATOM 4901 C CA . LEU B 2 353 ? 37.437 27.616 74.640 1.00 95.33 907 LEU B CA 1
ATOM 4902 C C . LEU B 2 353 ? 38.303 28.687 75.290 1.00 95.75 907 LEU B C 1
ATOM 4903 O O . LEU B 2 353 ? 38.266 28.864 76.500 1.00 96.24 907 LEU B O 1
ATOM 4908 N N . THR B 2 354 ? 39.085 29.395 74.484 1.00 95.06 908 THR B N 1
ATOM 4909 C CA . THR B 2 354 ? 39.966 30.441 74.997 1.00 94.72 908 THR B CA 1
ATOM 4910 C C . THR B 2 354 ? 39.171 31.646 75.522 1.00 92.17 908 THR B C 1
ATOM 4911 O O . THR B 2 354 ? 39.680 32.455 76.294 1.00 90.08 908 THR B O 1
ATOM 4915 N N . LEU B 2 355 ? 37.918 31.758 75.098 1.00 92.87 909 LEU B N 1
ATOM 4916 C CA . LEU B 2 355 ? 37.052 32.816 75.587 1.00 93.40 909 LEU B CA 1
ATOM 4917 C C . LEU B 2 355 ? 36.414 32.380 76.895 1.00 101.18 909 LEU B C 1
ATOM 4918 O O . LEU B 2 355 ? 35.980 33.210 77.692 1.00 107.33 909 LEU B O 1
ATOM 4923 N N . ALA B 2 356 ? 36.347 31.074 77.124 1.00 95.71 910 ALA B N 1
ATOM 4924 C CA . ALA B 2 356 ? 35.782 30.588 78.371 1.00 90.18 910 ALA B CA 1
ATOM 4925 C C . ALA B 2 356 ? 36.849 30.525 79.458 1.00 89.75 910 ALA B C 1
ATOM 4926 O O . ALA B 2 356 ? 36.549 30.745 80.624 1.00 94.91 910 ALA B O 1
ATOM 4928 N N . GLU B 2 357 ? 38.093 30.238 79.071 1.00 90.38 911 GLU B N 1
ATOM 4929 C CA . GLU B 2 357 ? 39.216 30.150 80.014 1.00 86.45 911 GLU B CA 1
ATOM 4930 C C . GLU B 2 357 ? 39.686 31.527 80.470 1.00 89.14 911 GLU B C 1
ATOM 4931 O O . GLU B 2 357 ? 40.762 31.657 81.051 1.00 90.59 911 GLU B O 1
ATOM 4937 N N . GLN B 2 358 ? 38.887 32.547 80.166 1.00 88.66 912 GLN B N 1
ATOM 4938 C CA . GLN B 2 358 ? 39.132 33.916 80.600 1.00 86.15 912 GLN B CA 1
ATOM 4939 C C . GLN B 2 358 ? 37.916 34.366 81.360 1.00 96.08 912 GLN B C 1
ATOM 4940 O O . GLN B 2 358 ? 37.946 35.379 82.047 1.00 105.84 912 GLN B O 1
ATOM 4946 N N . GLN B 2 359 ? 36.834 33.613 81.219 1.00 93.22 913 GLN B N 1
ATOM 4947 C CA . GLN B 2 359 ? 35.647 33.850 82.015 1.00 94.48 913 GLN B CA 1
ATOM 4948 C C . GLN B 2 359 ? 35.738 33.111 83.357 1.00 91.06 913 GLN B C 1
ATOM 4949 O O . GLN B 2 359 ? 35.153 33.541 84.342 1.00 96.89 913 GLN B O 1
ATOM 4955 N N . VAL B 2 360 ? 36.457 31.998 83.397 1.00 82.76 914 VAL B N 1
ATOM 4956 C CA . VAL B 2 360 ? 36.730 31.359 84.671 1.00 83.07 914 VAL B CA 1
ATOM 4957 C C . VAL B 2 360 ? 37.641 32.257 85.513 1.00 91.56 914 VAL B C 1
ATOM 4958 O O . VAL B 2 360 ? 37.378 32.487 86.691 1.00 91.77 914 VAL B O 1
ATOM 4962 N N . LYS B 2 361 ? 38.700 32.780 84.902 1.00 89.45 915 LYS B N 1
ATOM 4963 C CA . LYS B 2 361 ? 39.620 33.662 85.603 1.00 87.33 915 LYS B CA 1
ATOM 4964 C C . LYS B 2 361 ? 38.920 34.895 86.169 1.00 89.80 915 LYS B C 1
ATOM 4965 O O . LYS B 2 361 ? 39.406 35.508 87.116 1.00 93.99 915 LYS B O 1
ATOM 4971 N N . GLU B 2 362 ? 37.800 35.275 85.567 1.00 86.61 916 GLU B N 1
ATOM 4972 C CA . GLU B 2 362 ? 37.113 36.500 85.952 1.00 91.71 916 GLU B CA 1
ATOM 4973 C C . GLU B 2 362 ? 36.046 36.236 87.000 1.00 87.72 916 GLU B C 1
ATOM 4974 O O . GLU B 2 362 ? 35.814 37.073 87.868 1.00 88.02 916 GLU B O 1
ATOM 4980 N N . ALA B 2 363 ? 35.387 35.083 86.901 1.00 87.12 917 ALA B N 1
ATOM 4981 C CA . ALA B 2 363 ? 34.368 34.696 87.873 1.00 87.77 917 ALA B CA 1
ATOM 4982 C C . ALA B 2 363 ? 35.037 34.187 89.140 1.00 89.86 917 ALA B C 1
ATOM 4983 O O . ALA B 2 363 ? 34.456 34.213 90.231 1.00 89.95 917 ALA B O 1
ATOM 4985 N N . GLU B 2 364 ? 36.266 33.713 88.990 1.00 86.36 918 GLU B N 1
ATOM 4986 C CA . GLU B 2 364 ? 37.015 33.255 90.136 1.00 83.30 918 GLU B CA 1
ATOM 4987 C C . GLU B 2 364 ? 37.517 34.474 90.890 1.00 85.18 918 GLU B C 1
ATOM 4988 O O . GLU B 2 364 ? 37.541 34.458 92.111 1.00 93.47 918 GLU B O 1
ATOM 4994 N N . MET B 2 365 ? 37.900 35.538 90.185 1.00 82.10 919 MET B N 1
ATOM 4995 C CA . MET B 2 365 ? 38.342 36.756 90.876 1.00 81.00 919 MET B CA 1
ATOM 4996 C C . MET B 2 365 ? 37.156 37.498 91.494 1.00 84.20 919 MET B C 1
ATOM 4997 O O . MET B 2 365 ? 37.323 38.247 92.458 1.00 90.63 919 MET B O 1
ATOM 5002 N N . ALA B 2 366 ? 35.958 37.277 90.963 1.00 76.33 920 ALA B N 1
ATOM 5003 C CA . ALA B 2 366 ? 34.785 37.881 91.571 1.00 75.15 920 ALA B CA 1
ATOM 5004 C C . ALA B 2 366 ? 34.451 37.149 92.861 1.00 80.39 920 ALA B C 1
ATOM 5005 O O . ALA B 2 366 ? 33.928 37.743 93.802 1.00 85.44 920 ALA B O 1
ATOM 5007 N N . TYR B 2 367 ? 34.755 35.856 92.903 1.00 78.15 921 TYR B N 1
ATOM 5008 C CA . TYR B 2 367 ? 34.431 35.027 94.060 1.00 77.36 921 TYR B CA 1
ATOM 5009 C C . TYR B 2 367 ? 35.371 35.313 95.224 1.00 77.32 921 TYR B C 1
ATOM 5010 O O . TYR B 2 367 ? 34.935 35.691 96.305 1.00 77.18 921 TYR B O 1
ATOM 5019 N N . VAL B 2 368 ? 36.659 35.101 94.985 1.00 74.20 922 VAL B N 1
ATOM 5020 C CA . VAL B 2 368 ? 37.706 35.475 95.912 1.00 71.32 922 VAL B CA 1
ATOM 5021 C C . VAL B 2 368 ? 37.503 36.862 96.496 1.00 78.39 922 VAL B C 1
ATOM 5022 O O . VAL B 2 368 ? 37.647 37.045 97.705 1.00 88.33 922 VAL B O 1
ATOM 5026 N N . LYS B 2 369 ? 37.173 37.842 95.661 1.00 75.61 923 LYS B N 1
ATOM 5027 C CA . LYS B 2 369 ? 36.967 39.190 96.178 1.00 82.43 923 LYS B CA 1
ATOM 5028 C C . LYS B 2 369 ? 35.869 39.209 97.237 1.00 83.56 923 LYS B C 1
ATOM 5029 O O . LYS B 2 369 ? 36.021 39.850 98.282 1.00 85.70 923 LYS B O 1
ATOM 5035 N N . ALA B 2 370 ? 34.796 38.464 96.978 1.00 78.18 924 ALA B N 1
ATOM 5036 C CA . ALA B 2 370 ? 33.618 38.453 97.842 1.00 82.59 924 ALA B CA 1
ATOM 5037 C C . ALA B 2 370 ? 33.749 37.518 99.063 1.00 88.10 924 ALA B C 1
ATOM 5038 O O . ALA B 2 370 ? 32.842 37.428 99.893 1.00 91.88 924 ALA B O 1
ATOM 5040 N N . VAL B 2 371 ? 34.877 36.825 99.161 1.00 83.54 925 VAL B N 1
ATOM 5041 C CA . VAL B 2 371 ? 35.176 35.983 100.310 1.00 76.90 925 VAL B CA 1
ATOM 5042 C C . VAL B 2 371 ? 36.235 36.679 101.162 1.00 85.60 925 VAL B C 1
ATOM 5043 O O . VAL B 2 371 ? 36.181 36.644 102.389 1.00 94.07 925 VAL B O 1
ATOM 5047 N N . SER B 2 372 ? 37.183 37.337 100.504 1.00 86.43 926 SER B N 1
ATOM 5048 C CA . SER B 2 372 ? 38.194 38.138 101.196 1.00 90.38 926 SER B CA 1
ATOM 5049 C C . SER B 2 372 ? 37.645 39.470 101.728 1.00 93.99 926 SER B C 1
ATOM 5050 O O . SER B 2 372 ? 38.402 40.304 102.235 1.00 95.57 926 SER B O 1
ATOM 5053 N N . ASP B 2 373 ? 36.338 39.677 101.595 1.00 90.05 927 ASP B N 1
ATOM 5054 C CA . ASP B 2 373 ? 35.695 40.862 102.154 1.00 92.89 927 ASP B CA 1
ATOM 5055 C C . ASP B 2 373 ? 34.479 40.433 102.962 1.00 96.42 927 ASP B C 1
ATOM 5056 O O . ASP B 2 373 ? 33.452 40.054 102.393 1.00 97.95 927 ASP B O 1
ATOM 5061 N N . LYS B 2 374 ? 34.603 40.493 104.287 1.00 96.27 928 LYS B N 1
ATOM 5062 C CA . LYS B 2 374 ? 33.551 40.017 105.178 1.00 97.30 928 LYS B CA 1
ATOM 5063 C C . LYS B 2 374 ? 32.870 41.166 105.909 1.00 98.14 928 LYS B C 1
ATOM 5064 O O . LYS B 2 374 ? 32.116 40.943 106.863 1.00 96.81 928 LYS B O 1
ATOM 5070 N N . ALA B 2 375 ? 33.143 42.385 105.442 1.00 96.24 929 ALA B N 1
ATOM 5071 C CA . ALA B 2 375 ? 32.589 43.611 106.015 1.00 96.00 929 ALA B CA 1
ATOM 5072 C C . ALA B 2 375 ? 31.091 43.505 106.309 1.00 101.13 929 ALA B C 1
ATOM 5073 O O . ALA B 2 375 ? 30.673 43.436 107.471 1.00 101.96 929 ALA B O 1
ATOM 5075 N N . GLN B 2 376 ? 30.286 43.485 105.254 1.00 99.69 930 GLN B N 1
ATOM 5076 C CA . GLN B 2 376 ? 28.850 43.374 105.427 1.00 100.50 930 GLN B CA 1
ATOM 5077 C C . GLN B 2 376 ? 28.475 42.092 106.152 1.00 95.70 930 GLN B C 1
ATOM 5078 O O . GLN B 2 376 ? 27.421 42.013 106.770 1.00 95.82 930 GLN B O 1
ATOM 5084 N N . LEU B 2 377 ? 29.334 41.087 1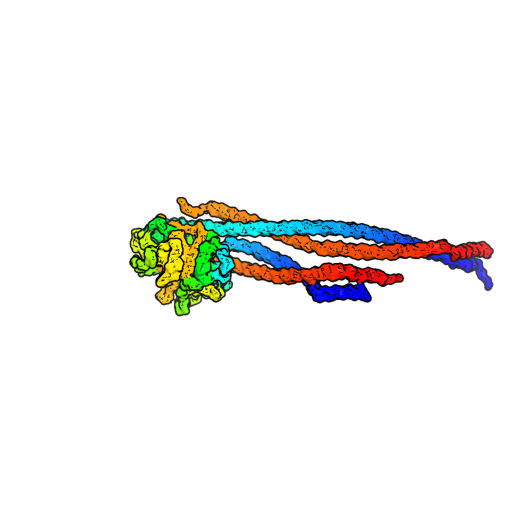06.090 1.00 94.78 931 LEU B N 1
ATOM 5085 C CA . LEU B 2 377 ? 29.012 39.843 106.767 1.00 95.09 931 LEU B CA 1
ATOM 5086 C C . LEU B 2 377 ? 29.105 39.997 108.278 1.00 100.89 931 LEU B C 1
ATOM 5087 O O . LEU B 2 377 ? 28.176 39.613 108.980 1.00 103.04 931 LEU B O 1
ATOM 5092 N N . ASN B 2 378 ? 30.217 40.549 108.772 1.00 104.10 932 ASN B N 1
ATOM 5093 C CA . ASN B 2 378 ? 30.387 40.813 110.212 1.00 103.02 932 ASN B CA 1
ATOM 5094 C C . ASN B 2 378 ? 29.302 41.758 110.753 1.00 99.39 932 ASN B C 1
ATOM 5095 O O . ASN B 2 378 ? 28.751 41.534 111.832 1.00 98.01 932 ASN B O 1
ATOM 5100 N N . VAL B 2 379 ? 29.010 42.806 109.982 1.00 97.94 933 VAL B N 1
ATOM 5101 C CA . VAL B 2 379 ? 27.961 43.786 110.286 1.00 97.71 933 VAL B CA 1
ATOM 5102 C C . VAL B 2 379 ? 26.558 43.196 110.515 1.00 93.92 933 VAL B C 1
ATOM 5103 O O . VAL B 2 379 ? 25.951 43.410 111.553 1.00 102.65 933 VAL B O 1
ATOM 5107 N N . VAL B 2 380 ? 26.043 42.471 109.535 1.00 92.11 934 VAL B N 1
ATOM 5108 C CA . VAL B 2 380 ? 24.746 41.823 109.657 1.00 95.97 934 VAL B CA 1
ATOM 5109 C C . VAL B 2 380 ? 24.786 40.732 110.728 1.00 98.39 934 VAL B C 1
ATOM 5110 O O . VAL B 2 380 ? 23.760 40.411 111.335 1.00 101.43 934 VAL B O 1
ATOM 5114 N N . MET B 2 381 ? 25.977 40.182 110.970 1.00 95.45 935 MET B N 1
ATOM 5115 C CA . MET B 2 381 ? 26.168 39.133 111.977 1.00 99.40 935 MET B CA 1
ATOM 5116 C C . MET B 2 381 ? 26.004 39.630 113.421 1.00 100.46 935 MET B C 1
ATOM 5117 O O . MET B 2 381 ? 25.385 38.955 114.251 1.00 96.94 935 MET B O 1
ATOM 5122 N N . LYS B 2 382 ? 26.559 40.807 113.708 1.00 99.30 936 LYS B N 1
ATOM 5123 C CA . LYS B 2 382 ? 26.400 41.457 115.009 1.00 104.07 936 LYS B CA 1
ATOM 5124 C C . LYS B 2 382 ? 24.927 41.815 115.294 1.00 98.38 936 LYS B C 1
ATOM 5125 O O . LYS B 2 382 ? 24.354 41.399 116.315 1.00 93.15 936 LYS B O 1
ATOM 5131 N N . ASN B 2 383 ? 24.322 42.571 114.382 1.00 92.68 937 ASN B N 1
ATOM 5132 C CA . ASN B 2 383 ? 22.937 43.000 114.533 1.00 92.66 937 ASN B CA 1
ATOM 5133 C C . ASN B 2 383 ? 21.968 41.847 114.721 1.00 90.99 937 ASN B C 1
ATOM 5134 O O . ASN B 2 383 ? 20.948 42.012 115.366 1.00 90.97 937 ASN B O 1
ATOM 5139 N N . LEU B 2 384 ? 22.279 40.680 114.166 1.00 94.25 938 LEU B N 1
ATOM 5140 C CA . LEU B 2 384 ? 21.413 39.518 114.357 1.00 94.56 938 LEU B CA 1
ATOM 5141 C C . LEU B 2 384 ? 21.422 39.040 115.810 1.00 97.91 938 LEU B C 1
ATOM 5142 O O . LEU B 2 384 ? 20.366 38.728 116.363 1.00 95.08 938 LEU B O 1
ATOM 5147 N N . GLU B 2 385 ? 22.603 39.000 116.432 1.00 103.86 939 GLU B N 1
ATOM 5148 C CA . GLU B 2 385 ? 22.704 38.602 117.846 1.00 103.10 939 GLU B CA 1
ATOM 5149 C C . GLU B 2 385 ? 22.279 39.732 118.785 1.00 97.84 939 GLU B C 1
ATOM 5150 O O . GLU B 2 385 ? 21.744 39.476 119.867 1.00 90.08 939 GLU B O 1
ATOM 5156 N N . ARG B 2 386 ? 22.514 40.974 118.363 1.00 94.96 940 ARG B N 1
ATOM 5157 C CA . ARG B 2 386 ? 22.162 42.122 119.179 1.00 90.61 940 ARG B CA 1
ATOM 5158 C C . ARG B 2 386 ? 20.659 42.167 119.383 1.00 94.93 940 ARG B C 1
ATOM 5159 O O . ARG B 2 386 ? 20.189 42.492 120.469 1.00 103.62 940 ARG B O 1
ATOM 5167 N N . LEU B 2 387 ? 19.904 41.816 118.349 1.00 92.87 941 LEU B N 1
ATOM 5168 C CA . LEU B 2 387 ? 18.453 41.762 118.459 1.00 89.07 941 LEU B CA 1
ATOM 5169 C C . LEU B 2 387 ? 18.011 40.466 119.125 1.00 89.58 941 LEU B C 1
ATOM 5170 O O . LEU B 2 387 ? 17.010 40.438 119.830 1.00 89.01 941 LEU B O 1
ATOM 5175 N N . ARG B 2 388 ? 18.760 39.390 118.912 1.00 93.93 942 ARG B N 1
ATOM 5176 C CA . ARG B 2 388 ? 18.450 38.123 119.569 1.00 96.81 942 ARG B CA 1
ATOM 5177 C C . ARG B 2 388 ? 18.508 38.305 121.087 1.00 99.29 942 ARG B C 1
ATOM 5178 O O . ARG B 2 388 ? 17.834 37.591 121.842 1.00 94.40 942 ARG B O 1
ATOM 5186 N N . GLY B 2 389 ? 19.326 39.268 121.518 1.00 96.03 943 GLY B N 1
ATOM 5187 C CA . GLY B 2 389 ? 19.455 39.614 122.921 1.00 94.10 943 GLY B CA 1
ATOM 5188 C C . GLY B 2 389 ? 18.453 40.668 123.342 1.00 95.21 943 GLY B C 1
ATOM 5189 O O . GLY B 2 389 ? 17.735 40.466 124.329 1.00 90.18 943 GLY B O 1
ATOM 5190 N N . GLU B 2 390 ? 18.416 41.786 122.605 1.00 92.61 944 GLU B N 1
ATOM 5191 C CA . GLU B 2 390 ? 17.417 42.833 122.827 1.00 84.37 944 GLU B CA 1
ATOM 5192 C C . GLU B 2 390 ? 16.050 42.220 122.979 1.00 84.36 944 GLU B C 1
ATOM 5193 O O . GLU B 2 390 ? 15.398 42.440 123.988 1.00 89.50 944 GLU B O 1
ATOM 5199 N N . TYR B 2 391 ? 15.628 41.426 122.000 1.00 87.13 945 TYR B N 1
ATOM 5200 C CA . TYR B 2 391 ? 14.432 40.603 122.182 1.00 92.88 945 TYR B CA 1
ATOM 5201 C C . TYR B 2 391 ? 14.529 39.804 123.482 1.00 88.31 945 TYR B C 1
ATOM 5202 O O . TYR B 2 391 ? 13.547 39.672 124.203 1.00 93.29 945 TYR B O 1
ATOM 5211 N N . ASN B 2 392 ? 15.702 39.270 123.796 1.00 85.71 946 ASN B N 1
ATOM 5212 C CA . ASN B 2 392 ? 15.760 38.315 124.895 1.00 91.81 946 ASN B CA 1
ATOM 5213 C C . ASN B 2 392 ? 15.739 38.964 126.279 1.00 95.81 946 ASN B C 1
ATOM 5214 O O . ASN B 2 392 ? 15.329 38.330 127.265 1.00 86.31 946 ASN B O 1
ATOM 5219 N N . ASP B 2 393 ? 16.159 40.231 126.330 1.00 97.48 947 ASP B N 1
ATOM 5220 C CA . ASP B 2 393 ? 16.211 40.995 127.579 1.00 95.60 947 ASP B CA 1
ATOM 5221 C C . ASP B 2 393 ? 15.220 42.166 127.655 1.00 101.81 947 ASP B C 1
ATOM 5222 O O . ASP B 2 393 ? 15.186 42.891 128.648 1.00 108.84 947 ASP B O 1
ATOM 5227 N N . LEU B 2 394 ? 14.422 42.350 126.606 1.00 101.55 948 LEU B N 1
ATOM 5228 C CA . LEU B 2 394 ? 13.276 43.261 126.652 1.00 100.51 948 LEU B CA 1
ATOM 5229 C C . LEU B 2 394 ? 12.104 42.580 127.375 1.00 100.42 948 LEU B C 1
ATOM 5230 O O . LEU B 2 394 ? 11.314 43.240 128.058 1.00 109.52 948 LEU B O 1
#

Foldseek 3Di:
DVQVVVLVVLVVVLVVLPADPVVLVVLCVVLVVLVVVLVVLVVVCVVLCVQQPLQDWAWDQQDPPDDPVFWPGFQLLFKAFDPVLPLQQLVLCLLQPPSNNATEGAAPVSVVSCVPRIPGPDDHHYDHQVPDDDDFDDPVLQVVLCVQPPPFKDQQLVRIGGDPVRVRSSCRRGRFEIEGQAPVSQVVQCPDVPHNTWYAHSNNWIDHSPPDTGDDDDVPHSVSSNVSSVSVVVSVVSVVVSVVSCVVSVVSVVSVVVCVPSVVVSVVSNVCSVVVVVVVPPD/DDDDVVRVLVVLVVVLCVLVVVLVVLVVVLVVLVVLLVVLVVVLVVLVVVLVVLVVVLVVLVVVLVVLVVVLVVLVVVLVVLVVVLVVLVVVLVVLVVVLCVQVVVLVVVQQLVQLVVVVVVCCVVVVADFWDFQQQAFKAFALLQQQVCVQQFVCSRATEGEDPCRVVVSVVVCVVVVGHDHHYDYLHPQDDDDLDDDDDDVNFHFPLVRIGGPDCSCSSVSCVRGPQEGEAADPPCCVRAVDDPQHGWYAHSVGWTQHNVRDTGDDDPDTGGDSHHNVDPHADPVNSVVSVVVSVVSVVVSVVSVVVSVVSVVVSVVSVVCSVVSVVVSVVSVVVSVVSVVVSVVSVVVSVVSVVVNVVSVVDCPVVVVSVVSSVVSVVVSVPD

Sequence (669 aa):
KQCQETCDKLRARLVEYGFDPSRIKDLKQREDKLKSHYYQTCKNSEYLKRRVTNLEFNYTKPYPNFEASFVHGVVGQLFQIDNDNIRYATALQTCAGGRLFNVVVQDSQTATQLLERGRLRKRVTIIPLDKIYTRPISSQVLDLAKKIAPGKVELAINLIRFDESITKAMEFIFGNSLICEDPETAKKITFHPKIRARSITLQGDVYDPEGTLSGGSRESLLVDIQKYNQIQKQIETIQADLNHVTEELQTQYATSQKTKTIQSDLNLSLHKLDLAKRNLDANELEPWDLQLQEKESQIQLAESELSLLEETQAKLKKNVETLEEKILAKKTHKQELQDLILDLKKKLNSLKDERSQGEKNFTSAHLKLKEMQKVLNAHRQRAMEARSSLSKAQNKSKVLTALSRLQKSGRINGFHGRLGDLGVIDDSFDVAISTACPRLDDVVVDTVECAQHCIDYLRKNKLGYARFILLDRLRQFNLQPISTPENVPRLFDLVKPKNPKFSNAFYSVLRDTLVAQNLKQANNVAYGKKRFRVVTVDGKLIDISGTMSGGGNHVAKGLMKLKVDDYTPEEVDKIERELSERENNFRVASDTVHEMEEELKKLRDHEPDLESQISKAEMEADSLASELTLAEQQVKEAEMAYVKAVSDKAQLNVVMKNLERLRGEYNDL

Solvent-accessible surface area: 38761 Å² total; per-residue (Å²): 119,145,33,147,116,65,18,92,68,36,42,60,121,11,117,92,115,37,19,66,82,83,93,18,160,62,25,45,69,42,33,27,161,36,80,46,82,77,44,82,13,31,85,93,10,40,112,1,48,113,120,8,11,48,6,96,42,63,64,80,117,14,83,122,130,15,93,60,86,71,24,63,12,2,0,0,78,37,2,97,19,51,105,107,30,78,124,31,6,52,0,0,33,40,4,7,38,58,70,2,48,9,0,0,0,65,37,21,61,3,0,38,44,0,29,109,133,0,198,16,144,98,74,17,38,0,0,0,16,83,36,19,128,46,186,77,24,54,77,142,38,22,76,49,0,79,161,34,9,100,86,93,11,38,13,0,28,85,12,13,144,50,93,139,60,6,39,116,0,0,62,22,9,0,2,51,2,0,2,2,63,30,59,78,9,0,66,120,0,0,26,53,122,163,0,125,6,71,0,0,2,25,128,8,13,15,7,36,17,56,0,11,3,10,0,5,23,248,130,54,52,0,36,28,0,21,96,30,35,108,27,53,145,91,21,116,77,12,80,45,70,22,77,135,30,36,125,76,6,106,89,9,90,72,29,34,129,24,24,149,84,9,67,62,37,31,52,89,12,78,23,94,85,91,59,53,62,59,104,85,74,107,159,146,176,59,80,157,108,97,59,33,120,92,22,69,51,98,15,95,125,12,68,69,82,27,50,99,57,89,111,77,62,66,48,46,101,133,63,13,84,40,28,88,112,119,18,113,63,53,104,68,68,83,112,98,16,95,84,79,18,107,58,11,100,137,114,17,94,64,17,90,104,97,67,65,96,13,74,143,62,43,82,53,17,69,121,129,25,125,91,63,65,134,46,0,38,20,32,8,44,140,6,50,51,2,74,60,49,9,51,156,33,78,52,70,80,100,5,48,97,9,0,50,159,5,68,178,71,45,127,13,121,19,27,62,7,28,1,0,50,18,5,79,14,87,103,75,42,24,34,0,0,1,15,2,1,84,57,0,52,2,5,0,0,42,56,18,97,13,0,45,110,0,5,75,35,0,120,181,80,61,33,7,44,13,103,0,0,0,43,84,120,13,133,148,34,119,61,112,108,67,104,35,49,117,92,7,56,2,0,23,81,40,11,157,42,79,64,117,123,10,12,22,0,1,22,13,15,0,104,19,1,1,3,1,95,122,85,58,3,45,76,13,0,18,178,25,114,140,61,11,35,1,0,2,50,69,3,64,17,9,29,74,15,0,7,8,9,2,24,45,105,49,91,46,60,43,24,7,110,55,157,122,100,94,85,60,70,111,92,0,63,132,57,67,135,54,28,62,116,78,11,69,91,17,108,69,22,22,36,66,15,42,110,48,56,64,86,24,67,126,25,61,75,82,37,85,67,11,77,68,69,12,47,136,3,78,51,64,12,84,38,17,39,53,64,17,88,100,9,66,86,84,25,132,118,17,79,116,45,56,74,144,43,53,97,94,120,59,104,61,79,75,5,90,112,61,17,115,134,16,124,29,83,66,115,141,110

Secondary structure (P-SEA, 3-state):
caaaaaaaaaaaaaaaacccaaaaaaaaaaaaaaaaaaaaaaaacaaaaaaacccbbbbccccccccccccccccccccccccccccaaaaaaaaacccccbbbcccaaaaaaaaccccccbbbbbbcccccccccccaaaaaaaaaacccccccccccccccccaaaaaaaccccbbbbccaaaaaacccccccbbbbbcccccccccccccccccccccaaaaaaaaaaaaaaaaaaaaaaaaaaaaaaaaaaaaaccccccaaaaaaaaaaaaaaacccc/ccccaaaaaaaaaaaaaaaaaaaaaaaaaaaaaaaaaaaaaaaaaaaaaaaaaaaaaaaaaaaaaaaaaaaaaaaaaaaaaaaaaaaaaaaaaaaaaaaaaaaaaaaaaaaaaacaaaaaaaaaaacccccccccccccccccccaaaaaaaacccccbbbbccaaaaaaaaaaaaaaccccccccccccccccccccccccccccccccccccccccaaaaaaacccccccccccccccccccccbbbbbbcccbbbbccccbbbbbcccccccccccccccccaaaaaaaaaaaaaaaaaaaaaaaaaaaaaaaaaaaaacaaaaaaaaaaaaaaaaaaaaaaaaaaaaaaaaaaaaaaaaacaaaaaaaaaaaaaaaaaaaac

Organism: Saccharomyces cerevisiae (strain ATCC 204508 / S288c) (NCBI:txid559292)